Protein AF-A0A834RCA0-F1 (afdb_monomer_lite)

InterPro domains:
  IPR002893 Zinc finger, MYND-type [PF01753] (174-212)
  IPR002893 Zinc finger, MYND-type [PS01360] (174-212)
  IPR002893 Zinc finger, MYND-type [PS50865] (174-212)
  IPR007320 Programmed cell death protein 2, C-terminal [PF04194] (311-420)
  IPR019306 Transmembrane protein 231 [PF10149] (424-689)

pLDDT: mean 73.53, std 21.29, range [21.44, 96.69]

Radius of gyration: 37.13 Å; chains: 1; bounding box: 130×59×116 Å

Foldseek 3Di:
DDDDDDDDDDDDDDDDDDDDDDDDDDDDDDDDDDDDDDPDDPDDPQLKKFWFWAADPDPCCQFLLNVFWKFWDADNDPDLPPFDAQQLQAWPPPRDGFAWGTKDFQADPVDQQRRTKMKTKTAAFQDLVRQFTIWMKMFGGGCDDDFYDVDRDDPVDPPPPDRGHSVVVVFDAAPAHRTTFDDADPQQRPHTHSDPVSVVLCCPPQCCVVVRPDPDDPDPPDRRHSLVRIFDMIGIDIDGPVVVVVPPDDDDPPCPVVVVVVLVVLVVLVVVVCVVPPDPDDDDDPPPLPPDDDDDDVCVVVVVQSVVFVVLQVVLVVCVSVLGFKIFRSPQLDDPQPVVDRDNGVPPPDPCVQVVFAAFPPPRHRWTWGMKGACSSCSVTCVSPVVTSHFAHIKTWTGDSSNDHADPVGRMGITDIDGDGNDPPVPPPPPLFDFKDKDKDQKQKFFPPWKKKKWQKPDNLAIAIDTPDVVVQVVCVVSVRYFDKDKDWDFDDPPPPPGTFKIKIKIKTQAAPPPIATFKMKMKTWIWIADDDWETETAIAIEIDIDGDPTRFQEKEFEWEKAKDAQDAAATHDYHCPHVDDLCPVCPPDDHDDPVVSVSVQVPDRMHIYIDTPDMDTHHDDPDPDDPRRIRMYIYMYGRDIYMGMYTDDPVRRVVSVVVVVVVVVVVVVVVVVVVVCVCVVVVVDPDDPPPPDPPVVVVVVVVPDD

Secondary structure (DSSP, 8-state):
-------------------PPP-S--PPP-------PPPS--PPPTTEEEEEEE--SSGGGGSGGG---EESSS---S--SSPPPTTTTB-TTT-SBPEEEEEEE---TT-GGGSEEEEEEEE--SSGGGTT-EEEEEEEE-SS-SSS-SSPP-SS-TT------TTTTT-PBPTTT-SBP-EE-TTTS--EESSHHHHHHHHHTSSHHHHTT-S---S-------TTTSPPPEEEEEE-GGGGTT--SSS-TTSHHHHHHHHHHHHHHHHHHHHHHS-SS----SSSGGG-----TTSHHHHHHHHHHHHHHHHHHHHHHTT--EEEETTTTSS--TTT---S--TT--HHHHHHSPPPTTT-PPPEEEEEE-THHHHHHHTT-TT-----SEEEEEE-TT-PPPPSS--EEEEEEEEE-SS-------SSS--EEEEEE--EEEEEEEEEEEEEESSTT-EEEEESSHHHHHHHHHTT-B---EEEEEEE-SS-SSS--EEEEEEEEE--TTT--EEEEEEEEEEEEEE-SSS-EEEEEEEEEEEE-SS-EEEEEEEEEEEEEESSPEETT--B-TT-S-TTTTTTSSS---HHHHHHHHHTSSEEEEEEEEEEEEEE----TT----EEEEEEEEE---EEEEEEPPHHHHHHHHHHHHHHHHHHHHHHHHHHHHHHHHTT-S-----TT-HHHHHHHHHTT--

Organism: Sarcoptes scabiei (NCBI:txid52283)

Sequence (707 aa):
MVGLFLDDQNHHAETVSSTNPKLGIRRSNKNSVSNLLPSFWTMIDPNLDLGLVRPFAHRWQSKCKYFPSKIGGRPSFLVLNPILDLDRIKCSKCSKPMRFLLQIYAPLENLEHAFHRTVYVFGCGQSSKCSNEFKVFRCQLPQQNEFYSDRPPNYEKDLDDYDPSPIEFGRNLCSVCGIDAKSFCSKCRQSWYCCREHQLAHWKKGGHKQNCSNEKVDNLQEDNIISDIVFKELEIVIRTPDDDDETKSDDGDDDEQSNAILEESEMKKFNEYIETKKPEFQDENLDEIVKNNKHSEEDLEDDVQQQAEQECFDRFKRATRRGEILRYYSDWNLDDQRSKILWISSRPVPREIFSKVPRCPNCFSERRFEFQIIPTLLNKILHEYPMDHLDIGTLIIFSCPDSCQPTKSNKYFEEYIYNQPLFEINEVNDGFWIKENQFREQPDVNFKKQFILIIETSDPEQIFGFSTFEFINQEFRQLNSWIAINVQQLEFDNENDEKYDRLWFKLDVPFRFDRLEIIGIRLIGFFSYNLSSRIALQMESIFELNHNFNRSPRSLRIESDLEFIQNRPFQDRVPEYFYNRSMIFKATFDERFELEKFIRNYYNRHYYTRLRENFYQSDPFRKIFNDPIESFQLDLIVNYRENLYRYRTNFWYLIKWALIQYLGVFLITDLFVKWIKNFVFDEYLVASIPKLSDQQLLQSIMDKKKF

Structure (mmCIF, N/CA/C/O backbone):
data_AF-A0A834RCA0-F1
#
_entry.id   AF-A0A834RCA0-F1
#
loop_
_atom_site.group_PDB
_atom_site.id
_atom_site.type_symbol
_atom_site.label_atom_id
_atom_site.label_alt_id
_atom_site.label_comp_id
_atom_site.label_asym_id
_atom_site.label_entity_id
_atom_site.label_seq_id
_atom_site.pdbx_PDB_ins_code
_atom_site.Cartn_x
_atom_site.Cartn_y
_atom_site.Cartn_z
_atom_site.occupancy
_atom_site.B_iso_or_equiv
_atom_site.auth_seq_id
_atom_site.auth_comp_id
_atom_site.auth_asym_id
_atom_site.auth_atom_id
_atom_site.pdbx_PDB_model_num
ATOM 1 N N . MET A 1 1 ? -86.377 -10.426 -31.827 1.00 34.41 1 MET A N 1
ATOM 2 C CA . MET A 1 1 ? -85.524 -11.247 -30.940 1.00 34.41 1 MET A CA 1
ATOM 3 C C . MET A 1 1 ? -84.434 -10.330 -30.393 1.00 34.41 1 MET A C 1
ATOM 5 O O . MET A 1 1 ? -83.354 -10.288 -30.951 1.00 34.41 1 MET A O 1
ATOM 9 N N . VAL A 1 2 ? -84.869 -9.265 -29.707 1.00 25.14 2 VAL A N 1
ATOM 10 C CA . VAL A 1 2 ? -84.773 -9.027 -28.244 1.00 25.14 2 VAL A CA 1
ATOM 11 C C . VAL A 1 2 ? -83.293 -8.900 -27.858 1.00 25.14 2 VAL A C 1
ATOM 13 O O . VAL A 1 2 ? -82.657 -9.922 -27.662 1.00 25.14 2 VAL A O 1
ATOM 16 N N . GLY A 1 3 ? -82.644 -7.731 -27.859 1.00 24.00 3 GLY A N 1
ATOM 17 C CA . GLY A 1 3 ? -83.047 -6.363 -27.472 1.00 24.00 3 GLY A CA 1
ATOM 18 C C . GLY A 1 3 ? -82.015 -5.890 -26.417 1.00 24.00 3 GLY A C 1
ATOM 19 O O . GLY A 1 3 ? -81.564 -6.734 -25.659 1.00 24.00 3 GLY A O 1
ATOM 20 N N . LEU A 1 4 ? -81.529 -4.656 -26.265 1.00 24.17 4 LEU A N 1
ATOM 21 C CA . LEU A 1 4 ? -81.940 -3.303 -26.638 1.00 24.17 4 LEU A CA 1
ATOM 22 C C . LEU A 1 4 ? -80.744 -2.344 -26.326 1.00 24.17 4 LEU A C 1
ATOM 24 O O . LEU A 1 4 ? -80.097 -2.553 -25.308 1.00 24.17 4 LEU A O 1
ATOM 28 N N . PHE A 1 5 ? -80.558 -1.295 -27.153 1.00 24.30 5 PHE A N 1
ATOM 29 C CA . PHE A 1 5 ? -80.312 0.134 -26.803 1.00 24.30 5 PHE A CA 1
ATOM 30 C C . PHE A 1 5 ? -78.937 0.571 -26.216 1.00 24.30 5 PHE A C 1
ATOM 32 O O . PHE A 1 5 ? -78.439 -0.057 -25.293 1.00 24.30 5 PHE A O 1
ATOM 39 N N . LEU A 1 6 ? -78.207 1.512 -26.864 1.00 23.62 6 LEU A N 1
ATOM 40 C CA . LEU A 1 6 ? -78.276 3.008 -26.765 1.00 23.62 6 LEU A CA 1
ATOM 41 C C . LEU A 1 6 ? -77.886 3.478 -25.342 1.00 23.62 6 LEU A C 1
ATOM 43 O O . LEU A 1 6 ? -78.356 2.878 -24.386 1.00 23.62 6 LEU A O 1
ATOM 47 N N . ASP A 1 7 ? -77.033 4.459 -25.040 1.00 23.30 7 ASP A N 1
ATOM 48 C CA . ASP A 1 7 ? -76.606 5.753 -25.609 1.00 23.30 7 ASP A CA 1
ATOM 49 C C . ASP A 1 7 ? -75.348 6.179 -24.782 1.00 23.30 7 ASP A C 1
ATOM 51 O O . ASP A 1 7 ? -75.210 5.736 -23.643 1.00 23.30 7 ASP A O 1
ATOM 55 N N . ASP A 1 8 ? -74.291 6.838 -25.273 1.00 23.67 8 ASP A N 1
ATOM 56 C CA . ASP A 1 8 ? -74.138 8.201 -25.827 1.00 23.67 8 ASP A CA 1
ATOM 57 C C . ASP A 1 8 ? -73.660 9.245 -24.778 1.00 23.67 8 ASP A C 1
ATOM 59 O O . ASP A 1 8 ? -74.029 9.165 -23.607 1.00 23.67 8 ASP A O 1
ATOM 63 N N . GLN A 1 9 ? -72.887 10.247 -25.249 1.00 24.73 9 GLN A N 1
ATOM 64 C CA . GLN A 1 9 ? -72.369 11.471 -24.569 1.00 24.73 9 GLN A CA 1
ATOM 65 C C . GLN A 1 9 ? -71.057 11.297 -23.736 1.00 24.73 9 GLN A C 1
ATOM 67 O O . GLN A 1 9 ? -70.993 10.466 -22.844 1.00 24.73 9 GLN A O 1
ATOM 72 N N . ASN A 1 10 ? -69.958 12.064 -23.870 1.00 24.14 10 ASN A N 1
ATOM 73 C CA . ASN A 1 10 ? -69.722 13.368 -24.496 1.00 24.14 10 ASN A CA 1
ATOM 74 C C . ASN A 1 10 ? -68.218 13.663 -24.739 1.00 24.14 10 ASN A C 1
ATOM 76 O O . ASN A 1 10 ? -67.336 13.167 -24.039 1.00 24.14 10 ASN A O 1
ATOM 80 N N . HIS A 1 11 ? -67.980 14.540 -25.718 1.00 22.44 11 HIS A N 1
ATOM 81 C CA . HIS A 1 11 ? -66.728 15.195 -26.123 1.00 22.44 11 HIS A CA 1
ATOM 82 C C . HIS A 1 11 ? -66.062 16.067 -25.032 1.00 22.44 11 HIS A C 1
ATOM 84 O O . HIS A 1 11 ? -66.766 16.784 -24.328 1.00 22.44 11 HIS A O 1
ATOM 90 N N . HIS A 1 12 ? -64.716 16.121 -24.977 1.00 23.09 12 HIS A N 1
ATOM 91 C CA . HIS A 1 12 ? -63.889 17.252 -25.471 1.00 23.09 12 HIS A CA 1
ATOM 92 C C . HIS A 1 12 ? -62.402 17.206 -25.023 1.00 23.09 12 HIS A C 1
ATOM 94 O O . HIS A 1 12 ? -62.102 17.082 -23.844 1.00 23.09 12 HIS A O 1
ATOM 100 N N . ALA A 1 13 ? -61.527 17.407 -26.020 1.00 22.19 13 ALA A N 1
ATOM 101 C CA . ALA A 1 13 ? -60.278 18.192 -26.054 1.00 22.19 13 ALA A CA 1
ATOM 102 C C . ALA A 1 13 ? -59.074 17.880 -25.124 1.00 22.19 13 ALA A C 1
ATOM 104 O O . ALA A 1 13 ? -59.073 18.170 -23.935 1.00 22.19 13 ALA A O 1
ATOM 105 N N . GLU A 1 14 ? -58.011 17.387 -25.779 1.00 23.45 14 GLU A N 1
ATOM 106 C CA . GLU A 1 14 ? -56.593 17.805 -25.726 1.00 23.45 14 GLU A CA 1
ATOM 107 C C . GLU A 1 14 ? -55.985 18.301 -24.402 1.00 23.45 14 GLU A C 1
ATOM 109 O O . GLU A 1 14 ? -56.261 19.406 -23.956 1.00 23.45 14 GLU A O 1
ATOM 114 N N . THR A 1 15 ? -54.991 17.567 -23.883 1.00 23.22 15 THR A N 1
ATOM 115 C CA . THR A 1 15 ? -53.705 18.146 -23.439 1.00 23.22 15 THR A CA 1
ATOM 116 C C . THR A 1 15 ? -52.595 17.079 -23.398 1.00 23.22 15 THR A C 1
ATOM 118 O O . THR A 1 15 ? -52.737 16.006 -22.822 1.00 23.22 15 THR A O 1
ATOM 121 N N . VAL A 1 16 ? -51.507 17.410 -24.093 1.00 23.58 16 VAL A N 1
ATOM 122 C CA . VAL A 1 16 ? -50.134 16.875 -24.127 1.00 23.58 16 VAL A CA 1
ATOM 123 C C . VAL A 1 16 ? -49.741 15.906 -22.993 1.00 23.58 16 VAL A C 1
ATOM 125 O O . VAL A 1 16 ? -49.643 16.296 -21.834 1.00 23.58 16 VAL A O 1
ATOM 128 N N . SER A 1 17 ? -49.406 14.660 -23.347 1.00 21.44 17 SER A N 1
ATOM 129 C CA . SER A 1 17 ? -48.740 13.693 -22.464 1.00 21.44 17 SER A CA 1
ATOM 130 C C . SER A 1 17 ? -47.224 13.715 -22.690 1.00 21.44 17 SER A C 1
ATOM 132 O O . SER A 1 17 ? -46.735 13.127 -23.657 1.00 21.44 17 SER A O 1
ATOM 134 N N . SER A 1 18 ? -46.477 14.369 -21.799 1.00 24.22 18 SER A N 1
ATOM 135 C CA . SER A 1 18 ? -45.020 14.242 -21.706 1.00 24.22 18 SER A CA 1
ATOM 136 C C . SER A 1 18 ? -44.646 13.178 -20.669 1.00 24.22 18 SER A C 1
ATOM 138 O O . SER A 1 18 ? -44.961 13.271 -19.487 1.00 24.22 18 SER A O 1
ATOM 140 N N . THR A 1 19 ? -44.012 12.143 -21.198 1.00 26.00 19 THR A N 1
ATOM 141 C CA . THR A 1 19 ? -43.198 11.069 -20.617 1.00 26.00 19 THR A CA 1
ATOM 142 C C . THR A 1 19 ? -42.568 11.295 -19.229 1.00 26.00 19 THR A C 1
ATOM 144 O O . THR A 1 19 ? -41.771 12.206 -19.042 1.00 26.00 19 THR A O 1
ATOM 147 N N . ASN A 1 20 ? -42.842 10.353 -18.314 1.00 24.50 20 ASN A N 1
ATOM 148 C CA . ASN A 1 20 ? -42.098 10.076 -17.072 1.00 24.50 20 ASN A CA 1
ATOM 149 C C . ASN A 1 20 ? -40.693 9.495 -17.352 1.00 24.50 20 ASN A C 1
ATOM 151 O O . ASN A 1 20 ? -40.612 8.569 -18.168 1.00 24.50 20 ASN A O 1
ATOM 155 N N . PRO A 1 21 ? -39.645 9.832 -16.574 1.00 28.42 21 PRO A N 1
ATOM 156 C CA . PRO A 1 21 ? -38.476 8.977 -16.409 1.00 28.42 21 PRO A CA 1
ATOM 157 C C . PRO A 1 21 ? -38.600 8.110 -15.142 1.00 28.42 21 PRO A C 1
ATOM 159 O O . PRO A 1 21 ? -38.918 8.574 -14.049 1.00 28.42 21 PRO A O 1
ATOM 162 N N . LYS A 1 22 ? -38.377 6.805 -15.320 1.00 27.36 22 LYS A N 1
ATOM 163 C CA . LYS A 1 22 ? -38.353 5.761 -14.288 1.00 27.36 22 LYS A CA 1
ATOM 164 C C . LYS A 1 22 ? -36.901 5.522 -13.864 1.00 27.36 22 LYS A C 1
ATOM 166 O O . LYS A 1 22 ? -36.093 5.185 -14.718 1.00 27.36 22 LYS A O 1
ATOM 171 N N . LEU A 1 23 ? -36.602 5.593 -12.568 1.00 30.62 23 LEU A N 1
ATOM 172 C CA . LEU A 1 23 ? -35.380 5.044 -11.966 1.00 30.62 23 LEU A CA 1
ATOM 173 C C . LEU A 1 23 ? -35.799 3.969 -10.961 1.00 30.62 23 LEU A C 1
ATOM 175 O O . LEU A 1 23 ? -36.251 4.248 -9.856 1.00 30.62 23 LEU A O 1
ATOM 179 N N . GLY A 1 24 ? -35.747 2.727 -11.427 1.00 26.59 24 GLY A N 1
ATOM 180 C CA . GLY A 1 24 ? -36.109 1.517 -10.703 1.00 26.59 24 GLY A CA 1
ATOM 181 C C . GLY A 1 24 ? -35.838 0.337 -11.625 1.00 26.59 24 GLY A C 1
ATOM 182 O O . GLY A 1 24 ? -36.348 0.302 -12.748 1.00 26.59 24 GLY A O 1
ATOM 183 N N . ILE A 1 25 ? -34.970 -0.566 -11.180 1.00 32.25 25 ILE A N 1
ATOM 184 C CA . ILE A 1 25 ? -34.419 -1.676 -11.957 1.00 32.25 25 ILE A CA 1
ATOM 185 C C . ILE A 1 25 ? -35.572 -2.501 -12.553 1.00 32.25 25 ILE A C 1
ATOM 187 O O . ILE A 1 25 ? -36.393 -3.077 -11.848 1.00 32.25 25 ILE A O 1
ATOM 191 N N . ARG A 1 26 ? -35.662 -2.556 -13.887 1.00 24.30 26 ARG A N 1
ATOM 192 C CA . ARG A 1 26 ? -36.571 -3.465 -14.604 1.00 24.30 26 ARG A CA 1
ATOM 193 C C . ARG A 1 26 ? -35.838 -4.078 -15.791 1.00 24.30 26 ARG A C 1
ATOM 195 O O . ARG A 1 26 ? -35.724 -3.460 -16.844 1.00 24.30 26 ARG A O 1
ATOM 202 N N . ARG A 1 27 ? -35.369 -5.319 -15.636 1.00 25.86 27 ARG A N 1
ATOM 203 C CA . ARG A 1 27 ? -34.826 -6.121 -16.744 1.00 25.86 27 ARG A CA 1
ATOM 204 C C . ARG A 1 27 ? -35.970 -6.639 -17.624 1.00 25.86 27 ARG A C 1
ATOM 206 O O . ARG A 1 27 ? -36.888 -7.296 -17.135 1.00 25.86 27 ARG A O 1
ATOM 213 N N . SER A 1 28 ? -35.916 -6.359 -18.927 1.00 24.88 28 SER A N 1
ATOM 214 C CA . SER A 1 28 ? -36.774 -6.999 -19.930 1.00 24.88 28 SER A CA 1
ATOM 215 C C . SER A 1 28 ? -36.049 -8.206 -20.529 1.00 24.88 28 SER A C 1
ATOM 217 O O . SER A 1 28 ? -34.959 -8.056 -21.073 1.00 24.88 28 SER A O 1
ATOM 219 N N . ASN A 1 29 ? -36.648 -9.394 -20.437 1.00 27.34 29 ASN A N 1
ATOM 220 C CA . ASN A 1 29 ? -36.109 -10.622 -21.024 1.00 27.34 29 ASN A CA 1
ATOM 221 C C . ASN A 1 29 ? -36.324 -10.637 -22.544 1.00 27.34 29 ASN A C 1
ATOM 223 O O . ASN A 1 29 ? -37.467 -10.708 -23.001 1.00 27.34 29 ASN A O 1
ATOM 227 N N . LYS A 1 30 ? -35.238 -10.677 -23.322 1.00 26.56 30 LYS A N 1
ATOM 228 C CA . LYS A 1 30 ? -35.248 -11.171 -24.705 1.00 26.56 30 LYS A CA 1
ATOM 229 C C . LYS A 1 30 ? -34.033 -12.067 -24.939 1.00 26.56 30 LYS A C 1
ATOM 231 O O . LYS A 1 30 ? -32.920 -11.590 -25.106 1.00 26.56 30 LYS A O 1
ATOM 236 N N . ASN A 1 31 ? -34.282 -13.374 -24.968 1.00 27.70 31 ASN A N 1
ATOM 237 C CA . ASN A 1 31 ? -33.347 -14.359 -25.500 1.00 27.70 31 ASN A CA 1
ATOM 238 C C . ASN A 1 31 ? -33.427 -14.353 -27.031 1.00 27.70 31 ASN A C 1
ATOM 240 O O . ASN A 1 31 ? -34.492 -14.619 -27.589 1.00 27.70 31 ASN A O 1
ATOM 244 N N . SER A 1 32 ? -32.295 -14.167 -27.703 1.00 24.77 32 SER A N 1
ATOM 245 C CA . SER A 1 32 ? -32.079 -14.710 -29.045 1.00 24.77 32 SER A CA 1
ATOM 246 C C . SER A 1 32 ? -30.626 -15.143 -29.191 1.00 24.77 32 SER A C 1
ATOM 248 O O . SER A 1 32 ? -29.705 -14.350 -29.037 1.00 24.77 32 SER A O 1
ATOM 250 N N . VAL A 1 33 ? -30.461 -16.436 -29.451 1.00 34.03 33 VAL A N 1
ATOM 251 C CA . VAL A 1 33 ? -29.195 -17.142 -29.639 1.00 34.03 33 VAL A CA 1
ATOM 252 C C . VAL A 1 33 ? -28.605 -16.791 -31.004 1.00 34.03 33 VAL A C 1
ATOM 254 O O . VAL A 1 33 ? -29.266 -16.989 -32.021 1.00 34.03 33 VAL A O 1
ATOM 257 N N . SER A 1 34 ? -27.335 -16.390 -31.041 1.00 24.17 34 SER A N 1
ATOM 258 C CA . SER A 1 34 ? -26.486 -16.579 -32.221 1.00 24.17 34 SER A CA 1
ATOM 259 C C . SER A 1 34 ? -25.038 -16.818 -31.798 1.00 24.17 34 SER A C 1
ATOM 261 O O . SER A 1 34 ? -24.355 -15.918 -31.318 1.00 24.17 34 SER A O 1
ATOM 263 N N . ASN A 1 35 ? -24.600 -18.064 -31.982 1.00 33.00 35 ASN A N 1
ATOM 264 C CA . ASN A 1 35 ? -23.227 -18.527 -31.822 1.00 33.00 35 ASN A CA 1
ATOM 265 C C . ASN A 1 35 ? -22.318 -17.899 -32.883 1.00 33.00 35 ASN A C 1
ATOM 267 O O . ASN A 1 35 ? -22.384 -18.313 -34.038 1.00 33.00 35 ASN A O 1
ATOM 271 N N . LEU A 1 36 ? -21.423 -17.001 -32.477 1.00 27.55 36 LEU A N 1
ATOM 272 C CA . LEU A 1 36 ? -20.152 -16.728 -33.149 1.00 27.55 36 LEU A CA 1
ATOM 273 C C . LEU A 1 36 ? -19.110 -16.399 -32.067 1.00 27.55 36 LEU A C 1
ATOM 275 O O . LEU A 1 36 ? -19.366 -15.603 -31.169 1.00 27.55 36 LEU A O 1
ATOM 279 N N . LEU A 1 37 ? -17.965 -17.082 -32.125 1.00 34.12 37 LEU A N 1
ATOM 280 C CA . LEU A 1 37 ? -16.832 -16.950 -31.200 1.00 34.12 37 LEU A CA 1
ATOM 281 C C . LEU A 1 37 ? -16.333 -15.490 -31.144 1.00 34.12 37 LEU A C 1
ATOM 283 O O . LEU A 1 37 ? -15.984 -14.969 -32.206 1.00 34.12 37 LEU A O 1
ATOM 287 N N . PRO A 1 38 ? -16.223 -14.834 -29.969 1.00 25.88 38 PRO A N 1
ATOM 288 C CA . PRO A 1 38 ? -15.644 -13.502 -29.891 1.00 25.88 38 PRO A CA 1
ATOM 289 C C . PRO A 1 38 ? -14.144 -13.550 -29.586 1.00 25.88 38 PRO A C 1
ATOM 291 O O . PRO A 1 38 ? -13.679 -14.131 -28.606 1.00 25.88 38 PRO A O 1
ATOM 294 N N . SER A 1 39 ? -13.395 -12.870 -30.445 1.00 25.48 39 SER A N 1
ATOM 295 C CA . SER A 1 39 ? -12.048 -12.357 -30.218 1.00 25.48 39 SER A CA 1
ATOM 296 C C . SER A 1 39 ? -11.971 -11.484 -28.958 1.00 25.48 39 SER A C 1
ATOM 298 O O . SER A 1 39 ? -12.743 -10.538 -28.853 1.00 25.48 39 SER A O 1
ATOM 300 N N . PHE A 1 40 ? -11.026 -11.806 -28.065 1.00 27.44 40 PHE A N 1
ATOM 301 C CA . PHE A 1 40 ? -10.232 -11.003 -27.103 1.00 27.44 40 PHE A CA 1
ATOM 302 C C . PHE A 1 40 ? -10.580 -9.517 -26.805 1.00 27.44 40 PHE A C 1
ATOM 304 O O .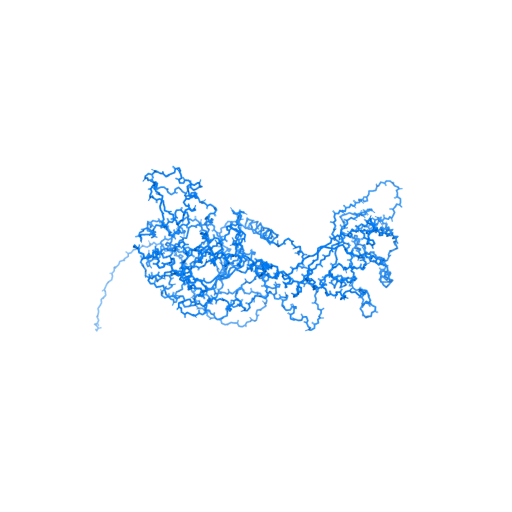 PHE A 1 40 ? -9.693 -8.702 -26.567 1.00 27.44 40 PHE A O 1
ATOM 311 N N . TRP A 1 41 ? -11.856 -9.151 -26.732 1.00 28.42 41 TRP A N 1
ATOM 312 C CA . TRP A 1 41 ? -12.332 -7.989 -25.985 1.00 28.42 41 TRP A CA 1
ATOM 313 C C . TRP A 1 41 ? -12.780 -8.502 -24.619 1.00 28.42 41 TRP A C 1
ATOM 315 O O . TRP A 1 41 ? -13.700 -9.313 -24.530 1.00 28.42 41 TRP A O 1
ATOM 325 N N . THR A 1 42 ? -12.108 -8.092 -23.542 1.00 37.91 42 THR A N 1
ATOM 326 C CA . THR A 1 42 ? -12.558 -8.374 -22.173 1.00 37.91 42 THR A CA 1
ATOM 327 C C . THR A 1 42 ? -13.894 -7.668 -21.940 1.00 37.91 42 THR A C 1
ATOM 329 O O . THR A 1 42 ? -13.901 -6.498 -21.558 1.00 37.91 42 THR A O 1
ATOM 332 N N . MET A 1 43 ? -15.004 -8.365 -22.208 1.00 43.06 43 MET A N 1
ATOM 333 C CA . MET A 1 43 ? -16.348 -7.947 -21.808 1.00 43.06 43 MET A CA 1
ATOM 334 C C . MET A 1 43 ? -16.335 -7.710 -20.299 1.00 43.06 43 MET A C 1
ATOM 336 O O . MET A 1 43 ? -15.941 -8.581 -19.520 1.00 43.06 43 MET A O 1
ATOM 340 N N . ILE A 1 44 ? -16.706 -6.501 -19.895 1.00 57.50 44 ILE A N 1
ATOM 341 C CA . ILE A 1 44 ? -16.999 -6.200 -18.499 1.00 57.50 44 ILE A CA 1
ATOM 342 C C . ILE A 1 44 ? -18.243 -7.023 -18.142 1.00 57.50 44 ILE A C 1
ATOM 344 O O . ILE A 1 44 ? -19.126 -7.187 -18.981 1.00 57.50 44 ILE A O 1
ATOM 348 N N . ASP A 1 45 ? -18.275 -7.614 -16.947 1.00 64.81 45 ASP A N 1
ATOM 349 C CA . ASP A 1 45 ? -19.400 -8.455 -16.525 1.00 64.81 45 ASP A CA 1
ATOM 350 C C . ASP A 1 45 ? -20.705 -7.633 -16.598 1.00 64.81 45 ASP A C 1
ATOM 352 O O . ASP A 1 45 ? -20.767 -6.570 -15.981 1.00 64.81 45 ASP A O 1
ATOM 356 N N . PRO A 1 46 ? -21.745 -8.084 -17.322 1.00 69.06 46 PRO A N 1
ATOM 357 C CA . PRO A 1 46 ? -23.010 -7.353 -17.450 1.00 69.06 46 PRO A CA 1
ATOM 358 C C . PRO A 1 46 ? -23.798 -7.243 -16.131 1.00 69.06 46 PRO A C 1
ATOM 360 O O . PRO A 1 46 ? -24.833 -6.580 -16.075 1.00 69.06 46 PRO A O 1
ATOM 363 N N . ASN A 1 47 ? -23.363 -7.928 -15.068 1.00 76.88 47 ASN A N 1
ATOM 364 C CA . ASN A 1 47 ? -23.909 -7.790 -13.714 1.00 76.88 47 ASN A CA 1
ATOM 365 C C . ASN A 1 47 ? -23.048 -6.896 -12.806 1.00 76.88 47 ASN A C 1
ATOM 367 O O . ASN A 1 47 ? -23.272 -6.872 -11.594 1.00 76.88 47 ASN A O 1
ATOM 371 N N . LEU A 1 48 ? -22.039 -6.218 -13.357 1.00 83.25 48 LEU A N 1
ATOM 372 C CA . LEU A 1 48 ? -21.217 -5.263 -12.629 1.00 83.25 48 LEU A CA 1
ATOM 373 C C . LEU A 1 48 ? -21.801 -3.863 -12.764 1.00 83.25 48 LEU A C 1
ATOM 375 O O . LEU A 1 48 ? -21.860 -3.320 -13.857 1.00 83.25 48 LEU A O 1
ATOM 379 N N . ASP A 1 49 ? -22.120 -3.256 -11.634 1.00 85.25 49 ASP A N 1
ATOM 380 C CA . ASP A 1 49 ? -22.482 -1.856 -11.516 1.00 85.25 49 ASP A CA 1
ATOM 381 C C . ASP A 1 49 ? -21.264 -1.051 -11.017 1.00 85.25 49 ASP A C 1
ATOM 383 O O . ASP A 1 49 ? -20.626 -1.388 -10.010 1.00 85.25 49 ASP A O 1
ATOM 387 N N . LEU A 1 50 ? -20.921 0.024 -11.723 1.00 87.12 50 LEU A N 1
ATOM 388 C CA . LEU A 1 50 ? -19.787 0.901 -11.435 1.00 87.12 50 LEU A CA 1
ATOM 389 C C . LEU A 1 50 ? -20.263 2.162 -10.716 1.00 87.12 50 LEU A C 1
ATOM 391 O O . LEU A 1 50 ? -21.151 2.864 -11.191 1.00 87.12 50 LEU A O 1
ATOM 395 N N . GLY A 1 51 ? -19.660 2.475 -9.572 1.00 86.56 51 GLY A N 1
ATOM 396 C CA . GLY A 1 51 ? -19.916 3.717 -8.851 1.00 86.56 51 GLY A CA 1
ATOM 397 C C . GLY A 1 51 ? -18.872 4.783 -9.166 1.00 86.56 51 GLY A C 1
ATOM 398 O O . GLY A 1 51 ? -17.668 4.553 -9.026 1.00 86.56 51 GLY A O 1
ATOM 399 N N . LEU A 1 52 ? -19.359 5.962 -9.539 1.00 87.25 52 LEU A N 1
ATOM 400 C CA . LEU A 1 52 ? -18.596 7.173 -9.839 1.00 87.25 52 LEU A CA 1
ATOM 401 C C . LEU A 1 52 ? -18.995 8.284 -8.864 1.00 87.25 52 LEU A C 1
ATOM 403 O O . LEU A 1 52 ? -20.125 8.319 -8.382 1.00 87.25 52 LEU A O 1
ATOM 407 N N . VAL A 1 53 ? -18.082 9.213 -8.582 1.00 86.19 53 VAL A N 1
ATOM 408 C CA . VAL A 1 53 ? -18.334 10.311 -7.633 1.00 86.19 53 VAL A CA 1
ATOM 409 C C . VAL A 1 53 ? -18.673 11.596 -8.358 1.00 86.19 53 VAL A C 1
ATOM 411 O O . VAL A 1 53 ? -17.933 12.005 -9.253 1.00 86.19 53 VAL A O 1
ATOM 414 N N . ARG A 1 54 ? -19.734 12.278 -7.920 1.00 84.50 54 ARG A N 1
ATOM 415 C CA . ARG A 1 54 ? -20.092 13.624 -8.386 1.00 84.50 54 ARG A CA 1
ATOM 416 C C . ARG A 1 54 ? -20.552 14.508 -7.221 1.00 84.50 54 ARG A C 1
ATOM 418 O O . ARG A 1 54 ? -20.990 13.994 -6.193 1.00 84.50 54 ARG A O 1
ATOM 425 N N . PRO A 1 55 ? -20.442 15.839 -7.322 1.00 85.31 55 PRO A N 1
ATOM 426 C CA . PRO A 1 55 ? -21.136 16.733 -6.402 1.00 85.31 55 PRO A CA 1
ATOM 427 C C . PRO A 1 55 ? -22.654 16.558 -6.534 1.00 85.31 55 PRO A C 1
ATOM 429 O O . PRO A 1 55 ? -23.152 16.401 -7.645 1.00 85.31 55 PRO A O 1
ATOM 432 N N . PHE A 1 56 ? -23.387 16.637 -5.421 1.00 81.31 56 PHE A N 1
ATOM 433 C CA . PHE A 1 56 ? -24.850 16.690 -5.469 1.00 81.31 56 PHE A CA 1
ATOM 434 C C . PHE A 1 56 ? -25.313 17.918 -6.262 1.00 81.31 56 PHE A C 1
ATOM 436 O O . PHE A 1 56 ? -24.884 19.036 -5.963 1.00 81.31 56 PHE A O 1
ATOM 443 N N . ALA A 1 57 ? -26.230 17.724 -7.214 1.00 80.19 57 ALA A N 1
ATOM 444 C CA . ALA A 1 57 ? -26.851 18.830 -7.944 1.00 80.19 57 ALA A CA 1
ATOM 445 C C . ALA A 1 57 ? -27.674 19.716 -6.996 1.00 80.19 57 ALA A C 1
ATOM 447 O O . ALA A 1 57 ? -27.634 20.946 -7.070 1.00 80.19 57 ALA A O 1
ATOM 448 N N . HIS A 1 58 ? -28.374 19.087 -6.046 1.00 80.31 58 HIS A N 1
ATOM 449 C CA . HIS A 1 58 ? -29.139 19.783 -5.022 1.00 80.31 58 HIS A CA 1
ATOM 450 C C . HIS A 1 58 ? -29.010 19.120 -3.647 1.00 80.31 58 HIS A C 1
ATOM 452 O O . HIS A 1 58 ? -29.100 17.904 -3.512 1.00 80.31 58 HIS A O 1
ATOM 458 N N . ARG A 1 59 ? -28.897 19.928 -2.581 1.00 76.50 59 ARG A N 1
ATOM 459 C CA . ARG A 1 59 ? -28.742 19.431 -1.196 1.00 76.50 59 ARG A CA 1
ATOM 460 C C . ARG A 1 59 ? -29.878 18.523 -0.727 1.00 76.50 59 ARG A C 1
ATOM 462 O O . ARG A 1 59 ? -29.651 17.646 0.094 1.00 76.50 59 ARG A O 1
ATOM 469 N N . TRP A 1 60 ? -31.101 18.720 -1.216 1.00 81.19 60 TRP A N 1
ATOM 470 C CA . TRP A 1 60 ? -32.234 17.890 -0.807 1.00 81.19 60 TRP A CA 1
ATOM 471 C C . TRP A 1 60 ? -32.077 16.427 -1.239 1.00 81.19 60 TRP A C 1
ATOM 473 O O . TRP A 1 60 ? -32.640 15.564 -0.576 1.00 81.19 60 TRP A O 1
ATOM 483 N N . GLN A 1 61 ? -31.273 16.129 -2.266 1.00 83.44 61 GLN A N 1
ATOM 484 C CA . GLN A 1 61 ? -31.010 14.761 -2.730 1.00 83.44 61 GLN A CA 1
ATOM 485 C C . GLN A 1 61 ? -30.269 13.919 -1.681 1.00 83.44 61 GLN A C 1
ATOM 487 O O . GLN A 1 61 ? -30.391 12.698 -1.678 1.00 83.44 61 GLN A O 1
ATOM 492 N N . SER A 1 62 ? -29.552 14.549 -0.741 1.00 85.94 62 SER A N 1
ATOM 493 C CA . SER A 1 62 ? -28.863 13.835 0.339 1.00 85.94 62 SER A CA 1
ATOM 494 C C . SER A 1 62 ? -29.765 13.500 1.539 1.00 85.94 62 SER A C 1
ATOM 496 O O . SER A 1 62 ? -29.330 12.793 2.458 1.00 85.94 62 SER A O 1
ATOM 498 N N . LYS A 1 63 ? -31.029 13.955 1.544 1.00 87.31 63 LYS A N 1
ATOM 499 C CA . LYS A 1 63 ? -32.014 13.655 2.599 1.00 87.31 63 LYS A CA 1
ATOM 500 C C . LYS A 1 63 ? -32.344 12.161 2.650 1.00 87.31 63 LYS A C 1
ATOM 502 O O . LYS A 1 63 ? -32.315 11.458 1.641 1.00 87.31 63 LYS A O 1
ATOM 507 N N . CYS A 1 64 ? -32.683 11.661 3.839 1.00 88.62 64 CYS A N 1
ATOM 508 C CA . CYS A 1 64 ? -32.848 10.222 4.063 1.00 88.62 64 CYS A CA 1
ATOM 509 C C . CYS A 1 64 ? -34.020 9.608 3.286 1.00 88.62 64 CYS A C 1
ATOM 511 O O . CYS A 1 64 ? -33.909 8.463 2.854 1.00 88.62 64 CYS A O 1
ATOM 513 N N . LYS A 1 65 ? -35.083 10.383 3.020 1.00 86.69 65 LYS A N 1
ATOM 514 C CA . LYS A 1 65 ? -36.239 9.948 2.217 1.00 86.69 65 LYS A CA 1
ATOM 515 C C . LYS A 1 65 ? -35.911 9.541 0.778 1.00 86.69 65 LYS A C 1
ATOM 517 O O . LYS A 1 65 ? -36.692 8.821 0.168 1.00 86.69 65 LYS A O 1
ATOM 522 N N . TYR A 1 66 ? -34.782 10.003 0.239 1.00 88.25 66 TYR A N 1
ATOM 523 C CA . TYR A 1 66 ? -34.338 9.676 -1.119 1.00 88.25 66 TYR A CA 1
ATOM 524 C C . TYR A 1 66 ? -33.366 8.493 -1.168 1.00 88.25 66 TYR A C 1
ATOM 526 O O . TYR A 1 66 ? -32.931 8.121 -2.252 1.00 88.25 66 TYR A O 1
ATOM 534 N N . PHE A 1 67 ? -33.030 7.903 -0.015 1.00 91.38 67 PHE A N 1
ATOM 535 C CA . PHE A 1 67 ? -32.128 6.754 0.106 1.00 91.38 67 PHE A CA 1
ATOM 536 C C . PHE A 1 67 ? -30.809 6.907 -0.686 1.00 91.38 67 PHE A C 1
ATOM 538 O O . PHE A 1 67 ? -30.486 6.063 -1.522 1.00 91.38 67 PHE A O 1
ATOM 545 N N . PRO A 1 68 ? -30.020 7.971 -0.444 1.00 91.44 68 PRO A N 1
ATOM 546 C CA . PRO A 1 68 ? -28.860 8.276 -1.272 1.00 91.44 68 PRO A CA 1
ATOM 547 C C . PRO A 1 68 ? -27.710 7.285 -1.056 1.00 91.44 68 PRO A C 1
ATOM 549 O O . PRO A 1 68 ? -27.412 6.891 0.079 1.00 91.44 68 PRO A O 1
ATOM 552 N N . SER A 1 69 ? -26.995 6.979 -2.138 1.00 94.50 69 SER A N 1
ATOM 553 C CA . SER A 1 69 ? -25.633 6.438 -2.091 1.00 94.50 69 SER A CA 1
ATOM 554 C C . SER A 1 69 ? -24.653 7.611 -2.115 1.00 94.50 69 SER A C 1
ATOM 556 O O . SER A 1 69 ? -24.687 8.432 -3.030 1.00 94.50 69 SER A O 1
ATOM 558 N N . LYS A 1 70 ? -23.818 7.752 -1.081 1.00 93.94 70 LYS A N 1
ATOM 559 C CA . LYS A 1 70 ? -22.994 8.957 -0.894 1.00 93.94 70 LYS A CA 1
ATOM 560 C C . LYS A 1 70 ? -21.719 8.710 -0.101 1.00 93.94 70 LYS A C 1
ATOM 562 O O . LYS A 1 70 ? -21.642 7.767 0.684 1.00 93.94 70 LYS A O 1
ATOM 567 N N . ILE A 1 71 ? -20.759 9.611 -0.264 1.00 92.31 71 ILE A N 1
ATOM 568 C CA . ILE A 1 71 ? -19.510 9.702 0.499 1.00 92.31 71 ILE A CA 1
ATOM 569 C C . ILE A 1 71 ? -19.622 10.868 1.470 1.00 92.31 71 ILE A C 1
ATOM 571 O O . ILE A 1 71 ? -20.143 11.920 1.106 1.00 92.31 71 ILE A O 1
ATOM 575 N N . GLY A 1 72 ? -19.092 10.689 2.677 1.00 90.06 72 GLY A N 1
ATOM 576 C CA . GLY A 1 72 ? -18.941 11.757 3.657 1.00 90.06 72 GLY A CA 1
ATOM 577 C C . GLY A 1 72 ? -20.252 12.427 4.075 1.00 90.06 72 GLY A C 1
ATOM 578 O O . GLY A 1 72 ? -21.350 11.892 3.922 1.00 90.06 72 GLY A O 1
ATOM 579 N N . GLY A 1 73 ? -20.134 13.604 4.682 1.00 90.00 73 GLY A N 1
ATOM 580 C CA . GLY A 1 73 ? -21.241 14.276 5.351 1.00 90.00 73 GLY A CA 1
ATOM 581 C C . GLY A 1 73 ? -21.704 13.536 6.610 1.00 90.00 73 GLY A C 1
ATOM 582 O O . GLY A 1 73 ? -20.977 12.741 7.212 1.00 90.00 73 GLY A O 1
ATOM 583 N N . ARG A 1 74 ? -22.936 13.814 7.042 1.00 91.50 74 ARG A N 1
ATOM 584 C CA . ARG A 1 74 ? -23.597 13.044 8.109 1.00 91.50 74 ARG A CA 1
ATOM 585 C C . ARG A 1 74 ? -24.325 11.844 7.489 1.00 91.50 74 ARG A C 1
ATOM 587 O O . ARG A 1 74 ? -24.896 12.015 6.412 1.00 91.50 74 ARG A O 1
ATOM 594 N N . PRO A 1 75 ? -24.365 10.666 8.137 1.00 93.44 75 PRO A N 1
ATOM 595 C CA . PRO A 1 75 ? -25.100 9.522 7.604 1.00 93.44 75 PRO A CA 1
ATOM 596 C C . PRO A 1 75 ? -26.583 9.854 7.411 1.00 93.44 75 PRO A C 1
ATOM 598 O O . PRO A 1 75 ? -27.231 10.368 8.326 1.00 93.44 75 PRO A O 1
ATOM 601 N N . SER A 1 76 ? -27.133 9.511 6.249 1.00 93.19 76 SER A N 1
ATOM 602 C CA . SER A 1 76 ? -28.578 9.516 6.024 1.00 93.19 76 SER A CA 1
ATOM 603 C C . SER A 1 76 ? -29.104 8.152 6.468 1.00 93.19 76 SER A C 1
ATOM 605 O O . SER A 1 76 ? -29.030 7.164 5.731 1.00 93.19 76 SER A O 1
ATOM 607 N N . PHE A 1 77 ? -29.525 8.070 7.732 1.00 93.62 77 PHE A N 1
ATOM 608 C CA . PHE A 1 77 ? -29.956 6.817 8.350 1.00 93.62 77 PHE A CA 1
ATOM 609 C C . PHE A 1 77 ? -31.242 6.292 7.728 1.00 93.62 77 PHE A C 1
ATOM 611 O O . PHE A 1 77 ? -32.198 7.043 7.608 1.00 93.62 77 PHE A O 1
ATOM 618 N N . LEU A 1 78 ? -31.257 4.997 7.404 1.00 93.44 78 LEU A N 1
ATOM 619 C CA . LEU A 1 78 ? -32.450 4.267 6.989 1.00 93.44 78 LEU A CA 1
ATOM 620 C C . LEU A 1 78 ? -33.308 3.886 8.206 1.00 93.44 78 LEU A C 1
ATOM 622 O O . LEU A 1 78 ? -34.520 3.982 8.178 1.00 93.44 78 LEU A O 1
ATOM 626 N N . VAL A 1 79 ? -32.709 3.447 9.312 1.00 92.38 79 VAL A N 1
ATOM 627 C CA . VAL A 1 79 ? -33.471 3.155 10.538 1.00 92.38 79 VAL A CA 1
ATOM 628 C C . VAL A 1 79 ? -33.342 4.340 11.481 1.00 92.38 79 VAL A C 1
ATOM 630 O O . VAL A 1 79 ? -32.241 4.597 11.971 1.00 92.38 79 VAL A O 1
ATOM 633 N N . LEU A 1 80 ? -34.454 5.029 11.754 1.00 92.06 80 LEU A N 1
ATOM 634 C CA . LEU A 1 80 ? -34.459 6.261 12.555 1.00 92.06 80 LEU A CA 1
ATOM 635 C C . LEU A 1 80 ? -34.566 6.004 14.069 1.00 92.06 80 LEU A C 1
ATOM 637 O O . LEU A 1 80 ? -34.270 6.888 14.873 1.00 92.06 80 LEU A O 1
ATOM 641 N N . ASN A 1 81 ? -34.933 4.783 14.479 1.00 89.69 81 ASN A N 1
ATOM 642 C CA . ASN A 1 81 ? -34.877 4.336 15.871 1.00 89.69 81 ASN A CA 1
ATOM 643 C C . ASN A 1 81 ? -34.695 2.804 15.975 1.00 89.69 81 ASN A C 1
ATOM 645 O O . ASN A 1 81 ? -35.515 2.054 15.445 1.00 89.69 81 ASN A O 1
ATOM 649 N N . PRO A 1 82 ? -33.667 2.306 16.690 1.00 90.38 82 PRO A N 1
ATOM 650 C CA . PRO A 1 82 ? -32.539 3.053 17.253 1.00 90.38 82 PRO A CA 1
ATOM 651 C C . PRO A 1 82 ? -31.610 3.585 16.154 1.00 90.38 82 PRO A C 1
ATOM 653 O O . PRO A 1 82 ? -31.571 3.021 15.069 1.00 90.38 82 PRO A O 1
ATOM 656 N N . ILE A 1 83 ? -30.844 4.635 16.450 1.00 91.06 83 ILE A N 1
ATOM 657 C CA . ILE A 1 83 ? -29.706 5.082 15.628 1.00 91.06 83 ILE A CA 1
ATOM 658 C C . ILE A 1 83 ? -28.456 4.296 16.050 1.00 91.06 83 ILE A C 1
ATOM 660 O O . ILE A 1 83 ? -28.389 3.804 17.179 1.00 91.06 83 ILE A O 1
ATOM 664 N N . LEU A 1 84 ? -27.471 4.155 15.155 1.00 90.31 84 LEU A N 1
ATOM 665 C CA . LEU A 1 84 ? -26.175 3.577 15.516 1.00 90.31 84 LEU A CA 1
ATOM 666 C C . LEU A 1 84 ? -25.545 4.349 16.682 1.00 90.31 84 LEU A C 1
ATOM 668 O O . LEU A 1 84 ? -25.448 5.576 16.656 1.00 90.31 84 LEU A O 1
ATOM 672 N N . ASP A 1 85 ? -25.087 3.619 17.690 1.00 88.44 85 ASP A N 1
ATOM 673 C CA . ASP A 1 85 ? -24.472 4.174 18.883 1.00 88.44 85 ASP A CA 1
ATOM 674 C C . ASP A 1 85 ? -22.950 4.282 18.746 1.00 88.44 85 ASP A C 1
ATOM 676 O O . ASP A 1 85 ? -22.286 3.546 18.010 1.00 88.44 85 ASP A O 1
ATOM 680 N N . LEU A 1 86 ? -22.370 5.203 19.514 1.00 90.44 86 LEU A N 1
ATOM 681 C CA . LEU A 1 86 ? -20.937 5.458 19.458 1.00 90.44 86 LEU A CA 1
ATOM 682 C C . LEU A 1 86 ? -20.086 4.252 19.883 1.00 90.44 86 LEU A C 1
ATOM 684 O O . LEU A 1 86 ? -18.971 4.105 19.389 1.00 90.44 86 LEU A O 1
ATOM 688 N N . ASP A 1 87 ? -20.565 3.401 20.795 1.00 90.38 87 ASP A N 1
ATOM 689 C CA . ASP A 1 87 ? -19.741 2.309 21.324 1.00 90.38 87 ASP A CA 1
ATOM 690 C C . ASP A 1 87 ? -19.436 1.264 20.245 1.00 90.38 87 ASP A C 1
ATOM 692 O O . ASP A 1 87 ? -18.327 0.728 20.204 1.00 90.38 87 ASP A O 1
ATOM 696 N N . ARG A 1 88 ? -20.354 1.075 19.291 1.00 91.06 88 ARG A N 1
ATOM 697 C CA . ARG A 1 88 ? -20.145 0.225 18.112 1.00 91.06 88 ARG A CA 1
ATOM 698 C C . ARG A 1 88 ? -19.188 0.831 17.086 1.00 91.06 88 ARG A C 1
ATOM 700 O O . ARG A 1 88 ? -18.479 0.084 16.414 1.00 91.06 88 ARG A O 1
ATOM 707 N N . ILE A 1 89 ? -19.092 2.160 17.005 1.00 91.25 89 ILE A N 1
ATOM 708 C CA . ILE A 1 89 ? -18.288 2.893 16.003 1.00 91.25 89 ILE A CA 1
ATOM 709 C C . ILE A 1 89 ? -16.912 3.329 16.561 1.00 91.25 89 ILE A C 1
ATOM 711 O O . ILE A 1 89 ? -16.199 4.133 15.968 1.00 91.25 89 ILE A O 1
ATOM 715 N N . LYS A 1 90 ? -16.477 2.808 17.714 1.00 93.19 90 LYS A N 1
ATOM 716 C CA . LYS A 1 90 ? -15.117 3.066 18.221 1.00 93.19 90 LYS A CA 1
ATOM 717 C C . LYS A 1 90 ? -14.068 2.254 17.469 1.00 93.19 90 LYS A C 1
ATOM 719 O O . LYS A 1 90 ? -14.262 1.062 17.218 1.00 93.19 90 LYS A O 1
ATOM 724 N N . CYS A 1 91 ? -12.938 2.891 17.177 1.00 91.75 91 CYS A N 1
ATOM 725 C CA . CYS A 1 91 ? -11.759 2.222 16.636 1.00 91.75 91 CYS A CA 1
ATOM 726 C C . CYS A 1 91 ? -11.166 1.258 17.674 1.00 91.75 91 CYS A C 1
ATOM 728 O O . CYS A 1 91 ? -10.977 1.632 18.832 1.00 91.75 91 CYS A O 1
ATOM 730 N N . SER A 1 92 ? -10.831 0.041 17.247 1.00 89.25 92 SER A N 1
ATOM 731 C CA . SER A 1 92 ? -10.238 -1.011 18.086 1.00 89.25 92 SER A CA 1
ATOM 732 C C . SER A 1 92 ? -8.880 -0.594 18.683 1.00 89.25 92 SER A C 1
ATOM 734 O O . SER A 1 92 ? -8.570 -0.931 19.822 1.00 89.25 92 SER A O 1
ATOM 736 N N . LYS A 1 93 ? -8.093 0.192 17.934 1.00 89.00 93 LYS A N 1
ATOM 737 C CA . LYS A 1 93 ? -6.724 0.588 18.294 1.00 89.00 93 LYS A CA 1
ATOM 738 C C . LYS A 1 93 ? -6.650 1.872 19.113 1.00 89.00 93 LYS A C 1
ATOM 740 O O . LYS A 1 93 ? -5.945 1.923 20.114 1.00 89.00 93 LYS A O 1
ATOM 745 N N . CYS A 1 94 ? -7.343 2.931 18.689 1.00 88.12 94 CYS A N 1
ATOM 746 C CA . CYS A 1 94 ? -7.252 4.244 19.342 1.00 88.12 94 CYS A CA 1
ATOM 747 C C . CYS A 1 94 ? -8.461 4.588 20.224 1.00 88.12 94 CYS A C 1
ATOM 749 O O . CYS A 1 94 ? -8.437 5.617 20.894 1.00 88.12 94 CYS A O 1
ATOM 751 N N . SER A 1 95 ? -9.515 3.758 20.234 1.00 89.69 95 SER A N 1
ATOM 752 C CA . SER A 1 95 ? -10.759 3.961 21.003 1.00 89.69 95 SER A CA 1
ATOM 753 C C . SER A 1 95 ? -11.529 5.260 20.708 1.00 89.69 95 SER A C 1
ATOM 755 O O . SER A 1 95 ? -12.508 5.569 21.393 1.00 89.69 95 SER A O 1
ATOM 757 N N . LYS A 1 96 ? -11.126 6.014 19.681 1.00 88.75 96 LYS A N 1
ATOM 758 C CA . LYS A 1 96 ? -11.803 7.231 19.215 1.00 88.75 96 LYS A CA 1
ATOM 759 C C . LYS A 1 96 ? -12.975 6.907 18.279 1.00 88.75 96 LYS A C 1
ATOM 761 O O . LYS A 1 96 ? -12.986 5.817 17.693 1.00 88.75 96 LYS A O 1
ATOM 766 N N . PRO A 1 97 ? -13.954 7.824 18.134 1.00 90.25 97 PRO A N 1
ATOM 767 C CA . PRO A 1 97 ? -15.010 7.705 17.127 1.00 90.25 97 PRO A CA 1
ATOM 768 C C . PRO A 1 97 ? -14.414 7.543 15.724 1.00 90.25 97 PRO A C 1
ATOM 770 O O . PRO A 1 97 ? -13.591 8.354 15.304 1.00 90.25 97 PRO A O 1
ATOM 773 N N . MET A 1 98 ? -14.833 6.509 14.995 1.00 92.50 98 MET A N 1
ATOM 774 C CA . MET A 1 98 ? -14.529 6.387 13.568 1.00 92.50 98 MET A CA 1
ATOM 775 C C . MET A 1 98 ? -15.386 7.367 12.766 1.00 92.50 98 MET A C 1
ATOM 777 O O . MET A 1 98 ? -16.484 7.742 13.187 1.00 92.50 98 MET A O 1
ATOM 781 N N . ARG A 1 99 ? -14.877 7.794 11.609 1.00 91.88 99 ARG A N 1
ATOM 782 C CA . ARG A 1 99 ? -15.558 8.762 10.746 1.00 91.88 99 ARG A CA 1
ATOM 783 C C . ARG A 1 99 ? -16.391 8.036 9.707 1.00 91.88 99 ARG A C 1
ATOM 785 O O . ARG A 1 99 ? -16.009 6.963 9.239 1.00 91.88 99 ARG A O 1
ATOM 792 N N . PHE A 1 100 ? -17.538 8.617 9.380 1.00 94.38 100 PHE A N 1
ATOM 793 C CA . PHE A 1 100 ? -18.417 8.103 8.341 1.00 94.38 100 PHE A CA 1
ATOM 794 C C . PHE A 1 100 ? -17.748 8.276 6.979 1.00 94.38 100 PHE A C 1
ATOM 796 O O . PHE A 1 100 ? -17.470 9.406 6.591 1.00 94.38 100 PHE A O 1
ATOM 803 N N . LEU A 1 101 ? -17.456 7.166 6.298 1.00 93.25 101 LEU A N 1
ATOM 804 C CA . LEU A 1 101 ? -16.776 7.171 5.007 1.00 93.25 101 LEU A CA 1
ATOM 805 C C . LEU A 1 101 ? -17.791 7.261 3.870 1.00 93.25 101 LEU A C 1
ATOM 807 O O . LEU A 1 101 ? -17.736 8.197 3.080 1.00 93.25 101 LEU A O 1
ATOM 811 N N . LEU A 1 102 ? -18.717 6.303 3.800 1.00 95.12 102 LEU A N 1
ATOM 812 C CA . LEU A 1 102 ? -19.752 6.261 2.771 1.00 95.12 102 LEU A CA 1
ATOM 813 C C . LEU A 1 102 ? -20.954 5.412 3.187 1.00 95.12 102 LEU A C 1
ATOM 815 O O . LEU A 1 102 ? -20.876 4.608 4.120 1.00 95.12 102 LEU A O 1
ATOM 819 N N . GLN A 1 103 ? -22.053 5.570 2.457 1.00 95.31 103 GLN A N 1
ATOM 820 C CA . GLN A 1 103 ? -23.210 4.683 2.497 1.00 95.31 103 GLN A CA 1
ATOM 821 C C . GLN A 1 103 ? -23.639 4.289 1.087 1.00 95.31 103 GLN A C 1
ATOM 823 O O . GLN A 1 103 ? -23.543 5.092 0.160 1.00 95.31 103 GLN A O 1
ATOM 828 N N . ILE A 1 104 ? -24.152 3.070 0.950 1.00 95.06 104 ILE A N 1
ATOM 829 C CA . ILE A 1 104 ? -24.675 2.540 -0.310 1.00 95.06 104 ILE A CA 1
ATOM 830 C C . ILE A 1 104 ? -26.084 2.026 -0.061 1.00 95.06 104 ILE A C 1
ATOM 832 O O . ILE A 1 104 ? -26.297 1.207 0.839 1.00 95.06 104 ILE A O 1
ATOM 836 N N . TYR A 1 105 ? -27.032 2.510 -0.857 1.00 94.38 105 TYR A N 1
ATOM 837 C CA . TYR A 1 105 ? -28.370 1.947 -0.932 1.00 94.38 105 TYR A CA 1
ATOM 838 C C . TYR A 1 105 ? -28.360 0.748 -1.887 1.00 94.38 105 TYR A C 1
ATOM 840 O O . TYR A 1 105 ? -28.060 0.883 -3.069 1.00 94.38 105 TYR A O 1
ATOM 848 N N . ALA A 1 106 ? -28.639 -0.431 -1.340 1.00 91.12 106 ALA A N 1
ATOM 849 C CA . ALA A 1 106 ? -28.479 -1.733 -1.981 1.00 91.12 106 ALA A CA 1
ATOM 850 C C . ALA A 1 106 ? -29.719 -2.613 -1.713 1.00 91.12 106 ALA A C 1
ATOM 852 O O . ALA A 1 106 ? -29.622 -3.580 -0.942 1.00 91.12 106 ALA A O 1
ATOM 853 N N . PRO A 1 107 ? -30.893 -2.239 -2.265 1.00 89.56 107 PRO A N 1
ATOM 854 C CA . PRO A 1 107 ? -32.163 -2.925 -2.036 1.00 89.56 107 PRO A CA 1
ATOM 855 C C . PRO A 1 107 ? -32.154 -4.353 -2.596 1.00 89.56 107 PRO A C 1
ATOM 857 O O . PRO A 1 107 ? -31.507 -4.635 -3.602 1.00 89.56 107 PRO A O 1
ATOM 860 N N . LEU A 1 108 ? -32.903 -5.258 -1.961 1.00 86.12 108 LEU A N 1
ATOM 861 C CA . LEU A 1 108 ? -33.080 -6.635 -2.432 1.00 86.12 108 LEU A CA 1
ATOM 862 C C . LEU A 1 108 ? -34.562 -6.905 -2.687 1.00 86.12 108 LEU A C 1
ATOM 864 O O . LEU A 1 108 ? -35.289 -7.315 -1.786 1.00 86.12 108 LEU A O 1
ATOM 868 N N . GLU A 1 109 ? -35.002 -6.717 -3.932 1.00 78.56 109 GLU A N 1
ATOM 869 C CA . GLU A 1 109 ? -36.417 -6.839 -4.328 1.00 78.56 109 GLU A CA 1
ATOM 870 C C . GLU A 1 109 ? -37.019 -8.221 -4.025 1.00 78.56 109 GLU A C 1
ATOM 872 O O . GLU A 1 109 ? -38.205 -8.342 -3.730 1.00 78.56 109 GLU A O 1
ATOM 877 N N . ASN A 1 110 ? -36.188 -9.267 -4.041 1.00 82.69 110 ASN A N 1
ATOM 878 C CA . ASN A 1 110 ? -36.610 -10.645 -3.782 1.00 82.69 110 ASN A CA 1
ATOM 879 C C . ASN A 1 110 ? -36.866 -10.944 -2.293 1.00 82.69 110 ASN A C 1
ATOM 881 O O . ASN A 1 110 ? -37.365 -12.020 -1.966 1.00 82.69 110 ASN A O 1
ATOM 885 N N . LEU A 1 111 ? -36.494 -10.038 -1.383 1.00 85.75 111 LEU A N 1
ATOM 886 C CA . LEU A 1 111 ? -36.614 -10.220 0.061 1.00 85.75 111 LEU A CA 1
ATOM 887 C C . LEU A 1 111 ? -37.463 -9.101 0.660 1.00 85.75 111 LEU A C 1
ATOM 889 O O . LEU A 1 111 ? -37.007 -7.973 0.818 1.00 85.75 111 LEU A O 1
ATOM 893 N N . GLU A 1 112 ? -38.679 -9.439 1.087 1.00 87.81 112 GLU A N 1
ATOM 894 C CA . GLU A 1 112 ? -39.638 -8.477 1.648 1.00 87.81 112 GLU A CA 1
ATOM 895 C C . GLU A 1 112 ? -39.051 -7.669 2.814 1.00 87.81 112 GLU A C 1
ATOM 897 O O . GLU A 1 112 ? -39.230 -6.459 2.896 1.00 87.81 112 GLU A O 1
ATOM 902 N N . HIS A 1 113 ? -38.283 -8.312 3.696 1.00 87.62 113 HIS A N 1
ATOM 903 C CA . HIS A 1 113 ? -37.660 -7.666 4.855 1.00 87.62 113 HIS A CA 1
ATOM 904 C C . HIS A 1 113 ? -36.411 -6.833 4.534 1.00 87.62 113 HIS A C 1
ATOM 906 O O . HIS A 1 113 ? -35.840 -6.230 5.446 1.00 87.62 113 HIS A O 1
ATOM 912 N N . ALA A 1 114 ? -35.950 -6.852 3.284 1.00 89.44 114 ALA A N 1
ATOM 913 C CA . ALA A 1 114 ? -34.774 -6.135 2.800 1.00 89.44 114 ALA A CA 1
ATOM 914 C C . ALA A 1 114 ? -35.084 -5.270 1.566 1.00 89.44 114 ALA A C 1
ATOM 916 O O . ALA A 1 114 ? -34.179 -4.954 0.790 1.00 89.44 114 ALA A O 1
ATOM 917 N N . PHE A 1 115 ? -36.352 -4.869 1.416 1.00 90.62 115 PHE A N 1
ATOM 918 C CA . PHE A 1 115 ? -36.810 -3.994 0.340 1.00 90.62 115 PHE A CA 1
ATOM 919 C C . PHE A 1 115 ? -36.025 -2.679 0.312 1.00 90.62 115 PHE A C 1
ATOM 921 O O . PHE A 1 115 ? -35.479 -2.309 -0.719 1.00 90.62 115 PHE A O 1
ATOM 928 N N . HIS A 1 116 ? -35.893 -2.020 1.465 1.00 91.75 116 HIS A N 1
ATOM 929 C CA . HIS A 1 116 ? -34.897 -0.977 1.670 1.00 91.75 116 HIS A CA 1
ATOM 930 C C . HIS A 1 116 ? -33.718 -1.582 2.412 1.00 91.75 116 HIS A C 1
ATOM 932 O O . HIS A 1 116 ? -33.889 -2.152 3.489 1.00 91.75 116 HIS A O 1
ATOM 938 N N . ARG A 1 117 ? -32.510 -1.442 1.879 1.00 93.19 117 ARG A N 1
ATOM 939 C CA . ARG A 1 117 ? -31.305 -1.965 2.518 1.00 93.19 117 ARG A CA 1
ATOM 940 C C . ARG A 1 117 ? -30.157 -1.006 2.270 1.00 93.19 117 ARG A C 1
ATOM 942 O O . ARG A 1 117 ? -29.912 -0.614 1.136 1.00 93.19 117 ARG A O 1
ATOM 949 N N . THR A 1 118 ? -29.465 -0.638 3.341 1.00 95.12 118 THR A N 1
ATOM 950 C CA . THR A 1 118 ? -28.361 0.322 3.295 1.00 95.12 118 THR A CA 1
ATOM 951 C C . THR A 1 118 ? -27.165 -0.232 4.050 1.00 95.12 118 THR A C 1
ATOM 953 O O . THR A 1 118 ? -27.302 -0.791 5.143 1.00 95.12 118 THR A O 1
ATOM 956 N N . VAL A 1 119 ? -25.983 -0.062 3.465 1.00 95.75 119 VAL A N 1
ATOM 957 C CA . VAL A 1 119 ? -24.701 -0.437 4.063 1.00 95.75 119 VAL A CA 1
ATOM 958 C C . VAL A 1 119 ? -23.904 0.830 4.355 1.00 95.75 119 VAL A C 1
ATOM 960 O O . VAL A 1 119 ? -23.688 1.644 3.464 1.00 95.75 119 VAL A O 1
ATOM 963 N N . TYR A 1 120 ? -23.473 0.999 5.603 1.00 96.69 120 TYR A N 1
ATOM 964 C CA . TYR A 1 120 ? -22.669 2.121 6.086 1.00 96.69 120 TYR A CA 1
ATOM 965 C C . TYR A 1 120 ? -21.238 1.665 6.331 1.00 96.69 120 TYR A C 1
ATOM 967 O O . TYR A 1 120 ? -21.024 0.663 7.014 1.00 96.69 120 TYR A O 1
ATOM 975 N N . VAL A 1 121 ? -20.263 2.427 5.847 1.00 96.19 121 VAL A N 1
ATOM 976 C CA . VAL A 1 121 ? -18.836 2.162 6.042 1.00 96.19 121 VAL A CA 1
ATOM 977 C C . VAL A 1 121 ? -18.216 3.292 6.858 1.00 96.19 121 VAL A C 1
ATOM 979 O O . VAL A 1 121 ? -18.420 4.474 6.580 1.00 96.19 121 VAL A O 1
ATOM 982 N N . PHE A 1 122 ? -17.441 2.922 7.873 1.00 95.31 122 PHE A N 1
ATOM 983 C CA . PHE A 1 122 ? -16.719 3.826 8.761 1.00 95.31 122 PHE A CA 1
ATOM 984 C C . PHE A 1 122 ? -15.226 3.501 8.733 1.00 95.31 122 PHE A C 1
ATOM 986 O O . PHE A 1 122 ? -14.851 2.329 8.721 1.00 95.31 122 PHE A O 1
ATOM 993 N N . GLY A 1 123 ? -14.378 4.528 8.772 1.00 92.50 123 GLY A N 1
ATOM 994 C CA . GLY A 1 123 ? -12.919 4.391 8.740 1.00 92.50 123 GLY A CA 1
ATOM 995 C C . GLY A 1 123 ? -12.222 5.185 9.843 1.00 92.50 123 GLY A C 1
ATOM 996 O O . GLY A 1 123 ? -12.696 6.247 10.269 1.00 92.50 123 GLY A O 1
ATOM 997 N N . CYS A 1 124 ? -11.085 4.677 10.319 1.00 89.12 124 CYS A N 1
ATOM 998 C CA . CYS A 1 124 ? -10.180 5.404 11.204 1.00 89.12 124 CYS A CA 1
ATOM 999 C C . CYS A 1 124 ? -8.933 5.861 10.438 1.00 89.12 124 CYS A C 1
ATOM 1001 O O . CYS A 1 124 ? -8.346 5.095 9.692 1.00 89.12 124 CYS A O 1
ATOM 1003 N N . GLY A 1 125 ? -8.515 7.108 10.648 1.00 79.69 125 GLY A N 1
ATOM 1004 C CA . GLY A 1 125 ? -7.298 7.670 10.043 1.00 79.69 125 GLY A CA 1
ATOM 1005 C C . GLY A 1 125 ? -6.587 8.655 10.971 1.00 79.69 125 GLY A C 1
ATOM 1006 O O . GLY A 1 125 ? -5.792 9.484 10.551 1.00 79.69 125 GLY A O 1
ATOM 1007 N N . GLN A 1 126 ? -6.879 8.582 12.273 1.00 80.94 126 GLN A N 1
ATOM 1008 C CA . GLN A 1 126 ? -6.419 9.576 13.244 1.00 80.94 126 GLN A CA 1
ATOM 1009 C C . GLN A 1 126 ? -4.921 9.452 13.579 1.00 80.94 126 GLN A C 1
ATOM 1011 O O . GLN A 1 126 ? -4.338 10.370 14.152 1.00 80.94 126 GLN A O 1
ATOM 1016 N N . SER A 1 127 ? -4.317 8.298 13.296 1.00 81.50 127 SER A N 1
ATOM 1017 C CA . SER A 1 127 ? -2.890 8.019 13.466 1.00 81.50 127 SER A CA 1
ATOM 1018 C C . SER A 1 127 ? -2.446 6.926 12.498 1.00 81.50 127 SER A C 1
ATOM 1020 O O . SER A 1 127 ? -3.253 6.080 12.110 1.00 81.50 127 SER A O 1
ATOM 1022 N N . SER A 1 128 ? -1.151 6.877 12.183 1.00 77.94 128 SER A N 1
ATOM 1023 C CA . SER A 1 128 ? -0.562 5.843 11.318 1.00 77.94 128 SER A CA 1
ATOM 1024 C C . SER A 1 128 ? -0.850 4.409 11.779 1.00 77.94 128 SER A C 1
ATOM 1026 O O . SER A 1 128 ? -1.015 3.518 10.960 1.00 77.94 128 SER A O 1
ATOM 1028 N N . LYS A 1 129 ? -0.992 4.171 13.090 1.00 79.94 129 LYS A N 1
ATOM 1029 C CA . LYS A 1 129 ? -1.293 2.833 13.636 1.00 79.94 129 LYS A CA 1
ATOM 1030 C C . LYS A 1 129 ? -2.708 2.346 13.311 1.00 79.94 129 LYS A C 1
ATOM 1032 O O . LYS A 1 129 ? -2.961 1.142 13.349 1.00 79.94 129 LYS A O 1
ATOM 1037 N N . CYS A 1 130 ? -3.638 3.263 13.047 1.00 84.25 130 CYS A N 1
ATOM 1038 C CA . CYS A 1 130 ? -5.045 2.957 12.786 1.00 84.25 130 CYS A CA 1
ATOM 1039 C C . CYS A 1 130 ? -5.469 3.186 11.331 1.00 84.25 130 CYS A C 1
ATOM 1041 O O . CYS A 1 130 ? -6.665 3.162 11.070 1.00 84.25 130 CYS A O 1
ATOM 1043 N N . SER A 1 131 ? -4.509 3.343 10.412 1.00 81.50 131 SER A N 1
ATOM 1044 C CA . SER A 1 131 ? -4.734 3.606 8.983 1.00 81.50 131 SER A CA 1
ATOM 1045 C C . SER A 1 131 ? -5.656 2.594 8.293 1.00 81.50 131 SER A C 1
ATOM 1047 O O . SER A 1 131 ? -6.436 2.969 7.424 1.00 81.50 131 SER A O 1
ATOM 1049 N N . ASN A 1 132 ? -5.590 1.331 8.730 1.00 83.12 132 ASN A N 1
ATOM 1050 C CA . ASN A 1 132 ? -6.280 0.189 8.123 1.00 83.12 132 ASN A CA 1
ATOM 1051 C C . ASN A 1 132 ? -7.523 -0.267 8.912 1.00 83.12 132 ASN A C 1
ATOM 1053 O O . ASN A 1 132 ? -8.007 -1.376 8.700 1.00 83.12 132 ASN A O 1
ATOM 1057 N N . GLU A 1 133 ? -8.020 0.534 9.859 1.00 89.94 133 GLU A N 1
ATOM 1058 C CA . GLU A 1 133 ? -9.169 0.153 10.689 1.00 89.94 133 GLU A CA 1
ATOM 1059 C C . GLU A 1 133 ? -10.486 0.628 10.067 1.00 89.94 133 GLU A C 1
ATOM 1061 O O . GLU A 1 133 ? -10.753 1.832 9.999 1.00 89.94 133 GLU A O 1
ATOM 1066 N N . PHE A 1 134 ? -11.346 -0.324 9.694 1.00 93.25 134 PHE A N 1
ATOM 1067 C CA . PHE A 1 134 ? -12.662 -0.069 9.104 1.00 93.25 134 PHE A CA 1
ATOM 1068 C C . PHE A 1 134 ? -13.761 -0.881 9.790 1.00 93.25 134 PHE A C 1
ATOM 1070 O O . PHE A 1 134 ? -13.517 -1.957 10.332 1.00 93.25 134 PHE A O 1
ATOM 1077 N N . LYS A 1 135 ? -14.989 -0.360 9.755 1.00 95.44 135 LYS A N 1
ATOM 1078 C CA . LYS A 1 135 ? -16.200 -1.045 10.220 1.00 95.44 135 LYS A CA 1
ATOM 1079 C C . LYS A 1 135 ? -17.326 -0.858 9.223 1.00 95.44 135 LYS A C 1
ATOM 1081 O O . LYS A 1 135 ? -17.475 0.223 8.658 1.00 95.44 135 LYS A O 1
ATOM 1086 N N . VAL A 1 136 ? -18.139 -1.893 9.049 1.00 96.19 136 VAL A N 1
ATOM 1087 C CA . VAL A 1 136 ? -19.270 -1.880 8.123 1.00 96.19 136 VAL A CA 1
ATOM 1088 C C . VAL A 1 136 ? -20.542 -2.345 8.825 1.00 96.19 136 VAL A C 1
ATOM 1090 O O . VAL A 1 136 ? -20.547 -3.343 9.547 1.00 96.19 136 VAL A O 1
ATOM 1093 N N . PHE A 1 137 ? -21.630 -1.605 8.628 1.00 95.44 137 PHE A N 1
ATOM 1094 C CA . PHE A 1 137 ? -22.928 -1.900 9.221 1.00 95.44 137 PHE A CA 1
ATOM 1095 C C . PHE A 1 137 ? -24.015 -1.935 8.156 1.00 95.44 137 PHE A C 1
ATOM 1097 O O . PHE A 1 137 ? -24.202 -0.968 7.427 1.00 95.44 137 PHE A O 1
ATOM 1104 N N . ARG A 1 138 ? -24.784 -3.019 8.114 1.00 94.31 138 ARG A N 1
ATOM 1105 C CA . ARG A 1 138 ? -25.988 -3.155 7.294 1.00 94.31 138 ARG A CA 1
ATOM 1106 C C . ARG A 1 138 ? -27.226 -2.875 8.134 1.00 94.31 138 ARG A C 1
ATOM 1108 O O . ARG A 1 138 ? -27.359 -3.412 9.233 1.00 94.31 138 ARG A O 1
ATOM 1115 N N . CYS A 1 139 ? -28.180 -2.128 7.599 1.00 93.56 139 CYS A N 1
ATOM 1116 C CA . CYS A 1 139 ? -29.551 -2.124 8.099 1.00 93.56 139 CYS A CA 1
ATOM 1117 C C . CYS A 1 139 ? -30.541 -2.244 6.944 1.00 93.56 139 CYS A C 1
ATOM 1119 O O . CYS A 1 139 ? -30.187 -2.078 5.776 1.00 93.56 139 CYS A O 1
ATOM 1121 N N . GLN A 1 140 ? -31.773 -2.609 7.278 1.00 93.38 140 GLN A N 1
ATOM 1122 C CA . GLN A 1 140 ? -32.796 -2.864 6.280 1.00 93.38 140 GLN A CA 1
ATOM 1123 C C . GLN A 1 140 ? -34.202 -2.734 6.853 1.00 93.38 140 GLN A C 1
ATOM 1125 O O . GLN A 1 140 ? -34.413 -2.924 8.056 1.00 93.38 140 GLN A O 1
ATOM 1130 N N . LEU A 1 141 ? -35.146 -2.433 5.971 1.00 92.69 141 LEU A N 1
ATOM 1131 C CA . LEU A 1 141 ? -36.557 -2.261 6.260 1.00 92.69 141 LEU A CA 1
ATOM 1132 C C . LEU A 1 141 ? -37.410 -2.897 5.154 1.00 92.69 141 LEU A C 1
ATOM 1134 O O . LEU A 1 141 ? -37.014 -2.888 3.987 1.00 92.69 141 LEU A O 1
ATOM 1138 N N . PRO A 1 142 ? -38.598 -3.411 5.503 1.00 92.12 142 PRO A N 1
ATOM 1139 C CA . PRO A 1 142 ? -39.619 -3.718 4.514 1.00 92.12 142 PRO A CA 1
ATOM 1140 C C . PRO A 1 142 ? -40.173 -2.453 3.850 1.00 92.12 142 PRO A C 1
ATOM 1142 O O . PRO A 1 142 ? -40.028 -1.347 4.377 1.00 92.12 142 PRO A O 1
ATOM 1145 N N . GLN A 1 143 ? -40.841 -2.628 2.705 1.00 90.19 143 GLN A N 1
ATOM 1146 C CA . GLN A 1 143 ? -41.478 -1.529 1.970 1.00 90.19 143 GLN A CA 1
ATOM 1147 C C . GLN A 1 143 ? -42.458 -0.757 2.862 1.00 90.19 143 GLN A C 1
ATOM 1149 O O . GLN A 1 143 ? -42.391 0.463 2.957 1.00 90.19 143 GLN A O 1
ATOM 1154 N N . GLN A 1 144 ? -43.336 -1.475 3.567 1.00 90.75 144 GLN A N 1
ATOM 1155 C CA . GLN A 1 144 ? -44.200 -0.890 4.588 1.00 90.75 144 GLN A CA 1
ATOM 1156 C C . GLN A 1 144 ? -43.458 -0.857 5.919 1.00 90.75 144 GLN A C 1
ATOM 1158 O O . GLN A 1 144 ? -43.227 -1.895 6.538 1.00 90.75 144 GLN A O 1
ATOM 1163 N N . ASN A 1 145 ? -43.079 0.334 6.365 1.00 90.38 145 ASN A N 1
ATOM 1164 C CA . ASN A 1 145 ? -42.344 0.528 7.607 1.00 90.38 145 ASN A CA 1
ATOM 1165 C C . ASN A 1 145 ? -42.846 1.769 8.360 1.00 90.38 145 ASN A C 1
ATOM 1167 O O . ASN A 1 145 ? -43.721 2.488 7.894 1.00 90.38 145 ASN A O 1
ATOM 1171 N N . GLU A 1 146 ? -42.318 1.981 9.563 1.00 89.56 146 GLU A N 1
ATOM 1172 C CA . GLU A 1 146 ? -42.748 3.056 10.468 1.00 89.56 146 GLU A CA 1
ATOM 1173 C C . GLU A 1 146 ? -42.089 4.418 10.184 1.00 89.56 146 GLU A C 1
ATOM 1175 O O . GLU A 1 146 ? -42.464 5.407 10.809 1.00 89.56 146 GLU A O 1
ATOM 1180 N N . PHE A 1 147 ? -41.108 4.474 9.276 1.00 90.38 147 PHE A N 1
ATOM 1181 C CA . PHE A 1 147 ? -40.255 5.648 9.063 1.00 90.38 147 PHE A CA 1
ATOM 1182 C C . PHE A 1 147 ? -40.535 6.372 7.745 1.00 90.38 147 PHE A C 1
ATOM 1184 O O . PHE A 1 147 ? -40.492 7.597 7.711 1.00 90.38 147 PHE A O 1
ATOM 1191 N N . TYR A 1 148 ? -40.808 5.632 6.670 1.00 90.06 148 TYR A N 1
ATOM 1192 C CA . TYR A 1 148 ? -40.986 6.175 5.324 1.00 90.06 148 TYR A CA 1
ATOM 1193 C C . TYR A 1 148 ? -42.355 5.830 4.758 1.00 90.06 148 TYR A C 1
ATOM 1195 O O . TYR A 1 148 ? -42.953 4.808 5.097 1.00 90.06 148 TYR A O 1
ATOM 1203 N N . SER A 1 149 ? -42.824 6.676 3.841 1.00 86.50 149 SER A N 1
ATOM 1204 C CA . SER A 1 149 ? -44.000 6.365 3.036 1.00 86.50 149 SER A CA 1
ATOM 1205 C C . SER A 1 149 ? -43.727 5.173 2.117 1.00 86.50 149 SER A C 1
ATOM 1207 O O . SER A 1 149 ? -42.624 4.983 1.613 1.00 86.50 149 SER A O 1
ATOM 1209 N N . ASP A 1 150 ? -44.780 4.401 1.867 1.00 82.62 150 ASP A N 1
ATOM 1210 C CA . ASP A 1 150 ? -44.852 3.353 0.852 1.00 82.62 150 ASP A CA 1
ATOM 1211 C C . ASP A 1 150 ? -44.804 3.896 -0.589 1.00 82.62 150 ASP A C 1
ATOM 1213 O O . ASP A 1 150 ? -44.569 3.136 -1.533 1.00 82.62 150 ASP A O 1
ATOM 1217 N N . ARG A 1 151 ? -45.036 5.203 -0.772 1.00 82.31 151 ARG A N 1
ATOM 1218 C CA . ARG A 1 151 ? -45.000 5.887 -2.066 1.00 82.31 151 ARG A CA 1
ATOM 1219 C C . ARG A 1 151 ? -43.634 6.535 -2.306 1.00 82.31 151 ARG A C 1
ATOM 1221 O O . ARG A 1 151 ? -43.052 7.082 -1.370 1.00 82.31 151 ARG A O 1
ATOM 1228 N N . PRO A 1 152 ? -43.135 6.524 -3.556 1.00 79.38 152 PRO A N 1
ATOM 1229 C CA . PRO A 1 152 ? -41.878 7.178 -3.886 1.00 79.38 152 PRO A CA 1
ATOM 1230 C C . PRO A 1 152 ? -41.977 8.699 -3.680 1.00 79.38 152 PRO A C 1
ATOM 1232 O O . PRO A 1 152 ? -43.039 9.276 -3.939 1.00 79.38 152 PRO A O 1
ATOM 1235 N N . PRO A 1 153 ? -40.888 9.355 -3.245 1.00 79.06 153 PRO A N 1
ATOM 1236 C CA . PRO A 1 153 ? -40.858 10.803 -3.086 1.00 79.06 153 PRO A CA 1
ATOM 1237 C C . PRO A 1 153 ? -40.951 11.514 -4.446 1.00 79.06 153 PRO A C 1
ATOM 1239 O O . PRO A 1 153 ? -40.554 10.970 -5.478 1.00 79.06 153 PRO A O 1
ATOM 1242 N N . ASN A 1 154 ? -41.474 12.742 -4.457 1.00 75.31 154 ASN A N 1
ATOM 1243 C CA . ASN A 1 154 ? -41.547 13.549 -5.671 1.00 75.31 154 ASN A CA 1
ATOM 1244 C C . ASN A 1 154 ? -40.208 14.256 -5.942 1.00 75.31 154 ASN A C 1
ATOM 1246 O O . ASN A 1 154 ? -39.800 15.128 -5.181 1.00 75.31 154 ASN A O 1
ATOM 1250 N N . TYR A 1 155 ? -39.541 13.901 -7.042 1.00 72.38 155 TYR A N 1
ATOM 1251 C CA . TYR A 1 155 ? -38.224 14.439 -7.408 1.00 72.38 155 TYR A CA 1
ATOM 1252 C C . TYR A 1 155 ? -38.278 15.792 -8.143 1.00 72.38 155 TYR A C 1
ATOM 1254 O O . TYR A 1 155 ? -37.256 16.461 -8.248 1.00 72.38 155 TYR A O 1
ATOM 1262 N N . GLU A 1 156 ? -39.446 16.213 -8.643 1.00 67.94 156 GLU A N 1
ATOM 1263 C CA . GLU A 1 156 ? -39.600 17.460 -9.419 1.00 67.94 156 GLU A CA 1
ATOM 1264 C C . GLU A 1 156 ? -40.001 18.663 -8.557 1.00 67.94 156 GLU A C 1
ATOM 1266 O O . GLU A 1 156 ? -39.897 19.816 -8.977 1.00 67.94 156 GLU A O 1
ATOM 1271 N N . LYS A 1 157 ? -40.508 18.409 -7.350 1.00 59.78 157 LYS A N 1
ATOM 1272 C CA . LYS A 1 157 ? -41.042 19.431 -6.452 1.00 59.78 157 LYS A CA 1
ATOM 1273 C C . LYS A 1 157 ? -40.512 19.162 -5.049 1.00 59.78 157 LYS A C 1
ATOM 1275 O O . LYS A 1 157 ? -41.032 18.291 -4.365 1.00 59.78 157 LYS A O 1
ATOM 1280 N N . ASP A 1 158 ? -39.574 19.982 -4.572 1.00 56.66 158 ASP A N 1
ATOM 1281 C CA . ASP A 1 158 ? -39.157 20.041 -3.151 1.00 56.66 158 ASP A CA 1
ATOM 1282 C C . ASP A 1 158 ? -40.285 20.590 -2.237 1.00 56.66 158 ASP A C 1
ATOM 1284 O O . ASP A 1 158 ? -40.030 21.158 -1.185 1.00 56.66 158 ASP A O 1
ATOM 1288 N N . LEU A 1 159 ? -41.554 20.472 -2.658 1.00 53.69 159 LEU A N 1
ATOM 1289 C CA . LEU A 1 159 ? -42.739 20.956 -1.942 1.00 53.69 159 LEU A CA 1
ATOM 1290 C C . LEU A 1 159 ? -43.164 20.018 -0.806 1.00 53.69 159 LEU A C 1
ATOM 1292 O O . LEU A 1 159 ? -44.014 20.391 -0.001 1.00 53.69 159 LEU A O 1
ATOM 1296 N N . ASP A 1 160 ? -42.608 18.808 -0.745 1.00 54.25 160 ASP A N 1
ATOM 1297 C CA . ASP A 1 160 ? -42.880 17.891 0.354 1.00 54.25 160 ASP A CA 1
ATOM 1298 C C . ASP A 1 160 ? -41.996 18.264 1.557 1.00 54.25 160 ASP A C 1
ATOM 1300 O O . ASP A 1 160 ? -40.856 17.800 1.672 1.00 54.25 160 ASP A O 1
ATOM 1304 N N . ASP A 1 161 ? -42.564 19.046 2.486 1.00 57.00 161 ASP A N 1
ATOM 1305 C CA . ASP A 1 161 ? -42.016 19.366 3.825 1.00 57.00 161 ASP A CA 1
ATOM 1306 C C . ASP A 1 161 ? -41.734 18.115 4.687 1.00 57.00 161 ASP A C 1
ATOM 1308 O O . ASP A 1 161 ? -41.169 18.200 5.777 1.00 57.00 161 ASP A O 1
ATOM 1312 N N . TYR A 1 162 ? -42.125 16.931 4.216 1.00 68.50 162 TYR A N 1
ATOM 1313 C CA . TYR A 1 162 ? -41.900 15.668 4.898 1.00 68.50 162 TYR A CA 1
ATOM 1314 C C . TYR A 1 162 ? -40.503 15.115 4.574 1.00 68.50 162 TYR A C 1
ATOM 1316 O O . TYR A 1 162 ? -40.258 14.619 3.471 1.00 68.50 162 TYR A O 1
ATOM 1324 N N . ASP A 1 163 ? -39.578 15.210 5.530 1.00 74.75 163 ASP A N 1
ATOM 1325 C CA . ASP A 1 163 ? -38.334 14.432 5.602 1.00 74.75 163 ASP A CA 1
ATOM 1326 C C . ASP A 1 163 ? -38.262 13.813 7.003 1.00 74.75 163 ASP A C 1
ATOM 1328 O O . ASP A 1 163 ? -38.081 14.554 7.971 1.00 74.75 163 ASP A O 1
ATOM 1332 N N . PRO A 1 164 ? -38.476 12.491 7.140 1.00 83.38 164 PRO A N 1
ATOM 1333 C CA . PRO A 1 164 ? -38.607 11.871 8.446 1.00 83.38 164 PRO A CA 1
ATOM 1334 C C . PRO A 1 164 ? -37.287 11.994 9.206 1.00 83.38 164 PRO A C 1
ATOM 1336 O O . PRO A 1 164 ? -36.232 11.545 8.757 1.00 83.38 164 PRO A O 1
ATOM 1339 N N . SER A 1 165 ? -37.339 12.622 10.376 1.00 83.69 165 SER A N 1
ATOM 1340 C CA . SER A 1 165 ? -36.146 12.905 11.169 1.00 83.69 165 SER A CA 1
ATOM 1341 C C . SER A 1 165 ? -36.060 11.998 12.401 1.00 83.69 165 SER A C 1
ATOM 1343 O O . SER A 1 165 ? -37.073 11.717 13.039 1.00 83.69 165 SER A O 1
ATOM 1345 N N . PRO A 1 166 ? -34.859 11.575 12.845 1.00 86.69 166 PRO A N 1
ATOM 1346 C CA . PRO A 1 166 ? -34.715 10.809 14.090 1.00 86.69 166 PRO A CA 1
ATOM 1347 C C . PRO A 1 166 ? -35.295 11.501 15.333 1.00 86.69 166 PRO A C 1
ATOM 1349 O O . PRO A 1 166 ? -35.681 10.831 16.292 1.00 86.69 166 PRO A O 1
ATOM 1352 N N . ILE A 1 167 ? -35.408 12.832 15.302 1.00 85.75 167 ILE A N 1
ATOM 1353 C CA . ILE A 1 167 ? -35.965 13.641 16.390 1.00 85.75 167 ILE A CA 1
ATOM 1354 C C . ILE A 1 167 ? -37.447 13.307 16.609 1.00 85.75 167 ILE A C 1
ATOM 1356 O O . ILE A 1 167 ? -37.868 13.175 17.759 1.00 85.75 167 ILE A O 1
ATOM 1360 N N . GLU A 1 168 ? -38.212 13.076 15.537 1.00 86.56 168 GLU A N 1
ATOM 1361 C CA . GLU A 1 168 ? -39.621 12.647 15.605 1.00 86.56 168 GLU A CA 1
ATOM 1362 C C . GLU A 1 168 ? -39.783 11.299 16.320 1.00 86.56 168 GLU A C 1
ATOM 1364 O O . GLU A 1 168 ? -40.790 11.054 16.983 1.00 86.56 168 GLU A O 1
ATOM 1369 N N . PHE A 1 169 ? -38.751 10.454 16.267 1.00 87.56 169 PHE A N 1
ATOM 1370 C CA . PHE A 1 169 ? -38.704 9.150 16.929 1.00 87.56 169 PHE A CA 1
ATOM 1371 C C . PHE A 1 169 ? -37.979 9.187 18.287 1.00 87.56 169 PHE A C 1
ATOM 1373 O O . PHE A 1 169 ? -37.602 8.144 18.829 1.00 87.56 169 PHE A O 1
ATOM 1380 N N . GLY A 1 170 ? -37.778 10.383 18.855 1.00 86.69 170 GLY A N 1
ATOM 1381 C CA . GLY A 1 170 ? -37.178 10.582 20.176 1.00 86.69 170 GLY A CA 1
ATOM 1382 C C . GLY A 1 170 ? -35.660 10.385 20.219 1.00 86.69 170 GLY A C 1
ATOM 1383 O O . GLY A 1 170 ? -35.109 10.112 21.289 1.00 86.69 170 GLY A O 1
ATOM 1384 N N . ARG A 1 171 ? -34.971 10.497 19.077 1.00 89.38 171 ARG A N 1
ATOM 1385 C CA . ARG A 1 171 ? -33.514 10.358 18.969 1.00 89.38 171 ARG A CA 1
ATOM 1386 C C . ARG A 1 171 ? -32.861 11.679 18.594 1.00 89.38 171 ARG A C 1
ATOM 1388 O O . ARG A 1 171 ? -33.161 12.273 17.566 1.00 89.38 171 ARG A O 1
ATOM 1395 N N . ASN A 1 172 ? -31.913 12.115 19.419 1.00 91.44 172 ASN A N 1
ATOM 1396 C CA . ASN A 1 172 ? -31.110 13.299 19.137 1.00 91.44 172 ASN A CA 1
ATOM 1397 C C . ASN A 1 172 ? -29.783 12.887 18.505 1.00 91.44 172 ASN A C 1
ATOM 1399 O O . ASN A 1 172 ? -29.091 12.002 19.008 1.00 91.44 172 ASN A O 1
ATOM 1403 N N . LEU A 1 173 ? -29.412 13.560 17.422 1.00 92.12 173 LEU A N 1
ATOM 1404 C CA . LEU A 1 173 ? -28.172 13.289 16.704 1.00 92.12 173 LEU A CA 1
ATOM 1405 C C . LEU A 1 173 ? -27.056 14.226 17.155 1.00 92.12 173 LEU A C 1
ATOM 1407 O O . LEU A 1 173 ? -27.284 15.364 17.570 1.00 92.12 173 LEU A O 1
ATOM 1411 N N . CYS A 1 174 ? -25.816 13.765 17.034 1.00 92.19 174 CYS A N 1
ATOM 1412 C CA . CYS A 1 174 ? -24.655 14.603 17.264 1.00 92.19 174 CYS A CA 1
ATOM 1413 C C . CYS A 1 174 ? -24.577 15.714 16.207 1.00 92.19 174 CYS A C 1
ATOM 1415 O O . CYS A 1 174 ? -24.444 15.425 15.020 1.00 92.19 174 CYS A O 1
ATOM 1417 N N . SER A 1 175 ? -24.512 16.975 16.644 1.00 89.88 175 SER A N 1
ATOM 1418 C CA . SER A 1 175 ? -24.353 18.161 15.782 1.00 89.88 175 SER A CA 1
ATOM 1419 C C . SER A 1 175 ? -23.025 18.217 15.011 1.00 89.88 175 SER A C 1
ATOM 1421 O O . SER A 1 175 ? -22.745 19.194 14.334 1.00 89.88 175 SER A O 1
ATOM 1423 N N . VAL A 1 176 ? -22.166 17.203 15.111 1.00 90.06 176 VAL A N 1
ATOM 1424 C CA . VAL A 1 176 ? -20.941 17.100 14.307 1.00 90.06 176 VAL A CA 1
ATOM 1425 C C . VAL A 1 176 ? -21.081 15.931 13.341 1.00 90.06 176 VAL A C 1
ATOM 1427 O O . VAL A 1 176 ? -21.297 16.149 12.156 1.00 90.06 176 VAL A O 1
ATOM 1430 N N . CYS A 1 177 ? -21.044 14.698 13.851 1.00 90.12 177 CYS A N 1
ATOM 1431 C CA . CYS A 1 177 ? -20.980 13.489 13.027 1.00 90.12 177 CYS A CA 1
ATOM 1432 C C . CYS A 1 177 ? -22.336 12.849 12.685 1.00 90.12 177 CYS A C 1
ATOM 1434 O O . CYS A 1 177 ? -22.366 11.887 11.927 1.00 90.12 177 CYS A O 1
ATOM 1436 N N . GLY A 1 178 ? -23.447 13.306 13.269 1.00 90.06 178 GLY A N 1
ATOM 1437 C CA . GLY A 1 178 ? -24.776 12.733 13.036 1.00 90.06 178 GLY A CA 1
ATOM 1438 C C . GLY A 1 178 ? -25.095 11.425 13.774 1.00 90.06 178 GLY A C 1
ATOM 1439 O O . GLY A 1 178 ? -26.229 10.990 13.703 1.00 90.06 178 GLY A O 1
ATOM 1440 N N . ILE A 1 179 ? -24.165 10.810 14.513 1.00 92.44 179 ILE A N 1
ATOM 1441 C CA . ILE A 1 179 ? -24.399 9.576 15.309 1.00 92.44 179 ILE A CA 1
ATOM 1442 C C . ILE A 1 179 ? -25.280 9.852 16.548 1.00 92.44 179 ILE A C 1
ATOM 1444 O O . ILE A 1 179 ? -25.362 11.002 16.984 1.00 92.44 179 ILE A O 1
ATOM 1448 N N . ASP A 1 180 ? -25.895 8.817 17.143 1.00 92.38 180 ASP A N 1
ATOM 1449 C CA . ASP A 1 180 ? -26.711 8.916 18.369 1.00 92.38 180 ASP A CA 1
ATOM 1450 C C . ASP A 1 180 ? -25.988 9.697 19.484 1.00 92.38 180 ASP A C 1
ATOM 1452 O O . ASP A 1 180 ? -24.838 9.409 19.852 1.00 92.38 180 ASP A O 1
ATOM 1456 N N . ALA A 1 181 ? -26.649 10.732 20.004 1.00 92.38 181 ALA A N 1
ATOM 1457 C CA . ALA A 1 181 ? -26.083 11.615 21.010 1.00 92.38 181 ALA A CA 1
ATOM 1458 C C . ALA A 1 181 ? -26.421 11.162 22.434 1.00 92.38 181 ALA A C 1
ATOM 1460 O O . ALA A 1 181 ? -27.566 10.864 22.761 1.00 92.38 181 ALA A O 1
ATOM 1461 N N . LYS A 1 182 ? -25.419 11.200 23.320 1.00 89.25 182 LYS A N 1
ATOM 1462 C CA . LYS A 1 182 ? -25.568 10.841 24.742 1.00 89.25 182 LYS A CA 1
ATOM 1463 C C . LYS A 1 182 ? -25.567 12.053 25.669 1.00 89.25 182 LYS A C 1
ATOM 1465 O O . LYS A 1 182 ? -26.043 11.967 26.797 1.00 89.25 182 LYS A O 1
ATOM 1470 N N . SER A 1 183 ? -25.001 13.173 25.226 1.00 91.62 183 SER A N 1
ATOM 1471 C CA . SER A 1 183 ? -24.892 14.399 26.013 1.00 91.62 183 SER A CA 1
ATOM 1472 C C . SER A 1 183 ? -25.347 15.617 25.215 1.00 91.62 183 SER A C 1
ATOM 1474 O O . SER A 1 183 ? -25.409 15.597 23.990 1.00 91.62 183 SER A O 1
ATOM 1476 N N . PHE A 1 184 ? -25.657 16.699 25.921 1.00 92.19 184 PHE A N 1
ATOM 1477 C CA . PHE A 1 184 ? -26.044 17.982 25.342 1.00 92.19 184 PHE A CA 1
ATOM 1478 C C . PHE A 1 184 ? -25.188 19.111 25.919 1.00 92.19 184 PHE A C 1
ATOM 1480 O O . PHE A 1 184 ? -24.544 18.969 26.963 1.00 92.19 184 PHE A O 1
ATOM 1487 N N . CYS A 1 185 ? -25.166 20.255 25.238 1.00 91.19 185 CYS A N 1
ATOM 1488 C CA . CYS A 1 185 ? -24.510 21.452 25.752 1.00 91.19 185 CYS A CA 1
ATOM 1489 C C . CYS A 1 185 ? -25.211 21.923 27.032 1.00 91.19 185 CYS A C 1
ATOM 1491 O O . CYS A 1 185 ? -26.376 22.308 26.992 1.00 91.19 185 CYS A O 1
ATOM 1493 N N . SER A 1 186 ? -24.506 21.962 28.162 1.00 87.19 186 SER A N 1
ATOM 1494 C CA . SER A 1 186 ? -25.090 22.386 29.442 1.00 87.19 186 SER A CA 1
ATOM 1495 C C . SER A 1 186 ? -25.602 23.832 29.437 1.00 87.19 186 SER A C 1
ATOM 1497 O O . SER A 1 186 ? -26.501 24.146 30.215 1.00 87.19 186 SER A O 1
ATOM 1499 N N . LYS A 1 187 ? -25.060 24.690 28.555 1.00 86.81 187 LYS A N 1
ATOM 1500 C CA . LYS A 1 187 ? -25.430 26.107 28.430 1.00 86.81 187 LYS A CA 1
ATOM 1501 C C . LYS A 1 187 ? -26.724 26.314 27.633 1.00 86.81 187 LYS A C 1
ATOM 1503 O O . LYS A 1 187 ? -27.650 26.903 28.171 1.00 86.81 187 LYS A O 1
ATOM 1508 N N . CYS A 1 188 ? -26.807 25.840 26.384 1.00 85.19 188 CYS A N 1
ATOM 1509 C CA . CYS A 1 188 ? -27.998 26.054 25.543 1.00 85.19 188 CYS A CA 1
ATOM 1510 C C . CYS A 1 188 ? -29.012 24.902 25.573 1.00 85.19 188 CYS A C 1
ATOM 1512 O O . CYS A 1 188 ? -30.167 25.114 25.236 1.00 85.19 188 CYS A O 1
ATOM 1514 N N . ARG A 1 189 ? -28.590 23.679 25.924 1.00 86.25 189 ARG A N 1
ATOM 1515 C CA . ARG A 1 189 ? -29.387 22.433 25.875 1.00 86.25 189 ARG A CA 1
ATOM 1516 C C . ARG A 1 189 ? -30.021 22.093 24.515 1.00 86.25 189 ARG A C 1
ATOM 1518 O O . ARG A 1 189 ? -30.815 21.166 24.440 1.00 86.25 189 ARG A O 1
ATOM 1525 N N . GLN A 1 190 ? -29.638 22.802 23.454 1.00 83.44 190 GLN A N 1
ATOM 1526 C CA . GLN A 1 190 ? -30.145 22.610 22.091 1.00 83.44 190 GLN A CA 1
ATOM 1527 C C . GLN A 1 190 ? -29.203 21.761 21.228 1.00 83.44 190 GLN A C 1
ATOM 1529 O O . GLN A 1 190 ? -29.662 20.952 20.432 1.00 83.44 190 GLN A O 1
ATOM 1534 N N . SER A 1 191 ? -27.882 21.904 21.389 1.00 88.19 191 SER A N 1
ATOM 1535 C CA . SER A 1 191 ? -26.903 21.110 20.633 1.00 88.19 191 SER A CA 1
ATOM 1536 C C . SER A 1 191 ? -26.536 19.826 21.373 1.00 88.19 191 SER A C 1
ATOM 1538 O O . SER A 1 191 ? -26.172 19.867 22.556 1.00 88.19 191 SER A O 1
ATOM 1540 N N . TRP A 1 192 ? -26.577 18.710 20.650 1.00 92.19 192 TRP A N 1
ATOM 1541 C CA . TRP A 1 192 ? -26.365 17.358 21.161 1.00 92.19 192 TRP A CA 1
ATOM 1542 C C . TRP A 1 192 ? -25.064 16.750 20.623 1.00 92.19 192 TRP A C 1
ATOM 1544 O O . TRP A 1 192 ? -24.607 17.068 19.524 1.00 92.19 192 TRP A O 1
ATOM 1554 N N . TYR A 1 193 ? -24.434 15.878 21.411 1.00 93.88 193 TYR A N 1
ATOM 1555 C CA . TYR A 1 193 ? -23.119 15.307 21.130 1.00 93.88 193 TYR A CA 1
ATOM 1556 C C . TYR A 1 193 ? -23.038 13.827 21.511 1.00 93.88 193 TYR A C 1
ATOM 1558 O O . TYR A 1 193 ? -23.528 13.396 22.557 1.00 93.88 193 TYR A O 1
ATOM 1566 N N . CYS A 1 194 ? -22.357 13.035 20.681 1.00 92.50 194 CYS A N 1
ATOM 1567 C CA . CYS A 1 194 ? -22.068 11.633 20.988 1.00 92.50 194 CYS A CA 1
ATOM 1568 C C . CYS A 1 194 ? -20.890 11.484 21.969 1.00 92.50 194 CYS A C 1
ATOM 1570 O O . CYS A 1 194 ? -20.842 10.528 22.740 1.00 92.50 194 CYS A O 1
ATOM 1572 N N . CYS A 1 195 ? -19.936 12.424 21.963 1.00 91.25 195 CYS A N 1
ATOM 1573 C CA . CYS A 1 195 ? -18.756 12.405 22.827 1.00 91.25 195 CYS A CA 1
ATOM 1574 C C . CYS A 1 195 ? -18.233 13.812 23.159 1.00 91.25 195 CYS A C 1
ATOM 1576 O O . CYS A 1 195 ? -18.557 14.806 22.503 1.00 91.25 195 CYS A O 1
ATOM 1578 N N . ARG A 1 196 ? -17.354 13.880 24.170 1.00 91.00 196 ARG A N 1
ATOM 1579 C CA . ARG A 1 196 ? -16.685 15.119 24.598 1.00 91.00 196 ARG A CA 1
ATOM 1580 C C . ARG A 1 196 ? -15.792 15.716 23.505 1.00 91.00 196 ARG A C 1
ATOM 1582 O O . ARG A 1 196 ? -15.693 16.936 23.415 1.00 91.00 196 ARG A O 1
ATOM 1589 N N . GLU A 1 197 ? -15.151 14.888 22.682 1.00 90.12 197 GLU A N 1
ATOM 1590 C CA . GLU A 1 197 ? -14.281 15.361 21.595 1.00 90.12 197 GLU A CA 1
ATOM 1591 C C . GLU A 1 197 ? -15.073 16.178 20.566 1.00 90.12 197 GLU A C 1
ATOM 1593 O O . GLU A 1 197 ? -14.690 17.307 20.262 1.00 90.12 197 GLU A O 1
ATOM 1598 N N . HIS A 1 198 ? -16.229 15.676 20.118 1.00 90.88 198 HIS A N 1
ATOM 1599 C CA . HIS A 1 198 ? -17.102 16.395 19.184 1.00 90.88 198 HIS A CA 1
ATOM 1600 C C . HIS A 1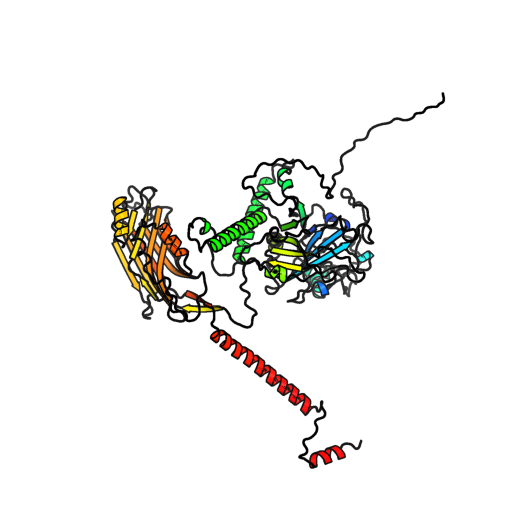 198 ? -17.688 17.667 19.799 1.00 90.88 198 HIS A C 1
ATOM 1602 O O . HIS A 1 198 ? -17.756 18.693 19.127 1.00 90.88 198 HIS A O 1
ATOM 1608 N N . GLN A 1 199 ? -18.038 17.646 21.089 1.00 90.94 199 GLN A N 1
ATOM 1609 C CA . GLN A 1 199 ? -18.469 18.854 21.795 1.00 90.94 199 GLN A CA 1
ATOM 1610 C C . GLN A 1 199 ? -17.380 19.938 21.787 1.00 90.94 199 GLN A C 1
ATOM 1612 O O . GLN A 1 199 ? -17.661 21.102 21.505 1.00 90.94 199 GLN A O 1
ATOM 1617 N N . LEU A 1 200 ? -16.128 19.569 22.075 1.00 90.00 200 LEU A N 1
ATOM 1618 C CA . LEU A 1 200 ? -15.000 20.503 22.064 1.00 90.00 200 LEU A CA 1
ATOM 1619 C C . LEU A 1 200 ? -14.674 20.997 20.652 1.00 90.00 200 LEU A C 1
ATOM 1621 O O . LEU A 1 200 ? -14.354 22.175 20.487 1.00 90.00 200 LEU A O 1
ATOM 1625 N N . ALA A 1 201 ? -14.759 20.125 19.648 1.00 88.44 201 ALA A N 1
ATOM 1626 C CA . ALA A 1 201 ? -14.535 20.486 18.254 1.00 88.44 201 ALA A CA 1
ATOM 1627 C C . ALA A 1 201 ? -15.601 21.472 17.758 1.00 88.44 201 ALA A C 1
ATOM 1629 O O . ALA A 1 201 ? -15.253 22.514 17.208 1.00 88.44 201 ALA A O 1
ATOM 1630 N N . HIS A 1 202 ? -16.880 21.216 18.041 1.00 89.12 202 HIS A N 1
ATOM 1631 C CA . HIS A 1 202 ? -17.970 22.136 17.709 1.00 89.12 202 HIS A CA 1
ATOM 1632 C C . HIS A 1 202 ? -17.830 23.477 18.438 1.00 89.12 202 HIS A C 1
ATOM 1634 O O . HIS A 1 202 ? -18.002 24.534 17.836 1.00 89.12 202 HIS A O 1
ATOM 1640 N N . TRP A 1 203 ? -17.425 23.452 19.714 1.00 87.62 203 TRP A N 1
ATOM 1641 C CA . TRP A 1 203 ? -17.178 24.665 20.496 1.00 87.62 203 TRP A CA 1
ATOM 1642 C C . TRP A 1 203 ? -16.027 25.513 19.940 1.00 87.62 203 TRP A C 1
ATOM 1644 O O . TRP A 1 203 ? -16.143 26.734 19.875 1.00 87.62 203 TRP A O 1
ATOM 1654 N N . LYS A 1 204 ? -14.900 24.889 19.572 1.00 87.56 204 LYS A N 1
ATOM 1655 C CA . LYS A 1 204 ? -13.682 25.599 19.146 1.00 87.56 204 LYS A CA 1
ATOM 1656 C C . LYS A 1 204 ? -13.662 25.948 17.657 1.00 87.56 204 LYS A C 1
ATOM 1658 O O . LYS A 1 204 ? -13.204 27.032 17.322 1.00 87.56 204 LYS A O 1
ATOM 1663 N N . LYS A 1 205 ? -14.090 25.020 16.797 1.00 84.31 205 LYS A N 1
ATOM 1664 C CA . LYS A 1 205 ? -13.953 25.093 15.333 1.00 84.31 205 LYS A CA 1
ATOM 1665 C C . LYS A 1 205 ? -15.293 25.311 14.633 1.00 84.31 205 LYS A C 1
ATOM 1667 O O . LYS A 1 205 ? -15.378 26.132 13.736 1.00 84.31 205 LYS A O 1
ATOM 1672 N N . GLY A 1 206 ? -16.349 24.638 15.086 1.00 79.19 206 GLY A N 1
ATOM 1673 C CA . GLY A 1 206 ? -17.669 24.679 14.443 1.00 79.19 206 GLY A CA 1
ATOM 1674 C C . GLY A 1 206 ? -18.553 25.878 14.815 1.00 79.19 206 GLY A C 1
ATOM 1675 O O . GLY A 1 206 ? -19.765 25.788 14.709 1.00 79.19 206 GLY A O 1
ATOM 1676 N N . GLY A 1 207 ? -17.992 26.986 15.314 1.00 81.31 207 GLY A N 1
ATOM 1677 C CA . GLY A 1 207 ? -18.745 28.227 15.572 1.00 81.31 207 GLY A CA 1
ATOM 1678 C C . GLY A 1 207 ? -19.703 28.217 16.775 1.00 81.31 207 GLY A C 1
ATOM 1679 O O . GLY A 1 207 ? -20.211 29.272 17.158 1.00 81.31 207 GLY A O 1
ATOM 1680 N N . HIS A 1 208 ? -19.902 27.081 17.458 1.00 85.00 208 HIS A N 1
ATOM 1681 C CA . HIS A 1 208 ? -20.888 26.990 18.541 1.00 85.00 208 HIS A CA 1
ATOM 1682 C C . HIS A 1 208 ? -20.613 27.965 19.692 1.00 85.00 208 HIS A C 1
ATOM 1684 O O . HIS A 1 208 ? -21.553 28.509 20.255 1.00 85.00 208 HIS A O 1
ATOM 1690 N N . LYS A 1 209 ? -19.350 28.269 20.024 1.00 84.44 209 LYS A N 1
ATOM 1691 C CA . LYS A 1 209 ? -19.016 29.243 21.083 1.00 84.44 209 LYS A CA 1
ATOM 1692 C C . LYS A 1 209 ? -19.655 30.624 20.859 1.00 84.44 209 LYS A C 1
ATOM 1694 O O . LYS A 1 209 ? -19.977 31.287 21.842 1.00 84.44 209 LYS A O 1
ATOM 1699 N N . GLN A 1 210 ? -19.818 31.042 19.603 1.00 81.88 210 GLN A N 1
ATOM 1700 C CA . GLN A 1 210 ? -20.399 32.337 19.231 1.00 81.88 210 GLN A CA 1
ATOM 1701 C C . GLN A 1 210 ? -21.934 32.281 19.218 1.00 81.88 210 GLN A C 1
ATOM 1703 O O . GLN A 1 210 ? -22.581 33.211 19.687 1.00 81.88 210 GLN A O 1
ATOM 1708 N N . ASN A 1 211 ? -22.505 31.153 18.780 1.00 80.75 211 ASN A N 1
ATOM 1709 C CA . ASN A 1 211 ? -23.953 30.987 18.591 1.00 80.75 211 ASN A CA 1
ATOM 1710 C C . ASN A 1 211 ? -24.671 30.355 19.800 1.00 80.75 211 ASN A C 1
ATOM 1712 O O . ASN A 1 211 ? -25.899 30.275 19.834 1.00 80.75 211 ASN A O 1
ATOM 1716 N N . CYS A 1 212 ? -23.924 29.902 20.813 1.00 78.94 212 CYS A N 1
ATOM 1717 C CA . CYS A 1 212 ? -24.443 29.267 22.025 1.00 78.94 212 CYS A CA 1
ATOM 1718 C C . CYS A 1 212 ? -25.100 30.306 22.947 1.00 78.94 212 CYS A C 1
ATOM 1720 O O . CYS A 1 212 ? -24.481 30.721 23.931 1.00 78.94 212 CYS A O 1
ATOM 1722 N N . SER A 1 213 ? -26.312 30.742 22.573 1.00 69.19 213 SER A N 1
ATOM 1723 C CA . SER A 1 213 ? -27.315 31.490 23.357 1.00 69.19 213 SER A CA 1
ATOM 1724 C C . SER A 1 213 ? -28.451 32.085 22.492 1.00 69.19 213 SER A C 1
ATOM 1726 O O . SER A 1 213 ? -29.364 32.669 23.065 1.00 69.19 213 SER A O 1
ATOM 1728 N N . ASN A 1 214 ? -28.427 31.966 21.155 1.00 60.69 214 ASN A N 1
ATOM 1729 C CA . ASN A 1 214 ? -29.496 32.511 20.306 1.00 60.69 214 ASN A CA 1
ATOM 1730 C C . ASN A 1 214 ? -30.720 31.584 20.320 1.00 60.69 214 ASN A C 1
ATOM 1732 O O . ASN A 1 214 ? -30.639 30.442 19.879 1.00 60.69 214 ASN A O 1
ATOM 1736 N N . GLU A 1 215 ? -31.853 32.069 20.835 1.00 51.00 215 GLU A N 1
ATOM 1737 C CA . GLU A 1 215 ? -33.052 31.250 21.077 1.00 51.00 215 GLU A CA 1
ATOM 1738 C C . GLU A 1 215 ? -33.808 30.801 19.818 1.00 51.00 215 GLU A C 1
ATOM 1740 O O . GLU A 1 215 ? -34.687 29.953 19.935 1.00 51.00 215 GLU A O 1
ATOM 1745 N N . LYS A 1 216 ? -33.458 31.273 18.619 1.00 47.53 216 LYS A N 1
ATOM 1746 C CA . LYS A 1 216 ? -33.961 30.724 17.352 1.00 47.53 216 LYS A CA 1
ATOM 1747 C C . LYS A 1 216 ? -32.922 30.908 16.255 1.00 47.53 216 LYS A C 1
ATOM 1749 O O . LYS A 1 216 ? -32.565 32.040 15.936 1.00 47.53 216 LYS A O 1
ATOM 1754 N N . VAL A 1 217 ? -32.477 29.811 15.655 1.00 44.94 217 VAL A N 1
ATOM 1755 C CA . VAL A 1 217 ? -31.844 29.833 14.334 1.00 44.94 217 VAL A CA 1
ATOM 1756 C C . VAL A 1 217 ? -32.638 28.871 13.454 1.00 44.94 217 VAL A C 1
ATOM 1758 O O . VAL A 1 217 ? -32.275 27.713 13.312 1.00 44.94 217 VAL A O 1
ATOM 1761 N N . ASP A 1 218 ? -33.739 29.371 12.888 1.00 35.28 218 ASP A N 1
ATOM 1762 C CA . ASP A 1 218 ? -34.487 28.743 11.781 1.00 35.28 218 ASP A CA 1
ATOM 1763 C C . ASP A 1 218 ? -33.857 29.075 10.414 1.00 35.28 218 ASP A C 1
ATOM 1765 O O . ASP A 1 218 ? -34.526 29.099 9.388 1.00 35.28 218 ASP A O 1
ATOM 1769 N N . ASN A 1 219 ? -32.552 29.341 10.367 1.00 31.89 219 ASN A N 1
ATOM 1770 C CA . ASN A 1 219 ? -31.844 29.537 9.109 1.00 31.89 219 ASN A CA 1
ATOM 1771 C C . ASN A 1 219 ? -30.766 28.469 8.979 1.00 31.89 219 ASN A C 1
ATOM 1773 O O . ASN A 1 219 ? -29.831 28.426 9.775 1.00 31.89 219 ASN A O 1
ATOM 1777 N N . LEU A 1 220 ? -30.903 27.649 7.936 1.00 39.25 220 LEU A N 1
ATOM 1778 C CA . LEU A 1 220 ? -29.925 26.716 7.370 1.00 39.25 220 LEU A CA 1
ATOM 1779 C C . LEU A 1 220 ? -28.655 27.450 6.878 1.00 39.25 220 LEU A C 1
ATOM 1781 O O . LEU A 1 220 ? -28.225 27.287 5.739 1.00 39.25 220 LEU A O 1
ATOM 1785 N N . GLN A 1 221 ? -28.056 28.302 7.711 1.00 37.31 221 GLN A N 1
ATOM 1786 C CA . GLN A 1 221 ? -26.714 28.819 7.494 1.00 37.31 221 GLN A CA 1
ATOM 1787 C C . GLN A 1 221 ? -25.739 27.763 7.992 1.00 37.31 221 GLN A C 1
ATOM 1789 O O . GLN A 1 221 ? -25.461 27.677 9.183 1.00 37.31 221 GLN A O 1
ATOM 1794 N N . GLU A 1 222 ? -25.331 26.932 7.034 1.00 45.44 222 GLU A N 1
ATOM 1795 C CA . GLU A 1 222 ? -24.114 26.122 6.992 1.00 45.44 222 GLU A CA 1
ATOM 1796 C C . GLU A 1 222 ? -23.429 25.960 8.351 1.00 45.44 222 GLU A C 1
ATOM 1798 O O . GLU A 1 222 ? -22.594 26.774 8.752 1.00 45.44 222 GLU A O 1
ATOM 1803 N N . ASP A 1 223 ? -23.771 24.873 9.054 1.00 50.59 223 ASP A N 1
ATOM 1804 C CA . ASP A 1 223 ? -22.913 24.350 10.113 1.00 50.59 223 ASP A CA 1
ATOM 1805 C C . ASP A 1 223 ? -21.502 24.271 9.521 1.00 50.59 223 ASP A C 1
ATOM 1807 O O . ASP A 1 223 ? -21.280 23.509 8.579 1.00 50.59 223 ASP A O 1
ATOM 1811 N N . ASN A 1 224 ? -20.565 25.074 10.035 1.00 62.12 224 ASN A N 1
ATOM 1812 C CA . ASN A 1 224 ? -19.167 25.019 9.623 1.00 62.12 224 ASN A CA 1
ATOM 1813 C C . ASN A 1 224 ? -18.695 23.564 9.736 1.00 62.12 224 ASN A C 1
ATOM 1815 O O . ASN A 1 224 ? -18.478 23.062 10.846 1.00 62.12 224 ASN A O 1
ATOM 1819 N N . ILE A 1 225 ? -18.589 22.882 8.591 1.00 68.94 225 ILE A N 1
ATOM 1820 C CA . ILE A 1 225 ? -18.238 21.468 8.535 1.00 68.94 225 ILE A CA 1
ATOM 1821 C C . ILE A 1 225 ? -16.847 21.346 9.137 1.00 68.94 225 ILE A C 1
ATOM 1823 O O . ILE A 1 225 ? -15.884 21.956 8.672 1.00 68.94 225 ILE A O 1
ATOM 1827 N N . ILE A 1 226 ? -16.748 20.575 10.218 1.00 81.56 226 ILE A N 1
ATOM 1828 C CA . ILE A 1 226 ? -15.470 20.330 10.873 1.00 81.56 226 ILE A CA 1
ATOM 1829 C C . ILE A 1 226 ? -14.748 19.288 10.033 1.00 81.56 226 ILE A C 1
ATOM 1831 O O . ILE A 1 226 ? -14.903 18.088 10.261 1.00 81.56 226 ILE A O 1
ATOM 1835 N N . SER A 1 227 ? -13.983 19.789 9.068 1.00 74.19 227 SER A N 1
ATOM 1836 C CA . SER A 1 227 ? -13.199 19.035 8.094 1.00 74.19 227 SER A CA 1
ATOM 1837 C C . SER A 1 227 ? -12.451 17.852 8.738 1.00 74.19 227 SER A C 1
ATOM 1839 O O . SER A 1 227 ? -12.553 16.726 8.271 1.00 74.19 227 SER A O 1
ATOM 1841 N N . ASP A 1 228 ? -11.815 18.044 9.893 1.00 77.19 228 ASP A N 1
ATOM 1842 C CA . ASP A 1 228 ? -11.082 16.968 10.583 1.00 77.19 228 ASP A CA 1
ATOM 1843 C C . ASP A 1 228 ? -11.936 15.739 10.975 1.00 77.19 228 ASP A C 1
ATOM 1845 O O . ASP A 1 228 ? -11.403 14.646 11.171 1.00 77.19 228 ASP A O 1
ATOM 1849 N N . ILE A 1 229 ? -13.250 15.910 11.157 1.00 83.69 229 ILE A N 1
ATOM 1850 C CA . ILE A 1 229 ? -14.162 14.892 11.710 1.00 83.69 229 ILE A CA 1
ATOM 1851 C C . ILE A 1 229 ? -15.152 14.386 10.655 1.00 83.69 229 ILE A C 1
ATOM 1853 O O . ILE A 1 229 ? -15.571 13.231 10.715 1.00 83.69 229 ILE A O 1
ATOM 1857 N N . VAL A 1 230 ? -15.545 15.234 9.708 1.00 88.19 230 VAL A N 1
ATOM 1858 C CA . VAL A 1 230 ? -16.565 14.927 8.704 1.00 88.19 230 VAL A CA 1
ATOM 1859 C C . VAL A 1 230 ? -15.969 15.152 7.321 1.00 88.19 230 VAL A C 1
ATOM 1861 O O . VAL A 1 230 ? -15.562 16.268 6.998 1.00 88.19 230 VAL A O 1
ATOM 1864 N N . PHE A 1 231 ? -15.934 14.088 6.514 1.00 89.06 231 PHE A N 1
ATOM 1865 C CA . PHE A 1 231 ? -15.531 14.182 5.113 1.00 89.06 231 PHE A CA 1
ATOM 1866 C C . PHE A 1 231 ? -16.550 14.990 4.312 1.00 89.06 231 PHE A C 1
ATOM 1868 O O . PHE A 1 231 ? -17.732 15.030 4.660 1.00 89.06 231 PHE A O 1
ATOM 1875 N N . LYS A 1 232 ? -16.105 15.604 3.220 1.00 87.38 232 LYS A N 1
ATOM 1876 C CA . LYS A 1 232 ? -16.979 16.298 2.279 1.00 87.38 232 LYS A CA 1
ATOM 1877 C C . LYS A 1 232 ? -18.060 15.371 1.732 1.00 87.38 232 LYS A C 1
ATOM 1879 O O . LYS A 1 232 ? -17.810 14.203 1.447 1.00 87.38 232 LYS A O 1
ATOM 1884 N N . GLU A 1 233 ? -19.262 15.919 1.609 1.00 89.94 233 GLU A N 1
ATOM 1885 C CA . GLU A 1 233 ? -20.427 15.198 1.110 1.00 89.94 233 GLU A CA 1
ATOM 1886 C C . GLU A 1 233 ? -20.438 15.176 -0.425 1.00 89.94 233 GLU A C 1
ATOM 1888 O O . GLU A 1 233 ? -20.423 16.233 -1.060 1.00 89.94 233 GLU A O 1
ATOM 1893 N N . LEU A 1 234 ? -20.450 13.977 -1.013 1.00 90.44 234 LEU A N 1
ATOM 1894 C CA . LEU A 1 234 ? -20.468 13.740 -2.463 1.00 90.44 234 LEU A CA 1
ATOM 1895 C C . LEU A 1 234 ? -21.428 12.593 -2.808 1.00 90.44 234 LEU A C 1
ATOM 1897 O O . LEU A 1 234 ? -21.582 11.658 -2.024 1.00 90.44 234 LEU A O 1
ATOM 1901 N N . GLU A 1 235 ? -22.052 12.641 -3.980 1.00 91.44 235 GLU A N 1
ATOM 1902 C CA . GLU A 1 235 ? -22.967 11.613 -4.481 1.00 91.44 235 GLU A CA 1
ATOM 1903 C C . GLU A 1 235 ? -22.197 10.469 -5.155 1.00 91.44 235 GLU A C 1
ATOM 1905 O O . GLU A 1 235 ? -21.230 10.704 -5.885 1.00 91.44 235 GLU A O 1
ATOM 1910 N N . ILE A 1 236 ? -22.638 9.229 -4.920 1.00 91.06 236 ILE A N 1
ATOM 1911 C CA . ILE A 1 236 ? -22.181 8.049 -5.659 1.00 91.06 236 ILE A CA 1
ATOM 1912 C C . ILE A 1 236 ? -23.239 7.721 -6.712 1.00 91.06 236 ILE A C 1
ATOM 1914 O O . ILE A 1 236 ? -24.321 7.235 -6.383 1.00 91.06 236 ILE A O 1
ATOM 1918 N N . VAL A 1 237 ? -22.900 7.946 -7.977 1.00 88.38 237 VAL A N 1
ATOM 1919 C CA . VAL A 1 237 ? -23.737 7.598 -9.126 1.00 88.38 237 VAL A CA 1
ATOM 1920 C C . VAL A 1 237 ? -23.351 6.203 -9.596 1.00 88.38 237 VAL A C 1
ATOM 1922 O O . VAL A 1 237 ? -22.202 5.974 -9.966 1.00 88.38 237 VAL A O 1
ATOM 1925 N N . ILE A 1 238 ? -24.308 5.280 -9.568 1.00 84.12 238 ILE A N 1
ATOM 1926 C CA . ILE A 1 238 ? -24.128 3.894 -10.006 1.00 84.12 238 ILE A CA 1
ATOM 1927 C C . ILE A 1 238 ? -24.575 3.782 -11.470 1.00 84.12 238 ILE A C 1
ATOM 1929 O O . ILE A 1 238 ? -25.671 4.232 -11.804 1.00 84.12 238 ILE A O 1
ATOM 1933 N N . ARG A 1 239 ? -23.727 3.221 -12.336 1.00 81.56 239 ARG A N 1
ATOM 1934 C CA . ARG A 1 239 ? -23.961 3.046 -13.780 1.00 81.56 239 ARG A CA 1
ATOM 1935 C C . ARG A 1 239 ? -23.576 1.642 -14.228 1.00 81.56 239 ARG A C 1
ATOM 1937 O O . ARG A 1 239 ? -22.697 1.033 -13.619 1.00 81.56 239 ARG A O 1
ATOM 1944 N N . THR A 1 240 ? -24.187 1.154 -15.301 1.00 71.88 240 THR A N 1
ATOM 1945 C CA . THR A 1 240 ? -23.752 -0.086 -15.948 1.00 71.88 240 THR A CA 1
ATOM 1946 C C . THR A 1 240 ? -22.665 0.207 -16.994 1.00 71.88 240 THR A C 1
ATOM 1948 O O . THR A 1 240 ? -22.644 1.295 -17.566 1.00 71.88 240 THR A O 1
ATOM 1951 N N . PRO A 1 241 ? -21.742 -0.732 -17.260 1.00 59.94 241 PRO A N 1
ATOM 1952 C CA . PRO A 1 241 ? -20.662 -0.563 -18.232 1.00 59.94 241 PRO A CA 1
ATOM 1953 C C . PRO A 1 241 ? -21.127 -0.277 -19.665 1.00 59.94 241 PRO A C 1
ATOM 1955 O O . PRO A 1 241 ? -20.374 0.310 -20.434 1.00 59.94 241 PRO A O 1
ATOM 1958 N N . ASP A 1 242 ? -22.345 -0.697 -20.017 1.00 55.12 242 ASP A N 1
ATOM 1959 C CA . ASP A 1 242 ? -22.932 -0.490 -21.345 1.00 55.12 242 ASP A CA 1
ATOM 1960 C C . ASP A 1 242 ? -23.521 0.933 -21.506 1.00 55.12 242 ASP A C 1
ATOM 1962 O O . ASP A 1 242 ? -23.748 1.382 -22.628 1.00 55.12 242 ASP A O 1
ATOM 1966 N N . ASP A 1 243 ? -23.710 1.682 -20.407 1.00 52.66 243 ASP A N 1
ATOM 1967 C CA . ASP A 1 243 ? -24.218 3.068 -20.430 1.00 52.66 243 ASP A CA 1
ATOM 1968 C C . ASP A 1 243 ? -23.178 4.084 -20.966 1.00 52.66 243 ASP A C 1
ATOM 1970 O O . ASP A 1 243 ? -23.515 5.240 -21.257 1.00 52.66 243 ASP A O 1
ATOM 1974 N N . ASP A 1 244 ? -21.912 3.666 -21.103 1.00 46.81 244 ASP A N 1
ATOM 1975 C CA . ASP A 1 244 ? -20.812 4.485 -21.631 1.00 46.81 244 ASP A CA 1
ATOM 1976 C C . ASP A 1 244 ? -20.902 4.682 -23.162 1.00 46.81 244 ASP A C 1
ATOM 1978 O O . ASP A 1 244 ? -20.360 5.659 -23.681 1.00 46.81 244 ASP A O 1
ATOM 1982 N N . ASP A 1 245 ? -21.632 3.820 -23.886 1.00 39.62 245 ASP A N 1
ATOM 1983 C CA . ASP A 1 245 ? -21.816 3.946 -25.342 1.00 39.62 245 ASP A CA 1
ATOM 1984 C C . ASP A 1 245 ? -23.027 4.821 -25.737 1.00 39.62 245 ASP A C 1
ATOM 1986 O O . ASP A 1 245 ? -23.084 5.315 -26.866 1.00 39.62 245 ASP A O 1
ATOM 1990 N N . GLU A 1 246 ? -23.971 5.088 -24.822 1.00 35.25 246 GLU A N 1
ATOM 1991 C CA . GLU A 1 246 ? -25.205 5.842 -25.126 1.00 35.25 246 GLU A CA 1
ATOM 1992 C C . GLU A 1 246 ? -25.244 7.284 -24.583 1.00 35.25 246 GLU A C 1
ATOM 1994 O O . GLU A 1 246 ? -26.144 8.037 -24.944 1.00 35.25 246 GLU A O 1
ATOM 1999 N N . THR A 1 247 ? -24.257 7.742 -23.799 1.00 34.09 247 THR A N 1
ATOM 2000 C CA . THR A 1 247 ? -24.215 9.142 -23.307 1.00 34.09 247 THR A CA 1
ATOM 2001 C C . THR A 1 247 ? -23.423 10.124 -24.181 1.00 34.09 247 THR A C 1
ATOM 2003 O O . THR A 1 247 ? -23.146 11.246 -23.759 1.00 34.09 247 THR A O 1
ATOM 2006 N N . LYS A 1 248 ? -23.170 9.788 -25.454 1.00 35.94 248 LYS A N 1
ATOM 2007 C CA . LYS A 1 248 ? -22.905 10.797 -26.499 1.00 35.94 248 LYS A CA 1
ATOM 2008 C C . LYS A 1 248 ? -24.218 11.361 -27.036 1.00 35.94 248 LYS A C 1
ATOM 2010 O O . LYS A 1 248 ? -24.547 11.195 -28.209 1.00 35.94 248 LYS A O 1
ATOM 2015 N N . SER A 1 249 ? -24.983 12.020 -26.175 1.00 36.75 249 SER A N 1
ATOM 2016 C CA . SER A 1 249 ? -26.114 12.826 -26.621 1.00 36.75 249 SER A CA 1
ATOM 2017 C C . SER A 1 249 ? -26.304 14.057 -25.737 1.00 36.75 249 SER A C 1
ATOM 2019 O O . SER A 1 249 ? -26.832 13.963 -24.632 1.00 36.75 249 SER A O 1
ATOM 2021 N N . ASP A 1 250 ? -25.911 15.187 -26.328 1.00 35.66 250 ASP A N 1
ATOM 2022 C CA . ASP A 1 250 ? -26.654 16.453 -26.367 1.00 35.66 250 ASP A CA 1
ATOM 2023 C C . ASP A 1 250 ? -26.563 17.445 -25.195 1.00 35.66 250 ASP A C 1
ATOM 2025 O O . ASP A 1 250 ? -27.543 18.115 -24.899 1.00 35.66 250 ASP A O 1
ATOM 2029 N N . ASP A 1 251 ? -25.375 17.646 -24.614 1.00 32.38 251 ASP A N 1
ATOM 2030 C CA . ASP A 1 251 ? -25.064 18.891 -23.891 1.00 32.38 251 ASP A CA 1
ATOM 2031 C C . ASP A 1 251 ? -23.614 19.354 -24.166 1.00 32.38 251 ASP A C 1
ATOM 2033 O O . ASP A 1 251 ? -22.663 18.755 -23.680 1.00 32.38 251 ASP A O 1
ATOM 2037 N N . GLY A 1 252 ? -23.479 20.422 -24.969 1.00 33.50 252 GLY A N 1
ATOM 2038 C CA . GLY A 1 252 ? -22.368 21.397 -25.012 1.00 33.50 252 GLY A CA 1
ATOM 2039 C C . GLY A 1 252 ? -20.917 20.912 -25.199 1.00 33.50 252 GLY A C 1
ATOM 2040 O O . GLY A 1 252 ? -20.285 20.438 -24.264 1.00 33.50 252 GLY A O 1
ATOM 2041 N N . ASP A 1 253 ? -20.333 21.214 -26.366 1.00 33.44 253 ASP A N 1
ATOM 2042 C CA . ASP A 1 253 ? -18.947 20.930 -26.812 1.00 33.44 253 ASP A CA 1
ATOM 2043 C C . ASP A 1 253 ? -17.779 21.511 -25.957 1.00 33.44 253 ASP A C 1
ATOM 2045 O O . ASP A 1 253 ? -16.630 21.493 -26.401 1.00 33.44 253 ASP A O 1
ATOM 2049 N N . ASP A 1 254 ? -18.007 22.001 -24.733 1.00 37.59 254 ASP A N 1
ATOM 2050 C CA . ASP A 1 254 ? -16.967 22.636 -23.898 1.00 37.59 254 ASP A CA 1
ATOM 2051 C C . ASP A 1 254 ? -16.397 21.725 -22.775 1.00 37.59 254 ASP A C 1
ATOM 2053 O O . ASP A 1 254 ? -15.371 22.058 -22.173 1.00 37.59 254 ASP A O 1
ATOM 2057 N N . ASP A 1 255 ? -16.991 20.549 -22.509 1.00 43.62 255 ASP A N 1
ATOM 2058 C CA . ASP A 1 255 ? -16.677 19.721 -21.321 1.00 43.62 255 ASP A CA 1
ATOM 2059 C C . ASP A 1 255 ? -15.806 18.464 -21.568 1.00 43.62 255 ASP A C 1
ATOM 2061 O O . ASP A 1 255 ? -15.340 17.823 -20.620 1.00 43.62 255 ASP A O 1
ATOM 2065 N N . GLU A 1 256 ? -15.511 18.093 -22.818 1.00 40.28 256 GLU A N 1
ATOM 2066 C CA . GLU A 1 256 ? -14.642 16.931 -23.111 1.00 40.28 256 GLU A CA 1
ATOM 2067 C C . GLU A 1 256 ? -13.168 17.210 -22.761 1.00 40.28 256 GLU A C 1
ATOM 2069 O O . GLU A 1 256 ? -12.433 16.333 -22.299 1.00 40.28 256 GLU A O 1
ATOM 2074 N N . GLN A 1 257 ? -12.730 18.462 -22.918 1.00 36.81 257 GLN A N 1
ATOM 2075 C CA . GLN A 1 257 ? -11.342 18.856 -22.684 1.00 36.81 257 GLN A CA 1
ATOM 2076 C C . GLN A 1 257 ? -11.041 19.072 -21.192 1.00 36.81 257 GLN A C 1
ATOM 2078 O O . GLN A 1 257 ? -9.921 18.826 -20.747 1.00 36.81 257 GLN A O 1
ATOM 2083 N N . SER A 1 258 ? -12.039 19.475 -20.398 1.00 41.19 258 SER A N 1
ATOM 2084 C CA . SER A 1 258 ? -11.913 19.665 -18.948 1.00 41.19 258 SER A CA 1
ATOM 2085 C C . SER A 1 258 ? -11.851 18.331 -18.191 1.00 41.19 258 SER A C 1
ATOM 2087 O O . SER A 1 258 ? -11.037 18.192 -17.273 1.00 41.19 258 SER A O 1
ATOM 2089 N N . ASN A 1 259 ? -12.621 17.324 -18.620 1.00 39.66 259 ASN A N 1
ATOM 2090 C CA . ASN A 1 259 ? -12.606 15.980 -18.034 1.00 39.66 259 ASN A CA 1
ATOM 2091 C C . ASN A 1 259 ? -11.288 15.236 -18.302 1.00 39.66 259 ASN A C 1
ATOM 2093 O O . ASN A 1 259 ? -10.708 14.694 -17.365 1.00 39.66 259 ASN A O 1
ATOM 2097 N N . ALA A 1 260 ? -10.733 15.308 -19.517 1.00 39.00 260 ALA A N 1
ATOM 2098 C CA . ALA A 1 260 ? -9.434 14.697 -19.827 1.00 39.00 260 ALA A CA 1
ATOM 2099 C C . ALA A 1 260 ? -8.268 15.317 -19.021 1.00 39.00 260 ALA A C 1
ATOM 2101 O O . ALA A 1 260 ? -7.365 14.613 -18.566 1.00 39.00 260 ALA A O 1
ATOM 2102 N N . ILE A 1 261 ? -8.300 16.637 -18.788 1.00 46.62 261 ILE A N 1
ATOM 2103 C CA . ILE A 1 261 ? -7.309 17.341 -17.952 1.00 46.62 261 ILE A CA 1
ATOM 2104 C C . ILE A 1 261 ? -7.465 16.955 -16.471 1.00 46.62 261 ILE A C 1
ATOM 2106 O O . ILE A 1 261 ? -6.464 16.770 -15.770 1.00 46.62 261 ILE A O 1
ATOM 2110 N N . LEU A 1 262 ? -8.704 16.809 -15.984 1.00 44.72 262 LEU A N 1
ATOM 2111 C CA . LEU A 1 262 ? -8.991 16.316 -14.634 1.00 44.72 262 LEU A CA 1
ATOM 2112 C C . LEU A 1 262 ? -8.490 14.876 -14.455 1.00 44.72 262 LEU A C 1
ATOM 2114 O O . LEU A 1 262 ? -7.782 14.618 -13.483 1.00 44.72 262 LEU A O 1
ATOM 2118 N N . GLU A 1 263 ? -8.749 13.982 -15.409 1.00 47.03 263 GLU A N 1
ATOM 2119 C CA . GLU A 1 263 ? -8.289 12.586 -15.416 1.00 47.03 263 GLU A CA 1
ATOM 2120 C C . GLU A 1 263 ? -6.758 12.466 -15.425 1.00 47.03 263 GLU A C 1
ATOM 2122 O O . GLU A 1 263 ? -6.186 11.714 -14.631 1.00 47.03 263 GLU A O 1
ATOM 2127 N N . GLU A 1 264 ? -6.061 13.252 -16.254 1.00 47.69 264 GLU A N 1
ATOM 2128 C CA . GLU A 1 264 ? -4.594 13.262 -16.283 1.00 47.69 264 GLU A CA 1
ATOM 2129 C C . GLU A 1 264 ? -4.005 13.813 -14.969 1.00 47.69 264 GLU A C 1
ATOM 2131 O O . GLU A 1 264 ? -2.988 13.318 -14.470 1.00 47.69 264 GLU A O 1
ATOM 2136 N N . SER A 1 265 ? -4.667 14.804 -14.357 1.00 46.84 265 SER A N 1
ATOM 2137 C CA . SER A 1 265 ? -4.291 15.322 -13.037 1.00 46.84 265 SER A CA 1
ATOM 2138 C C . SER A 1 265 ? -4.530 14.301 -11.917 1.00 46.84 265 SER A C 1
ATOM 2140 O O . SER A 1 265 ? -3.730 14.208 -10.988 1.00 46.84 265 SER A O 1
ATOM 2142 N N . GLU A 1 266 ? -5.601 13.510 -12.004 1.00 48.81 266 GLU A N 1
ATOM 2143 C CA . GLU A 1 266 ? -5.947 12.466 -11.038 1.00 48.81 266 GLU A CA 1
ATOM 2144 C C . GLU A 1 266 ? -5.015 11.259 -11.149 1.00 48.81 266 GLU A C 1
ATOM 2146 O O . GLU A 1 266 ? -4.631 10.700 -10.121 1.00 48.81 266 GLU A O 1
ATOM 2151 N N . MET A 1 267 ? -4.555 10.926 -12.360 1.00 51.31 267 MET A N 1
ATOM 2152 C CA . MET A 1 267 ? -3.497 9.937 -12.572 1.00 51.31 267 MET A CA 1
ATOM 2153 C C . MET A 1 267 ? -2.155 10.384 -11.990 1.00 51.31 267 MET A C 1
ATOM 2155 O O . MET A 1 267 ? -1.501 9.590 -11.317 1.00 51.31 267 MET A O 1
ATOM 2159 N N . LYS A 1 268 ? -1.752 11.647 -12.190 1.00 53.84 268 LYS A N 1
ATOM 2160 C CA . LYS A 1 268 ? -0.523 12.186 -11.577 1.00 53.84 268 LYS A CA 1
ATOM 2161 C C . LYS A 1 268 ? -0.595 12.119 -10.050 1.00 53.84 268 LYS A C 1
ATOM 2163 O O . LYS A 1 268 ? 0.352 11.658 -9.428 1.00 53.84 268 LYS A O 1
ATOM 2168 N N . LYS A 1 269 ? -1.747 12.461 -9.465 1.00 56.25 269 LYS A N 1
ATOM 2169 C CA . LYS A 1 269 ? -1.987 12.393 -8.012 1.00 56.25 269 LYS A CA 1
ATOM 2170 C C . LYS A 1 269 ? -2.016 10.967 -7.470 1.00 56.25 269 LYS A C 1
ATOM 2172 O O . LYS A 1 269 ? -1.529 10.728 -6.373 1.00 56.25 269 LYS A O 1
ATOM 2177 N N . PHE A 1 270 ? -2.587 10.015 -8.208 1.00 48.31 270 PHE A N 1
ATOM 2178 C CA . PHE A 1 270 ? -2.571 8.610 -7.802 1.00 48.31 270 PHE A CA 1
ATOM 2179 C C . PHE A 1 270 ? -1.161 8.021 -7.865 1.00 48.31 270 PHE A C 1
ATOM 2181 O O . PHE A 1 270 ? -0.754 7.321 -6.943 1.00 48.31 270 PHE A O 1
ATOM 2188 N N . ASN A 1 271 ? -0.405 8.337 -8.919 1.00 51.12 271 ASN A N 1
ATOM 2189 C CA . ASN A 1 271 ? 0.992 7.932 -9.036 1.00 51.12 271 ASN A CA 1
ATOM 2190 C C . ASN A 1 271 ? 1.834 8.552 -7.913 1.00 51.12 271 ASN A C 1
ATOM 2192 O O . ASN A 1 271 ? 2.587 7.834 -7.267 1.00 51.12 271 ASN A O 1
ATOM 2196 N N . GLU A 1 272 ? 1.615 9.828 -7.588 1.00 51.88 272 GLU A N 1
ATOM 2197 C CA . GLU A 1 272 ? 2.240 10.509 -6.448 1.00 51.88 272 GLU A CA 1
ATOM 2198 C C . GLU A 1 272 ? 1.820 9.890 -5.098 1.00 51.88 272 GLU A C 1
ATOM 2200 O O . GLU A 1 272 ? 2.648 9.719 -4.207 1.00 51.88 272 GLU A O 1
ATOM 2205 N N . TYR A 1 273 ? 0.557 9.478 -4.926 1.00 50.44 273 TYR A N 1
ATOM 2206 C CA . TYR A 1 273 ? 0.089 8.757 -3.732 1.00 50.44 273 TYR A CA 1
ATOM 2207 C C . TYR A 1 273 ? 0.755 7.379 -3.588 1.00 50.44 273 TYR A C 1
ATOM 2209 O O . TYR A 1 273 ? 1.172 6.993 -2.496 1.00 50.44 273 TYR A O 1
ATOM 2217 N N . ILE A 1 274 ? 0.900 6.647 -4.697 1.00 50.00 274 ILE A N 1
ATOM 2218 C CA . ILE A 1 274 ? 1.655 5.392 -4.745 1.00 50.00 274 ILE A CA 1
ATOM 2219 C C . ILE A 1 274 ? 3.128 5.649 -4.411 1.00 50.00 274 ILE A C 1
ATOM 2221 O O . ILE A 1 274 ? 3.683 4.923 -3.598 1.00 50.00 274 ILE A O 1
ATOM 2225 N N . GLU A 1 275 ? 3.758 6.680 -4.974 1.00 47.12 275 GLU A N 1
ATOM 2226 C CA . GLU A 1 275 ? 5.166 7.030 -4.736 1.00 47.12 275 GLU A CA 1
ATOM 2227 C C . GLU A 1 275 ? 5.443 7.507 -3.305 1.00 47.12 275 GLU A C 1
ATOM 2229 O O . GLU A 1 275 ? 6.456 7.133 -2.723 1.00 47.12 275 GLU A O 1
ATOM 2234 N N . THR A 1 276 ? 4.534 8.277 -2.707 1.00 44.03 276 THR A N 1
ATOM 2235 C CA . THR A 1 276 ? 4.656 8.779 -1.325 1.00 44.03 276 THR A CA 1
ATOM 2236 C C . THR A 1 276 ? 4.411 7.703 -0.269 1.00 44.03 276 THR A C 1
ATOM 2238 O O . THR A 1 276 ? 4.934 7.811 0.841 1.00 44.03 276 THR A O 1
ATOM 2241 N N . LYS A 1 277 ? 3.616 6.672 -0.588 1.00 41.47 277 LYS A N 1
ATOM 2242 C CA . LYS A 1 277 ? 3.357 5.518 0.290 1.00 41.47 277 LYS A CA 1
ATOM 2243 C C . LYS A 1 277 ? 4.148 4.262 -0.066 1.00 41.47 277 LYS A C 1
ATOM 2245 O O . LYS A 1 277 ? 4.070 3.290 0.692 1.00 41.47 277 LYS A O 1
ATOM 2250 N N . LYS A 1 278 ? 4.931 4.267 -1.153 1.00 35.94 278 LYS A N 1
ATOM 2251 C CA . LYS A 1 278 ? 6.008 3.290 -1.334 1.00 35.94 278 LYS A CA 1
ATOM 2252 C C . LYS A 1 278 ? 6.863 3.351 -0.059 1.00 35.94 278 LYS A C 1
ATOM 2254 O O . LYS A 1 278 ? 7.198 4.452 0.385 1.00 35.94 278 LYS A O 1
ATOM 2259 N N . PRO A 1 279 ? 7.207 2.217 0.578 1.00 28.42 279 PRO A N 1
ATOM 2260 C CA . PRO A 1 279 ? 8.297 2.240 1.548 1.00 28.42 279 PRO A CA 1
ATOM 2261 C C . PRO A 1 279 ? 9.500 2.930 0.885 1.00 28.42 279 PRO A C 1
ATOM 2263 O O . PRO A 1 279 ? 9.670 2.785 -0.323 1.00 28.42 279 PRO A O 1
ATOM 2266 N N . GLU A 1 280 ? 10.310 3.690 1.631 1.00 26.28 280 GLU A N 1
ATOM 2267 C CA . GLU A 1 280 ? 11.578 4.258 1.136 1.00 26.28 280 GLU A CA 1
ATOM 2268 C C . GLU A 1 280 ? 12.559 3.122 0.786 1.00 26.28 280 GLU A C 1
ATOM 2270 O O . GLU A 1 280 ? 13.535 2.876 1.482 1.00 26.28 280 GLU A O 1
ATOM 2275 N N . PHE A 1 281 ? 12.260 2.374 -0.267 1.00 26.88 281 PHE A N 1
ATOM 2276 C CA . PHE A 1 281 ? 13.082 1.378 -0.917 1.00 26.88 281 PHE A CA 1
ATOM 2277 C C . PHE A 1 281 ? 12.663 1.369 -2.384 1.00 26.88 281 PHE A C 1
ATOM 2279 O O . PHE A 1 281 ? 11.511 1.130 -2.739 1.00 26.88 281 PHE A O 1
ATOM 2286 N N . GLN A 1 282 ? 13.632 1.752 -3.206 1.00 33.03 282 GLN A N 1
ATOM 2287 C CA . GLN A 1 282 ? 13.523 1.949 -4.638 1.00 33.03 282 GLN A CA 1
ATOM 2288 C C . GLN A 1 282 ? 13.173 0.631 -5.325 1.00 33.03 282 GLN A C 1
ATOM 2290 O O . GLN A 1 282 ? 13.978 -0.288 -5.288 1.00 33.03 282 GLN A O 1
ATOM 2295 N N . ASP A 1 283 ? 12.029 0.597 -5.999 1.00 33.62 283 ASP A N 1
ATOM 2296 C CA . ASP A 1 283 ? 11.794 -0.284 -7.139 1.00 33.62 283 ASP A CA 1
ATOM 2297 C C . ASP A 1 283 ? 11.142 0.573 -8.236 1.00 33.62 283 ASP A C 1
ATOM 2299 O O . ASP A 1 283 ? 9.936 0.859 -8.239 1.00 33.62 283 ASP A O 1
ATOM 2303 N N . GLU A 1 284 ? 11.992 1.064 -9.134 1.00 35.81 284 GLU A N 1
ATOM 2304 C CA . GLU A 1 284 ? 11.619 1.545 -10.459 1.00 35.81 284 GLU A CA 1
ATOM 2305 C C . GLU A 1 284 ? 12.063 0.478 -11.460 1.00 35.81 284 GLU A C 1
ATOM 2307 O O . GLU A 1 284 ? 13.255 0.197 -11.562 1.00 35.81 284 GLU A O 1
ATOM 2312 N N . ASN A 1 285 ? 11.070 -0.108 -12.142 1.00 39.53 285 ASN A N 1
ATOM 2313 C CA . ASN A 1 285 ? 11.109 -0.867 -13.407 1.00 39.53 285 ASN A CA 1
ATOM 2314 C C . ASN A 1 285 ? 10.402 -2.226 -13.354 1.00 39.53 285 ASN A C 1
ATOM 2316 O O . ASN A 1 285 ? 10.976 -3.273 -13.634 1.00 39.53 285 ASN A O 1
ATOM 2320 N N . LEU A 1 286 ? 9.092 -2.183 -13.091 1.00 36.28 286 LEU A N 1
ATOM 2321 C CA . LEU A 1 286 ? 8.171 -3.279 -13.418 1.00 36.28 286 LEU A CA 1
ATOM 2322 C C . LEU A 1 286 ? 7.763 -3.289 -14.906 1.00 36.28 286 LEU A C 1
ATOM 2324 O O . LEU A 1 286 ? 7.327 -4.320 -15.406 1.00 36.28 286 LEU A O 1
ATOM 2328 N N . ASP A 1 287 ? 7.953 -2.186 -15.640 1.00 39.09 287 ASP A N 1
ATOM 2329 C CA . ASP A 1 287 ? 7.454 -2.056 -17.017 1.00 39.09 287 ASP A CA 1
ATOM 2330 C C . ASP A 1 287 ? 8.411 -2.632 -18.097 1.00 39.09 287 ASP A C 1
ATOM 2332 O O . ASP A 1 287 ? 7.980 -2.876 -19.227 1.00 39.09 287 ASP A O 1
ATOM 2336 N N . GLU A 1 288 ? 9.683 -2.927 -17.780 1.00 39.66 288 GLU A N 1
ATOM 2337 C CA . GLU A 1 288 ? 10.665 -3.458 -18.757 1.00 39.66 288 GLU A CA 1
ATOM 2338 C C . GLU A 1 288 ? 10.896 -4.980 -18.696 1.00 39.66 288 GLU A C 1
ATOM 2340 O O . GLU A 1 288 ? 11.368 -5.573 -19.671 1.00 39.66 288 GLU A O 1
ATOM 2345 N N . ILE A 1 289 ? 10.495 -5.648 -17.609 1.00 39.00 289 ILE A N 1
ATOM 2346 C CA . ILE A 1 289 ? 10.694 -7.100 -17.420 1.00 39.00 289 ILE A CA 1
ATOM 2347 C C . ILE A 1 289 ? 9.761 -7.923 -18.340 1.00 39.00 289 ILE A C 1
ATOM 2349 O O . ILE A 1 289 ? 10.094 -9.032 -18.754 1.00 39.00 289 ILE A O 1
ATOM 2353 N N . VAL A 1 290 ? 8.628 -7.352 -18.765 1.00 38.19 290 VAL A N 1
ATOM 2354 C CA . VAL A 1 290 ? 7.531 -8.071 -19.448 1.00 38.19 290 VAL A CA 1
ATOM 2355 C C . VAL A 1 290 ? 7.815 -8.415 -20.919 1.00 38.19 290 VAL A C 1
ATOM 2357 O O . VAL A 1 290 ? 7.152 -9.274 -21.497 1.00 38.19 290 VAL A O 1
ATOM 2360 N N . LYS A 1 291 ? 8.808 -7.802 -21.575 1.00 35.94 291 LYS A N 1
ATOM 2361 C CA . LYS A 1 291 ? 8.990 -8.012 -23.028 1.00 35.94 291 LYS A CA 1
ATOM 2362 C C . LYS A 1 291 ? 9.773 -9.259 -23.413 1.00 35.94 291 LYS A C 1
ATOM 2364 O O . LYS A 1 291 ? 9.847 -9.573 -24.597 1.00 35.94 291 LYS A O 1
ATOM 2369 N N . ASN A 1 292 ? 10.387 -9.956 -22.466 1.00 36.28 292 ASN A N 1
ATOM 2370 C CA . ASN A 1 292 ? 11.503 -10.806 -22.824 1.00 36.28 292 ASN A CA 1
ATOM 2371 C C . ASN A 1 292 ? 11.672 -12.022 -21.912 1.00 36.28 292 ASN A C 1
ATOM 2373 O O . ASN A 1 292 ? 12.585 -12.002 -21.100 1.00 36.28 292 ASN A O 1
ATOM 2377 N N . ASN A 1 293 ? 10.890 -13.092 -22.100 1.00 35.38 293 ASN A N 1
ATOM 2378 C CA . ASN A 1 293 ? 11.354 -14.455 -21.804 1.00 35.38 293 ASN A CA 1
ATOM 2379 C C . ASN A 1 293 ? 10.546 -15.547 -22.550 1.00 35.38 293 ASN A C 1
ATOM 2381 O O . ASN A 1 293 ? 9.321 -15.583 -22.534 1.00 35.38 293 ASN A O 1
ATOM 2385 N N . LYS A 1 294 ? 11.294 -16.426 -23.229 1.00 34.53 294 LYS A N 1
ATOM 2386 C CA . LYS A 1 294 ? 11.031 -17.834 -23.608 1.00 34.53 294 LYS A CA 1
ATOM 2387 C C . LYS A 1 294 ? 12.344 -18.549 -23.234 1.00 34.53 294 LYS A C 1
ATOM 2389 O O . LYS A 1 294 ? 13.387 -17.970 -23.526 1.00 34.53 294 LYS A O 1
ATOM 2394 N N . HIS A 1 295 ? 12.479 -19.741 -22.657 1.00 33.62 295 HIS A N 1
ATOM 2395 C CA . HIS A 1 295 ? 11.642 -20.888 -22.290 1.00 33.62 295 HIS A CA 1
ATOM 2396 C C . HIS A 1 295 ? 12.452 -21.699 -21.247 1.00 33.62 295 HIS A C 1
ATOM 2398 O O . HIS A 1 295 ? 13.644 -21.894 -21.496 1.00 33.62 295 HIS A O 1
ATOM 2404 N N . SER A 1 296 ? 11.827 -22.289 -20.218 1.00 31.02 296 SER A N 1
ATOM 2405 C CA . SER A 1 296 ? 12.095 -23.669 -19.754 1.00 31.02 296 SER A CA 1
ATOM 2406 C C . SER A 1 296 ? 10.938 -24.187 -18.870 1.00 31.02 296 SER A C 1
ATOM 2408 O O . SER A 1 296 ? 10.158 -23.402 -18.348 1.00 31.02 296 SER A O 1
ATOM 2410 N N . GLU A 1 297 ? 10.737 -25.506 -18.785 1.00 37.31 297 GLU A N 1
ATOM 2411 C CA . GLU A 1 297 ? 9.482 -26.128 -18.306 1.00 37.31 297 GLU A CA 1
ATOM 2412 C C . GLU A 1 297 ? 9.243 -26.080 -16.778 1.00 37.31 297 GLU A C 1
ATOM 2414 O O . GLU A 1 297 ? 8.126 -26.351 -16.344 1.00 37.31 297 GLU A O 1
ATOM 2419 N N . GLU A 1 298 ? 10.228 -25.685 -15.963 1.00 37.31 298 GLU A N 1
ATOM 2420 C CA . GLU A 1 298 ? 10.023 -25.387 -14.528 1.00 37.31 298 GLU A CA 1
ATOM 2421 C C . GLU A 1 298 ? 9.610 -23.918 -14.286 1.00 37.31 298 GLU A C 1
ATOM 2423 O O . GLU A 1 298 ? 9.054 -23.609 -13.235 1.00 37.31 298 GLU A O 1
ATOM 2428 N N . ASP A 1 299 ? 9.775 -23.038 -15.285 1.00 39.41 299 ASP A N 1
ATOM 2429 C CA . ASP A 1 299 ? 9.407 -21.613 -15.236 1.00 39.41 299 ASP A CA 1
ATOM 2430 C C . ASP A 1 299 ? 7.918 -21.365 -15.560 1.00 39.41 299 ASP A C 1
ATOM 2432 O O . ASP A 1 299 ? 7.424 -20.254 -15.418 1.00 39.41 299 ASP A O 1
ATOM 2436 N N . LEU A 1 300 ? 7.166 -22.388 -15.986 1.00 39.09 300 LEU A N 1
ATOM 2437 C CA . LEU A 1 300 ? 5.775 -22.239 -16.439 1.00 39.09 300 LEU A CA 1
ATOM 2438 C C . LEU A 1 300 ? 4.812 -21.809 -15.322 1.00 39.09 300 LEU A C 1
ATOM 2440 O O . LEU A 1 300 ? 3.871 -21.071 -15.595 1.00 39.09 300 LEU A O 1
ATOM 2444 N N . GLU A 1 301 ? 5.013 -22.252 -14.078 1.00 39.22 301 GLU A N 1
ATOM 2445 C CA . GLU A 1 301 ? 4.154 -21.842 -12.954 1.00 39.22 301 GLU A CA 1
ATOM 2446 C C . GLU A 1 301 ? 4.435 -20.393 -12.525 1.00 39.22 301 GLU A C 1
ATOM 2448 O O . GLU A 1 301 ? 3.492 -19.642 -12.266 1.00 39.22 301 GLU A O 1
ATOM 2453 N N . ASP A 1 302 ? 5.704 -19.975 -12.533 1.00 40.62 302 ASP A N 1
ATOM 2454 C CA . ASP A 1 302 ? 6.115 -18.607 -12.201 1.00 40.62 302 ASP A CA 1
ATOM 2455 C C . ASP A 1 302 ? 5.797 -17.619 -13.338 1.00 40.62 302 ASP A C 1
ATOM 2457 O O . ASP A 1 302 ? 5.336 -16.510 -13.064 1.00 40.62 302 ASP A O 1
ATOM 2461 N N . ASP A 1 303 ? 5.936 -18.022 -14.605 1.00 41.00 303 ASP A N 1
ATOM 2462 C CA . ASP A 1 303 ? 5.540 -17.232 -15.779 1.00 41.00 303 ASP A CA 1
ATOM 2463 C C . ASP A 1 303 ? 4.014 -17.057 -15.847 1.00 41.00 303 ASP A C 1
ATOM 2465 O O . ASP A 1 303 ? 3.532 -15.957 -16.123 1.00 41.00 303 ASP A O 1
ATOM 2469 N N . VAL A 1 304 ? 3.228 -18.102 -15.546 1.00 49.81 304 VAL A N 1
ATOM 2470 C CA . VAL A 1 304 ? 1.757 -18.007 -15.449 1.00 49.81 304 VAL A CA 1
ATOM 2471 C C . VAL A 1 304 ? 1.349 -17.095 -14.293 1.00 49.81 304 VAL A C 1
ATOM 2473 O O . VAL A 1 304 ? 0.433 -16.285 -14.444 1.00 49.81 304 VAL A O 1
ATOM 2476 N N . GLN A 1 305 ? 2.032 -17.180 -13.151 1.00 49.75 305 GLN A N 1
ATOM 2477 C CA . GLN A 1 305 ? 1.752 -16.335 -11.992 1.00 49.75 305 GLN A CA 1
ATOM 2478 C C . GLN A 1 305 ? 2.106 -14.861 -12.258 1.00 49.75 305 GLN A C 1
ATOM 2480 O O . GLN A 1 305 ? 1.336 -13.975 -11.878 1.00 49.75 305 GLN A O 1
ATOM 2485 N N . GLN A 1 306 ? 3.221 -14.592 -12.946 1.00 50.69 306 GLN A N 1
ATOM 2486 C CA . GLN A 1 306 ? 3.636 -13.246 -13.360 1.00 50.69 306 GLN A CA 1
ATOM 2487 C C . GLN A 1 306 ? 2.717 -12.664 -14.441 1.00 50.69 306 GLN A C 1
ATOM 2489 O O . GLN A 1 306 ? 2.322 -11.503 -14.340 1.00 50.69 306 GLN A O 1
ATOM 2494 N N . GLN A 1 307 ? 2.301 -13.460 -15.432 1.00 52.50 307 GLN A N 1
ATOM 2495 C CA . GLN A 1 307 ? 1.298 -13.047 -16.423 1.00 52.50 307 GLN A CA 1
ATOM 2496 C C . GLN A 1 307 ? -0.045 -12.732 -15.756 1.00 52.50 307 GLN A C 1
ATOM 2498 O O . GLN A 1 307 ? -0.630 -11.685 -16.023 1.00 52.50 307 GLN A O 1
ATOM 2503 N N . ALA A 1 308 ? -0.499 -13.573 -14.822 1.00 53.31 308 ALA A N 1
ATOM 2504 C CA . ALA A 1 308 ? -1.711 -13.321 -14.049 1.00 53.31 308 ALA A CA 1
ATOM 2505 C C . ALA A 1 308 ? -1.592 -12.071 -13.159 1.00 53.31 308 ALA A C 1
ATOM 2507 O O . ALA A 1 308 ? -2.582 -11.370 -12.954 1.00 53.31 308 ALA A O 1
ATOM 2508 N N . GLU A 1 309 ? -0.401 -11.766 -12.630 1.00 58.19 309 GLU A N 1
ATOM 2509 C CA . GLU A 1 309 ? -0.134 -10.531 -11.880 1.00 58.19 309 GLU A CA 1
ATOM 2510 C C . GLU A 1 309 ? -0.236 -9.295 -12.762 1.00 58.19 309 GLU A C 1
ATOM 2512 O O . GLU A 1 309 ? -0.936 -8.346 -12.407 1.00 58.19 309 GLU A O 1
ATOM 2517 N N . GLN A 1 310 ? 0.391 -9.343 -13.935 1.00 56.19 310 GLN A N 1
ATOM 2518 C CA . GLN A 1 310 ? 0.345 -8.266 -14.910 1.00 56.19 310 GLN A CA 1
ATOM 2519 C C . GLN A 1 310 ? -1.084 -8.032 -15.411 1.00 56.19 310 GLN A C 1
ATOM 2521 O O . GLN A 1 310 ? -1.554 -6.898 -15.421 1.00 56.19 310 GLN A O 1
ATOM 2526 N N . GLU A 1 311 ? -1.822 -9.093 -15.745 1.00 61.28 311 GLU A N 1
ATOM 2527 C CA . GLU A 1 311 ? -3.228 -8.994 -16.143 1.00 61.28 311 GLU A CA 1
ATOM 2528 C C . GLU A 1 311 ? -4.113 -8.451 -15.013 1.00 61.28 311 GLU A C 1
ATOM 2530 O O . GLU A 1 311 ? -5.005 -7.633 -15.258 1.00 61.28 311 GLU A O 1
ATOM 2535 N N . CYS A 1 312 ? -3.875 -8.875 -13.768 1.00 62.09 312 CYS A N 1
ATOM 2536 C CA . CYS A 1 312 ? -4.588 -8.375 -12.594 1.00 62.09 312 CYS A CA 1
ATOM 2537 C C . CYS A 1 312 ? -4.339 -6.876 -12.395 1.00 62.09 312 CYS A C 1
ATOM 2539 O O . CYS A 1 312 ? -5.284 -6.098 -12.235 1.00 62.09 312 CYS A O 1
ATOM 2541 N N . PHE A 1 313 ? -3.076 -6.462 -12.477 1.00 64.88 313 PHE A N 1
ATOM 2542 C CA . PHE A 1 313 ? -2.670 -5.074 -12.328 1.00 64.88 313 PHE A CA 1
ATOM 2543 C C . PHE A 1 313 ? -3.152 -4.197 -13.491 1.00 64.88 313 PHE A C 1
ATOM 2545 O O . PHE A 1 313 ? -3.596 -3.072 -13.271 1.00 64.88 313 PHE A O 1
ATOM 2552 N N . ASP A 1 314 ? -3.168 -4.712 -14.720 1.00 62.03 314 ASP A N 1
ATOM 2553 C CA . ASP A 1 314 ? -3.704 -4.007 -15.885 1.00 62.03 314 ASP A CA 1
ATOM 2554 C C . ASP A 1 314 ? -5.223 -3.828 -15.792 1.00 62.03 314 ASP A C 1
ATOM 2556 O O . ASP A 1 314 ? -5.744 -2.754 -16.106 1.00 62.03 314 ASP A O 1
ATOM 2560 N N . ARG A 1 315 ? -5.953 -4.845 -15.311 1.00 65.88 315 ARG A N 1
ATOM 2561 C CA . ARG A 1 315 ? -7.389 -4.720 -15.004 1.00 65.88 315 ARG A CA 1
ATOM 2562 C C . ARG A 1 315 ? -7.622 -3.658 -13.930 1.00 65.88 315 ARG A C 1
ATOM 2564 O O . ARG A 1 315 ? -8.545 -2.858 -14.072 1.00 65.88 315 ARG A O 1
ATOM 2571 N N . PHE A 1 316 ? -6.771 -3.613 -12.906 1.00 68.38 316 PHE A N 1
ATOM 2572 C CA . PHE A 1 316 ? -6.837 -2.605 -11.851 1.00 68.38 316 PHE A CA 1
ATOM 2573 C C . PHE A 1 316 ? -6.544 -1.191 -12.384 1.00 68.38 316 PHE A C 1
ATOM 2575 O O . PHE A 1 316 ? -7.335 -0.276 -12.164 1.00 68.38 316 PHE A O 1
ATOM 2582 N N . LYS A 1 317 ? -5.485 -1.016 -13.186 1.00 66.88 317 LYS A N 1
ATOM 2583 C CA . LYS A 1 317 ? -5.153 0.252 -13.863 1.00 66.88 317 LYS A CA 1
ATOM 2584 C C . LYS A 1 317 ? -6.307 0.764 -14.728 1.00 66.88 317 LYS A C 1
ATOM 2586 O O . LYS A 1 317 ? -6.569 1.965 -14.732 1.00 66.88 317 LYS A O 1
ATOM 2591 N N . ARG A 1 318 ? -7.007 -0.114 -15.457 1.00 68.56 318 ARG A N 1
ATOM 2592 C CA . ARG A 1 318 ? -8.178 0.274 -16.270 1.00 68.56 318 ARG A CA 1
ATOM 2593 C C . ARG A 1 318 ? -9.327 0.809 -15.414 1.00 68.56 318 ARG A C 1
ATOM 2595 O O . ARG A 1 318 ? -9.900 1.827 -15.786 1.00 68.56 318 ARG A O 1
ATOM 2602 N N . ALA A 1 319 ? -9.620 0.173 -14.278 1.00 68.50 319 ALA A N 1
ATOM 2603 C CA . ALA A 1 319 ? -10.646 0.647 -13.346 1.00 68.50 319 ALA A CA 1
ATOM 2604 C C . ALA A 1 319 ? -10.297 2.034 -12.776 1.00 68.50 319 ALA A C 1
ATOM 2606 O O . ALA A 1 319 ? -11.127 2.941 -12.773 1.00 68.50 319 ALA A O 1
ATOM 2607 N N . THR A 1 320 ? -9.034 2.234 -12.387 1.00 68.12 320 THR A N 1
ATOM 2608 C CA . THR A 1 320 ? -8.537 3.530 -11.902 1.00 68.12 320 THR A CA 1
ATOM 2609 C C . THR A 1 320 ? -8.635 4.624 -12.967 1.00 68.12 320 THR A C 1
ATOM 2611 O O . THR A 1 320 ? -9.056 5.734 -12.654 1.00 68.12 320 THR A O 1
ATOM 2614 N N . ARG A 1 321 ? -8.300 4.320 -14.232 1.00 64.75 321 ARG A N 1
ATOM 2615 C CA . ARG A 1 321 ? -8.400 5.275 -15.356 1.00 64.75 321 ARG A CA 1
ATOM 2616 C C . ARG A 1 321 ? -9.824 5.764 -15.606 1.00 64.75 321 ARG A C 1
ATOM 2618 O O . ARG A 1 321 ? -9.997 6.897 -16.017 1.00 64.75 321 ARG A O 1
ATOM 2625 N N . ARG A 1 322 ? -10.826 4.928 -15.340 1.00 68.69 322 ARG A N 1
ATOM 2626 C CA . ARG A 1 322 ? -12.246 5.277 -15.484 1.00 68.69 322 ARG A CA 1
ATOM 2627 C C . ARG A 1 322 ? -12.813 6.045 -14.289 1.00 68.69 322 ARG A C 1
ATOM 2629 O O . ARG A 1 322 ? -14.001 6.339 -14.265 1.00 68.69 322 ARG A O 1
ATOM 2636 N N . GLY A 1 323 ? -12.001 6.322 -13.265 1.00 70.50 323 GLY A N 1
ATOM 2637 C CA . GLY A 1 323 ? -12.460 6.979 -12.042 1.00 70.50 323 GLY A CA 1
ATOM 2638 C C . GLY A 1 323 ? -13.412 6.124 -11.195 1.00 70.50 323 GLY A C 1
ATOM 2639 O O . GLY A 1 323 ? -14.118 6.670 -10.346 1.00 70.50 323 GLY A O 1
ATOM 2640 N N . GLU A 1 324 ? -13.441 4.800 -11.404 1.00 83.06 324 GLU A N 1
ATOM 2641 C CA . GLU A 1 324 ? -14.280 3.867 -10.642 1.00 83.06 324 GLU A CA 1
ATOM 2642 C C . GLU A 1 324 ? -13.892 3.922 -9.160 1.00 83.06 324 GLU A C 1
ATOM 2644 O O . GLU A 1 324 ? -12.734 3.677 -8.822 1.00 83.06 324 GLU A O 1
ATOM 2649 N N . ILE A 1 325 ? -14.841 4.200 -8.263 1.00 87.50 325 ILE A N 1
ATOM 2650 C CA . ILE A 1 325 ? -14.609 4.168 -6.804 1.00 87.50 325 ILE A CA 1
ATOM 2651 C C . ILE A 1 325 ? -15.261 2.973 -6.111 1.00 87.50 325 ILE A C 1
ATOM 2653 O O . ILE A 1 325 ? -14.834 2.568 -5.030 1.00 87.50 325 ILE A O 1
ATOM 2657 N N . LEU A 1 326 ? -16.304 2.422 -6.724 1.00 90.50 326 LEU A N 1
ATOM 2658 C CA . LEU A 1 326 ? -17.140 1.359 -6.191 1.00 90.50 326 LEU A CA 1
ATOM 2659 C C . LEU A 1 326 ? -17.435 0.383 -7.324 1.00 90.50 326 LEU A C 1
ATOM 2661 O O . LEU A 1 326 ? -17.722 0.789 -8.446 1.00 90.50 326 LEU A O 1
ATOM 2665 N N . ARG A 1 327 ? -17.398 -0.903 -7.006 1.00 89.56 327 ARG A N 1
ATOM 2666 C CA . ARG A 1 327 ? -17.842 -1.980 -7.888 1.00 89.56 327 ARG A CA 1
ATOM 2667 C C . ARG A 1 327 ? -18.838 -2.834 -7.135 1.00 89.56 327 ARG A C 1
ATOM 2669 O O . ARG A 1 327 ? -18.468 -3.466 -6.142 1.00 89.56 327 ARG A O 1
ATOM 2676 N N . TYR A 1 328 ? -20.080 -2.812 -7.587 1.00 88.81 328 TYR A N 1
ATOM 2677 C CA . TYR A 1 328 ? -21.197 -3.516 -6.980 1.00 88.81 328 TYR A CA 1
ATOM 2678 C C . TYR A 1 328 ? -21.670 -4.612 -7.933 1.00 88.81 328 TYR A C 1
ATOM 2680 O O . TYR A 1 328 ? -21.886 -4.344 -9.105 1.00 88.81 328 TYR A O 1
ATOM 2688 N N . TYR A 1 329 ? -21.805 -5.849 -7.461 1.00 83.44 329 TYR A N 1
ATOM 2689 C CA . TYR A 1 329 ? -22.258 -6.952 -8.311 1.00 83.44 329 TYR A CA 1
ATOM 2690 C C . TYR A 1 329 ? -23.724 -7.249 -8.018 1.00 83.44 329 TYR A C 1
ATOM 2692 O O . TYR A 1 329 ? -24.059 -7.671 -6.912 1.00 83.44 329 TYR A O 1
ATOM 2700 N N . SER A 1 330 ? -24.618 -7.068 -8.991 1.00 76.75 330 SER A N 1
ATOM 2701 C CA . SER A 1 330 ? -26.058 -7.254 -8.758 1.00 76.75 330 SER A CA 1
ATOM 2702 C C . SER A 1 330 ? -26.420 -8.722 -8.454 1.00 76.75 330 SER A C 1
ATOM 2704 O O . SER A 1 330 ? -27.448 -9.004 -7.840 1.00 76.75 330 SER A O 1
ATOM 2706 N N . ASP A 1 331 ? -25.561 -9.672 -8.835 1.00 74.62 331 ASP A N 1
ATOM 2707 C CA . ASP A 1 331 ? -25.694 -11.116 -8.611 1.00 74.62 331 ASP A CA 1
ATOM 2708 C C . ASP A 1 331 ? -24.753 -11.652 -7.508 1.00 74.62 331 ASP A C 1
ATOM 2710 O O . ASP A 1 331 ? -24.395 -12.835 -7.476 1.00 74.62 331 ASP A O 1
ATOM 2714 N N . TRP A 1 332 ? -24.359 -10.789 -6.569 1.00 77.81 332 TRP A N 1
ATOM 2715 C CA . TRP A 1 332 ? -23.431 -11.107 -5.477 1.00 77.81 332 TRP A CA 1
ATOM 2716 C C . TRP A 1 332 ? -23.833 -12.313 -4.604 1.00 77.81 332 TRP A C 1
ATOM 2718 O O . TRP A 1 332 ? -23.005 -12.889 -3.901 1.00 77.81 332 TRP A O 1
ATOM 2728 N N . ASN A 1 333 ? -25.095 -12.747 -4.654 1.00 73.62 333 ASN A N 1
ATOM 2729 C CA . ASN A 1 333 ? -25.569 -13.922 -3.926 1.00 73.62 333 ASN A CA 1
ATOM 2730 C C . ASN A 1 333 ? -25.355 -15.260 -4.673 1.00 73.62 333 ASN A C 1
ATOM 2732 O O . ASN A 1 333 ? -25.918 -16.270 -4.266 1.00 73.62 333 ASN A O 1
ATOM 2736 N N . LEU A 1 334 ? -24.565 -15.316 -5.753 1.00 74.06 334 LEU A N 1
ATOM 2737 C CA . LEU A 1 334 ? -24.224 -16.563 -6.469 1.00 74.06 334 LEU A CA 1
ATOM 2738 C C . LEU A 1 334 ? -22.911 -17.203 -5.969 1.00 74.06 334 LEU A C 1
ATOM 2740 O O . LEU A 1 334 ? -22.194 -16.606 -5.173 1.00 74.06 334 LEU A O 1
ATOM 2744 N N . ASP A 1 335 ? -22.591 -18.432 -6.386 1.00 59.09 335 ASP A N 1
ATOM 2745 C CA . ASP A 1 335 ? -21.489 -19.210 -5.784 1.00 59.09 335 ASP A CA 1
ATOM 2746 C C . ASP A 1 335 ? -20.076 -18.877 -6.325 1.00 59.09 335 ASP A C 1
ATOM 2748 O O . ASP A 1 335 ? -19.094 -19.093 -5.613 1.00 59.09 335 ASP A O 1
ATOM 2752 N N . ASP A 1 336 ? -19.930 -18.296 -7.526 1.00 64.75 336 ASP A N 1
ATOM 2753 C CA . ASP A 1 336 ? -18.610 -17.931 -8.084 1.00 64.75 336 ASP A CA 1
ATOM 2754 C C . ASP A 1 336 ? -18.211 -16.479 -7.763 1.00 64.75 336 ASP A C 1
ATOM 2756 O O . ASP A 1 336 ? -18.366 -15.562 -8.567 1.00 64.75 336 ASP A O 1
ATOM 2760 N N . GLN A 1 337 ? -17.733 -16.264 -6.535 1.00 63.97 337 GLN A N 1
ATOM 2761 C CA . GLN A 1 337 ? -17.408 -14.929 -6.005 1.00 63.97 337 GLN A CA 1
ATOM 2762 C C . GLN A 1 337 ? -15.925 -14.549 -6.123 1.00 63.97 337 GLN A C 1
ATOM 2764 O O . GLN A 1 337 ? -15.567 -13.379 -6.003 1.00 63.97 337 GLN A O 1
ATOM 2769 N N . ARG A 1 338 ? -15.030 -15.524 -6.333 1.00 66.06 338 ARG A N 1
ATOM 2770 C CA . ARG A 1 338 ? -13.572 -15.290 -6.295 1.00 66.06 338 ARG A CA 1
ATOM 2771 C C . ARG A 1 338 ? -13.050 -14.622 -7.561 1.00 66.06 338 ARG A C 1
ATOM 2773 O O . ARG A 1 338 ? -12.149 -13.795 -7.476 1.00 66.06 338 ARG A O 1
ATOM 2780 N N . SER A 1 339 ? -13.618 -14.985 -8.706 1.00 66.00 339 SER A N 1
ATOM 2781 C CA . SER A 1 339 ? -13.271 -14.463 -10.032 1.00 66.00 339 SER A CA 1
ATOM 2782 C C . SER A 1 339 ? -13.715 -13.005 -10.238 1.00 66.00 339 SER A C 1
ATOM 2784 O O . SER A 1 339 ? -13.168 -12.310 -11.097 1.00 66.00 339 SER A O 1
ATOM 2786 N N . LYS A 1 340 ? -14.675 -12.537 -9.426 1.00 74.44 340 LYS A N 1
ATOM 2787 C CA . LYS A 1 340 ? -15.296 -11.207 -9.512 1.00 74.44 340 LYS A CA 1
ATOM 2788 C C . LYS A 1 340 ? -14.531 -10.110 -8.773 1.00 74.44 340 LYS A C 1
ATOM 2790 O O . LYS A 1 340 ? -14.622 -8.943 -9.147 1.00 74.44 340 LYS A O 1
ATOM 2795 N N . ILE A 1 341 ? -13.769 -10.442 -7.734 1.00 83.00 341 ILE A N 1
ATOM 2796 C CA . ILE A 1 341 ? -13.014 -9.429 -6.989 1.00 83.00 341 ILE A CA 1
ATOM 2797 C C . ILE A 1 341 ? -11.862 -8.919 -7.860 1.00 83.00 341 ILE A C 1
ATOM 2799 O O . ILE A 1 341 ? -11.066 -9.698 -8.386 1.00 83.00 341 ILE A O 1
ATOM 2803 N N . LEU A 1 342 ? -11.771 -7.600 -8.002 1.00 81.75 342 LEU A N 1
ATOM 2804 C CA . LEU A 1 342 ? -10.651 -6.938 -8.653 1.00 81.75 342 LEU A CA 1
ATOM 2805 C C . LEU A 1 342 ? -9.567 -6.667 -7.607 1.00 81.75 342 LEU A C 1
ATOM 2807 O O . LEU A 1 342 ? -9.716 -5.777 -6.769 1.00 81.75 342 LEU A O 1
ATOM 2811 N N . TRP A 1 343 ? -8.496 -7.453 -7.680 1.00 76.75 343 TRP A N 1
ATOM 2812 C CA . TRP A 1 343 ? -7.342 -7.384 -6.786 1.00 76.75 343 TRP A CA 1
ATOM 2813 C C . TRP A 1 343 ? -6.268 -6.427 -7.315 1.00 76.75 343 TRP A C 1
ATOM 2815 O O . TRP A 1 343 ? -6.131 -6.240 -8.523 1.00 76.75 343 TRP A O 1
ATOM 2825 N N . ILE A 1 344 ? -5.479 -5.850 -6.404 1.00 70.50 344 ILE A N 1
ATOM 2826 C CA . ILE A 1 344 ? -4.341 -4.977 -6.754 1.00 70.50 344 ILE A CA 1
ATOM 2827 C C . ILE A 1 344 ? -3.116 -5.797 -7.203 1.00 70.50 344 ILE A C 1
ATOM 2829 O O . ILE A 1 344 ? -2.408 -5.390 -8.117 1.00 70.50 344 ILE A O 1
ATOM 2833 N N . SER A 1 345 ? -2.889 -6.969 -6.600 1.00 65.19 345 SER A N 1
ATOM 2834 C CA . SER A 1 345 ? -1.844 -7.939 -6.972 1.00 65.19 345 SER A CA 1
ATOM 2835 C C . SER A 1 345 ? -2.393 -9.367 -6.876 1.00 65.19 345 SER A C 1
ATOM 2837 O O . SER A 1 345 ? -3.290 -9.640 -6.070 1.00 65.19 345 SER A O 1
ATOM 2839 N N . SER A 1 346 ? -1.860 -10.267 -7.711 1.00 52.41 346 SER A N 1
ATOM 2840 C CA . SER A 1 346 ? -2.194 -11.698 -7.741 1.00 52.41 346 SER A CA 1
ATOM 2841 C C . SER A 1 346 ? -1.335 -12.552 -6.788 1.00 52.41 346 SER A C 1
ATOM 2843 O O . SER A 1 346 ? -1.653 -13.726 -6.571 1.00 52.41 346 SER A O 1
ATOM 2845 N N . ARG A 1 347 ? -0.265 -11.995 -6.191 1.00 54.94 347 ARG A N 1
ATOM 2846 C CA . ARG A 1 347 ? 0.598 -12.686 -5.213 1.00 54.94 347 ARG A CA 1
ATOM 2847 C C . ARG A 1 347 ? -0.104 -12.859 -3.874 1.00 54.94 347 ARG A C 1
ATOM 2849 O O . ARG A 1 347 ? -0.859 -11.989 -3.449 1.00 54.94 347 ARG A O 1
ATOM 2856 N N . PRO A 1 348 ? 0.106 -14.025 -3.243 1.00 46.78 348 PRO A N 1
ATOM 2857 C CA . PRO A 1 348 ? -0.992 -14.923 -2.943 1.00 46.78 348 PRO A CA 1
ATOM 2858 C C . PRO A 1 348 ? -2.066 -14.179 -2.157 1.00 46.78 348 PRO A C 1
ATOM 2860 O O . PRO A 1 348 ? -1.965 -14.035 -0.941 1.00 46.78 348 PRO A O 1
ATOM 2863 N N . VAL A 1 349 ? -3.124 -13.755 -2.851 1.00 50.47 349 VAL A N 1
ATOM 2864 C CA . VAL A 1 349 ? -4.397 -13.460 -2.200 1.00 50.47 349 VAL A CA 1
ATOM 2865 C C . VAL A 1 349 ? -4.736 -14.727 -1.416 1.00 50.47 349 VAL A C 1
ATOM 2867 O O . VAL A 1 349 ? -4.971 -15.778 -2.026 1.00 50.47 349 VAL A O 1
ATOM 2870 N N . PRO A 1 350 ? -4.673 -14.705 -0.076 1.00 52.19 350 PRO A N 1
ATOM 2871 C CA . PRO A 1 350 ? -4.682 -15.930 0.684 1.00 52.19 350 PRO A CA 1
ATOM 2872 C C . PRO A 1 350 ? -6.010 -16.633 0.433 1.00 52.19 350 PRO A C 1
ATOM 2874 O O . PRO A 1 350 ? -7.075 -16.110 0.767 1.00 52.19 350 PRO A O 1
ATOM 2877 N N . ARG A 1 351 ? -5.962 -17.881 -0.044 1.00 52.12 351 ARG A N 1
ATOM 2878 C CA . ARG A 1 351 ? -7.071 -18.833 0.158 1.00 52.12 351 ARG A CA 1
ATOM 2879 C C . ARG A 1 351 ? -7.524 -18.826 1.632 1.00 52.12 351 ARG A C 1
ATOM 2881 O O . ARG A 1 351 ? -8.681 -19.107 1.928 1.00 52.12 351 ARG A O 1
ATOM 2888 N N . GLU A 1 352 ? -6.634 -18.411 2.536 1.00 57.34 352 GLU A N 1
ATOM 2889 C CA . GLU A 1 352 ? -6.905 -18.144 3.942 1.00 57.34 352 GLU A CA 1
ATOM 2890 C C . GLU A 1 352 ? -7.848 -16.962 4.238 1.00 57.34 352 GLU A C 1
ATOM 2892 O O . GLU A 1 352 ? -8.520 -17.029 5.262 1.00 57.34 352 GLU A O 1
ATOM 2897 N N . ILE A 1 353 ? -7.949 -15.894 3.424 1.00 69.69 353 ILE A N 1
ATOM 2898 C CA . ILE A 1 353 ? -8.851 -14.756 3.729 1.00 69.69 353 ILE A CA 1
ATOM 2899 C C . ILE A 1 353 ? -10.276 -15.272 3.824 1.00 69.69 353 ILE A C 1
ATOM 2901 O O . ILE A 1 353 ? -10.926 -15.078 4.843 1.00 69.69 353 ILE A O 1
ATOM 2905 N N . PHE A 1 354 ? -10.734 -15.990 2.796 1.00 72.56 354 PHE A N 1
ATOM 2906 C CA . PHE A 1 354 ? -12.082 -16.552 2.769 1.00 72.56 354 PHE A CA 1
ATOM 2907 C C . PHE A 1 354 ? -12.321 -17.529 3.927 1.00 72.56 354 PHE A C 1
ATOM 2909 O O . PHE A 1 354 ? -13.439 -17.615 4.418 1.00 72.56 354 PHE A O 1
ATOM 2916 N N . SER A 1 355 ? -11.275 -18.209 4.417 1.00 72.00 355 SER A N 1
ATOM 2917 C CA . SER A 1 355 ? -11.371 -19.040 5.627 1.00 72.00 355 SER A CA 1
ATOM 2918 C C . SER A 1 355 ? -11.391 -18.237 6.937 1.00 72.00 355 SER A C 1
ATOM 2920 O O . SER A 1 355 ? -11.905 -18.718 7.942 1.00 72.00 355 SER A O 1
ATOM 2922 N N . LYS A 1 356 ? -10.837 -17.016 6.935 1.00 79.38 356 LYS A N 1
ATOM 2923 C CA . LYS A 1 356 ? -10.813 -16.080 8.069 1.00 79.38 356 LYS A CA 1
ATOM 2924 C C . LYS A 1 356 ? -12.078 -15.220 8.145 1.00 79.38 356 LYS A C 1
ATOM 2926 O O . LYS A 1 356 ? -12.334 -14.653 9.206 1.00 79.38 356 LYS A O 1
ATOM 2931 N N . VAL A 1 357 ? -12.868 -15.122 7.068 1.00 87.12 357 VAL A N 1
ATOM 2932 C CA . VAL A 1 357 ? -14.145 -14.393 7.074 1.00 87.12 357 VAL A CA 1
ATOM 2933 C C . VAL A 1 357 ? -15.074 -15.032 8.116 1.00 87.12 357 VAL A C 1
ATOM 2935 O O . VAL A 1 357 ? -15.449 -16.199 7.980 1.00 87.12 357 VAL A O 1
ATOM 2938 N N . PRO A 1 358 ? -15.484 -14.294 9.162 1.00 90.69 358 PRO A N 1
ATOM 2939 C CA . PRO A 1 358 ? -16.392 -14.836 10.154 1.00 90.69 358 PRO A CA 1
ATOM 2940 C C . PRO A 1 358 ? -17.766 -15.100 9.529 1.00 90.69 358 PRO A C 1
ATOM 2942 O O . PRO A 1 358 ? -18.288 -14.291 8.754 1.00 90.69 358 PRO A O 1
ATOM 2945 N N . ARG A 1 359 ? -18.388 -16.215 9.922 1.00 91.44 359 ARG A N 1
ATOM 2946 C CA . ARG A 1 359 ? -19.774 -16.544 9.561 1.00 91.44 359 ARG A CA 1
ATOM 2947 C C . ARG A 1 359 ? -20.751 -15.500 10.100 1.00 91.44 359 ARG A C 1
ATOM 2949 O O . ARG A 1 359 ? -20.446 -14.770 11.048 1.00 91.44 359 ARG A O 1
ATOM 2956 N N . CYS A 1 360 ? -21.932 -15.420 9.492 1.00 90.31 360 CYS A N 1
ATOM 2957 C CA . CYS A 1 360 ? -22.981 -14.528 9.966 1.00 90.31 360 CYS A CA 1
ATOM 2958 C C . CYS A 1 360 ? -23.332 -14.862 11.431 1.00 90.31 360 CYS A C 1
ATOM 2960 O O . CYS A 1 360 ? -23.648 -16.013 11.722 1.00 90.31 360 CYS A O 1
ATOM 2962 N N . PRO A 1 361 ? -23.344 -13.891 12.360 1.00 87.06 361 PRO A N 1
ATOM 2963 C CA . PRO A 1 361 ? -23.648 -14.159 13.767 1.00 87.06 361 PRO A CA 1
ATOM 2964 C C . PRO A 1 361 ? -25.114 -14.550 14.020 1.00 87.06 361 PRO A C 1
ATOM 2966 O O . PRO A 1 361 ? -25.435 -14.960 15.129 1.00 87.06 361 PRO A O 1
ATOM 2969 N N . ASN A 1 362 ? -26.004 -14.390 13.030 1.00 86.94 362 ASN A N 1
ATOM 2970 C CA . ASN A 1 362 ? -27.434 -14.675 13.171 1.00 86.94 362 ASN A CA 1
ATOM 2971 C C . ASN A 1 362 ? -27.824 -16.041 12.574 1.00 86.94 362 ASN A C 1
ATOM 2973 O O . ASN A 1 362 ? -28.327 -16.898 13.292 1.00 86.94 362 ASN A O 1
ATOM 2977 N N . CYS A 1 363 ? -27.568 -16.269 11.277 1.00 89.25 363 CYS A N 1
ATOM 2978 C CA . CYS A 1 363 ? -27.898 -17.540 10.611 1.00 89.25 363 CYS A CA 1
ATOM 2979 C C . CYS A 1 363 ? -26.727 -18.529 10.512 1.00 89.25 363 CYS A C 1
ATOM 2981 O O . CYS A 1 363 ? -26.929 -19.654 10.071 1.00 89.25 363 CYS A O 1
ATOM 2983 N N . PHE A 1 364 ? -25.508 -18.129 10.892 1.00 88.75 364 PHE A N 1
ATOM 2984 C CA . PHE A 1 364 ? -24.279 -18.922 10.745 1.00 88.75 364 PHE A CA 1
ATOM 2985 C C . PHE A 1 364 ? -23.895 -19.299 9.303 1.00 88.75 364 PHE A C 1
ATOM 2987 O O . PHE A 1 364 ? -22.912 -20.016 9.114 1.00 88.75 364 PHE A O 1
ATOM 2994 N N . SER A 1 365 ? -24.589 -18.769 8.290 1.00 88.69 365 SER A N 1
ATOM 2995 C CA . SER A 1 365 ? -24.199 -18.887 6.882 1.00 88.69 365 SER A CA 1
ATOM 2996 C C . SER A 1 365 ? -22.856 -18.193 6.619 1.00 88.69 365 SER A C 1
ATOM 2998 O O . SER A 1 365 ? -22.499 -17.200 7.269 1.00 88.69 365 SER A O 1
ATOM 3000 N N . GLU A 1 366 ? -22.098 -18.713 5.656 1.00 89.31 366 GLU A N 1
ATOM 3001 C CA . GLU A 1 366 ? -20.857 -18.095 5.187 1.00 89.31 366 GLU A CA 1
ATOM 3002 C C . GLU A 1 366 ? -21.180 -16.782 4.469 1.00 89.31 366 GLU A C 1
ATOM 3004 O O . GLU A 1 366 ? -22.033 -16.740 3.579 1.00 89.31 366 GLU A O 1
ATOM 3009 N N . ARG A 1 367 ? -20.540 -15.688 4.904 1.00 89.88 367 ARG A N 1
ATOM 3010 C CA . ARG A 1 367 ? -20.732 -14.376 4.280 1.00 89.88 367 ARG A CA 1
ATOM 3011 C C . ARG A 1 367 ? -20.156 -14.394 2.863 1.00 89.88 367 ARG A C 1
ATOM 3013 O O . ARG A 1 367 ? -19.101 -14.982 2.631 1.00 89.88 367 ARG A O 1
ATOM 3020 N N . ARG A 1 368 ? -20.838 -13.724 1.935 1.00 89.06 368 ARG A N 1
ATOM 3021 C CA . ARG A 1 368 ? -20.463 -13.630 0.517 1.00 89.06 368 ARG A CA 1
ATOM 3022 C C . ARG A 1 368 ? -19.967 -12.230 0.199 1.00 89.06 368 ARG A C 1
ATOM 3024 O O . ARG A 1 368 ? -20.404 -11.270 0.828 1.00 89.06 368 ARG A O 1
ATOM 3031 N N . PHE A 1 369 ? -19.033 -12.133 -0.740 1.00 90.75 369 PHE A N 1
ATOM 3032 C CA . PHE A 1 369 ? -18.589 -10.851 -1.278 1.00 90.75 369 PHE A CA 1
ATOM 3033 C C . PHE A 1 369 ? -19.787 -10.122 -1.894 1.00 90.75 369 PHE A C 1
ATOM 3035 O O . PHE A 1 369 ? -20.564 -10.751 -2.600 1.00 90.75 369 PHE A O 1
ATOM 3042 N N . GLU A 1 370 ? -19.952 -8.834 -1.592 1.00 90.38 370 GLU A N 1
ATOM 3043 C CA . GLU A 1 370 ? -21.051 -8.024 -2.130 1.00 90.38 370 GLU A CA 1
ATOM 3044 C C . GLU A 1 370 ? -20.550 -6.923 -3.064 1.00 90.38 370 GLU A C 1
ATOM 3046 O O . GLU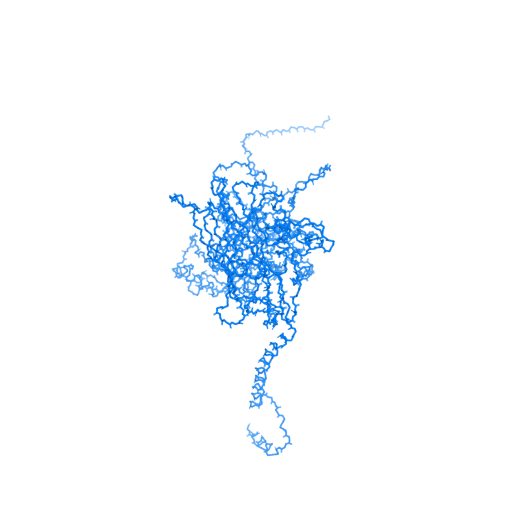 A 1 370 ? -20.971 -6.821 -4.215 1.00 90.38 370 GLU A O 1
ATOM 3051 N N . PHE A 1 371 ? -19.635 -6.096 -2.566 1.00 92.19 371 PHE A N 1
ATOM 3052 C CA . PHE A 1 371 ? -19.068 -4.990 -3.320 1.00 92.19 371 PHE A CA 1
ATOM 3053 C C . PHE A 1 371 ? -17.666 -4.663 -2.823 1.00 92.19 371 PHE A C 1
ATOM 3055 O O . PHE A 1 371 ? -17.268 -5.042 -1.714 1.00 92.19 371 PHE A O 1
ATOM 3062 N N . GLN A 1 372 ? -16.920 -3.932 -3.644 1.00 91.81 372 GLN A N 1
ATOM 3063 C CA . GLN A 1 372 ? -15.594 -3.437 -3.292 1.00 91.81 372 GLN A CA 1
ATOM 3064 C C . GLN A 1 372 ? -15.465 -1.932 -3.504 1.00 91.81 372 GLN A C 1
ATOM 3066 O O . GLN A 1 372 ? -16.062 -1.371 -4.421 1.00 91.81 372 GLN A O 1
ATOM 3071 N N . ILE A 1 373 ? -14.633 -1.303 -2.681 1.00 91.25 373 ILE A N 1
ATOM 3072 C CA . ILE A 1 373 ? -14.250 0.106 -2.779 1.00 91.25 373 ILE A CA 1
ATOM 3073 C C . ILE A 1 373 ? -12.773 0.162 -3.176 1.00 91.25 373 ILE A C 1
ATOM 3075 O O . ILE A 1 373 ? -11.942 -0.518 -2.569 1.00 91.25 373 ILE A O 1
ATOM 3079 N N . ILE A 1 374 ? -12.462 0.953 -4.199 1.00 86.88 374 ILE A N 1
ATOM 3080 C CA . ILE A 1 374 ? -11.137 1.048 -4.837 1.00 86.88 374 ILE A CA 1
ATOM 3081 C C . ILE A 1 374 ? -10.354 2.256 -4.263 1.00 86.88 374 ILE A C 1
ATOM 3083 O O . ILE A 1 374 ? -10.986 3.224 -3.823 1.00 86.88 374 ILE A O 1
ATOM 3087 N N . PRO A 1 375 ? -8.997 2.260 -4.277 1.00 82.94 375 PRO A N 1
ATOM 3088 C CA . PRO A 1 375 ? -8.176 3.366 -3.756 1.00 82.94 375 PRO A CA 1
ATOM 3089 C C . PRO A 1 375 ? -8.475 4.753 -4.325 1.00 82.94 375 PRO A C 1
ATOM 3091 O O . PRO A 1 375 ? -8.218 5.756 -3.665 1.00 82.94 375 PRO A O 1
ATOM 3094 N N . THR A 1 376 ? -9.019 4.833 -5.539 1.00 80.38 376 THR A N 1
ATOM 3095 C CA . THR A 1 376 ? -9.455 6.075 -6.203 1.00 80.38 376 THR A CA 1
ATOM 3096 C C . THR A 1 376 ? -10.331 6.951 -5.306 1.00 80.38 376 THR A C 1
ATOM 3098 O O . THR A 1 376 ? -10.250 8.178 -5.381 1.00 80.38 376 THR A O 1
ATOM 3101 N N . LEU A 1 377 ? -11.114 6.346 -4.403 1.00 82.62 377 LEU A N 1
ATOM 3102 C CA . LEU A 1 377 ? -11.899 7.063 -3.402 1.00 82.62 377 LEU A CA 1
ATOM 3103 C C . LEU A 1 377 ? -11.026 7.969 -2.518 1.00 82.62 377 LEU A C 1
ATOM 3105 O O . LEU A 1 377 ? -11.416 9.098 -2.221 1.00 82.62 377 LEU A O 1
ATOM 3109 N N . LEU A 1 378 ? -9.841 7.505 -2.106 1.00 77.12 378 LEU A N 1
ATOM 3110 C CA . LEU A 1 378 ? -8.942 8.302 -1.275 1.00 77.12 378 LEU A CA 1
ATOM 3111 C C . LEU A 1 378 ? -8.444 9.544 -1.990 1.00 77.12 378 LEU A C 1
ATOM 3113 O O . LEU A 1 378 ? -8.344 10.576 -1.342 1.00 77.12 378 LEU A O 1
ATOM 3117 N N . ASN A 1 379 ? -8.194 9.494 -3.297 1.00 71.69 379 ASN A N 1
ATOM 3118 C CA . ASN A 1 379 ? -7.756 10.680 -4.037 1.00 71.69 379 ASN A CA 1
ATOM 3119 C C . ASN A 1 379 ? -8.803 11.801 -3.982 1.00 71.69 379 ASN A C 1
ATOM 3121 O O . ASN A 1 379 ? -8.451 12.977 -3.908 1.00 71.69 379 ASN A O 1
ATOM 3125 N N . LYS A 1 380 ? -10.093 11.438 -3.970 1.00 72.50 380 LYS A N 1
ATOM 3126 C CA . LYS A 1 380 ? -11.204 12.393 -3.853 1.00 72.50 380 LYS A CA 1
ATOM 3127 C C . LYS A 1 380 ? -11.338 12.963 -2.437 1.00 72.50 380 LYS A C 1
ATOM 3129 O O . LYS A 1 380 ? -11.823 14.079 -2.285 1.00 72.50 380 LYS A O 1
ATOM 3134 N N . ILE A 1 381 ? -10.917 12.212 -1.417 1.00 72.56 381 ILE A N 1
ATOM 3135 C CA . ILE A 1 381 ? -11.045 12.591 -0.004 1.00 72.56 381 ILE A CA 1
ATOM 3136 C C . ILE A 1 381 ? -9.762 13.275 0.508 1.00 72.56 381 ILE A C 1
ATOM 3138 O O . ILE A 1 381 ? -9.810 14.416 0.949 1.00 72.56 381 ILE A O 1
ATOM 3142 N N . LEU A 1 382 ? -8.600 12.619 0.435 1.00 61.59 382 LEU A N 1
ATOM 3143 C CA . LEU A 1 382 ? -7.338 13.028 1.074 1.00 61.59 382 LEU A CA 1
ATOM 3144 C C . LEU A 1 382 ? -6.745 14.347 0.563 1.00 61.59 382 LEU A C 1
ATOM 3146 O O . LEU A 1 382 ? -6.014 14.988 1.315 1.00 61.59 382 LEU A O 1
ATOM 3150 N N . HIS A 1 383 ? -7.075 14.799 -0.652 1.00 58.59 383 HIS A N 1
ATOM 3151 C CA . HIS A 1 383 ? -6.643 16.118 -1.140 1.00 58.59 383 HIS A CA 1
ATOM 3152 C C . HIS A 1 383 ? -7.106 17.257 -0.211 1.00 58.59 383 HIS A C 1
ATOM 3154 O O . HIS A 1 383 ? -6.433 18.275 -0.073 1.00 58.59 383 HIS A O 1
ATOM 3160 N N . GLU A 1 384 ? -8.248 17.083 0.456 1.00 58.69 384 GLU A N 1
ATOM 3161 C CA . GLU A 1 384 ? -8.788 18.057 1.406 1.00 58.69 384 GLU A CA 1
ATOM 3162 C C . GLU A 1 384 ? -8.312 17.803 2.856 1.00 58.69 384 GLU A C 1
ATOM 3164 O O . GLU A 1 384 ? -8.489 18.663 3.722 1.00 58.69 384 GLU A O 1
ATOM 3169 N N . TYR A 1 385 ? -7.659 16.661 3.128 1.00 64.88 385 TYR A N 1
ATOM 3170 C CA . TYR A 1 385 ? -7.265 16.208 4.472 1.00 64.88 385 TYR A CA 1
ATOM 3171 C C . TYR A 1 385 ? -5.831 15.632 4.514 1.00 64.88 385 TYR A C 1
ATOM 3173 O O . TYR A 1 385 ? -5.641 14.456 4.820 1.00 64.88 385 TYR A O 1
ATOM 3181 N N . PRO A 1 386 ? -4.786 16.445 4.280 1.00 55.81 386 PRO A N 1
ATOM 3182 C CA . PRO A 1 386 ? -3.400 15.969 4.159 1.00 55.81 386 PRO A CA 1
ATOM 3183 C C . PRO A 1 386 ? -2.799 15.390 5.455 1.00 55.81 386 PRO A C 1
ATOM 3185 O O . PRO A 1 386 ? -1.788 14.697 5.412 1.00 55.81 386 PRO A O 1
ATOM 3188 N N . MET A 1 387 ? -3.404 15.664 6.617 1.00 52.88 387 MET A N 1
ATOM 3189 C CA . MET A 1 387 ? -2.959 15.150 7.928 1.00 52.88 387 MET A CA 1
ATOM 3190 C C . MET A 1 387 ? -3.635 13.827 8.317 1.00 52.88 387 MET A C 1
ATOM 3192 O O . MET A 1 387 ? -3.496 13.358 9.448 1.00 52.88 387 MET A O 1
ATOM 3196 N N . ASP A 1 388 ? -4.425 13.265 7.409 1.00 70.69 388 ASP A N 1
ATOM 3197 C CA . ASP A 1 388 ? -5.177 12.041 7.608 1.00 70.69 388 ASP A CA 1
ATOM 3198 C C . ASP A 1 388 ? -4.342 10.822 7.209 1.00 70.69 388 ASP A C 1
ATOM 3200 O O . ASP A 1 388 ? -3.732 10.781 6.144 1.00 70.69 388 ASP A O 1
ATOM 3204 N N . HIS A 1 389 ? -4.310 9.812 8.072 1.00 77.44 389 HIS A N 1
ATOM 3205 C CA . HIS A 1 389 ? -3.546 8.588 7.843 1.00 77.44 389 HIS A CA 1
ATOM 3206 C C . HIS A 1 389 ? -4.393 7.451 7.267 1.00 77.44 389 HIS A C 1
ATOM 3208 O O . HIS A 1 389 ? -3.921 6.316 7.251 1.00 77.44 389 HIS A O 1
ATOM 3214 N N . LEU A 1 390 ? -5.633 7.717 6.842 1.00 83.19 390 LEU A N 1
ATOM 3215 C CA . LEU A 1 390 ? -6.501 6.707 6.239 1.00 83.19 390 LEU A CA 1
ATOM 3216 C C . LEU A 1 390 ? -5.801 6.026 5.050 1.00 83.19 390 LEU A C 1
ATOM 3218 O O . LEU A 1 390 ? -5.234 6.688 4.177 1.00 83.19 390 LEU A O 1
ATOM 3222 N N . ASP A 1 391 ? -5.823 4.696 5.036 1.00 81.38 391 ASP A N 1
ATOM 3223 C CA . ASP A 1 391 ? -5.160 3.895 4.014 1.00 81.38 391 ASP A CA 1
ATOM 3224 C C . ASP A 1 391 ? -6.121 2.835 3.477 1.00 81.38 391 ASP A C 1
ATOM 3226 O O . ASP A 1 391 ? -6.536 1.909 4.174 1.00 81.38 391 ASP A O 1
ATOM 3230 N N . ILE A 1 392 ? -6.527 3.030 2.229 1.00 81.81 392 ILE A N 1
ATOM 3231 C CA . ILE A 1 392 ? -7.478 2.203 1.499 1.00 81.81 392 ILE A CA 1
ATOM 3232 C C . ILE A 1 392 ? -6.697 1.661 0.314 1.00 81.81 392 ILE A C 1
ATOM 3234 O O . ILE A 1 392 ? -6.428 2.397 -0.636 1.00 81.81 392 ILE A O 1
ATOM 3238 N N . GLY A 1 393 ? -6.325 0.383 0.380 1.00 78.75 393 GLY A N 1
ATOM 3239 C CA . GLY A 1 393 ? -6.026 -0.346 -0.843 1.00 78.75 393 GLY A CA 1
ATOM 3240 C C . GLY A 1 393 ? -7.352 -0.782 -1.453 1.00 78.75 393 GLY A C 1
ATOM 3241 O O . GLY A 1 393 ? -8.121 0.064 -1.884 1.00 78.75 393 GLY A O 1
ATOM 3242 N N . THR A 1 394 ? -7.703 -2.062 -1.450 1.00 85.50 394 THR A N 1
ATOM 3243 C CA . THR A 1 394 ? -9.063 -2.459 -1.872 1.00 85.50 394 THR A CA 1
ATOM 3244 C C . THR A 1 394 ? -9.878 -2.885 -0.663 1.00 85.50 394 THR A C 1
ATOM 3246 O O . THR A 1 394 ? -9.540 -3.876 -0.014 1.00 85.50 394 THR A O 1
ATOM 3249 N N . LEU A 1 395 ? -10.958 -2.157 -0.353 1.00 90.50 395 LEU A N 1
ATOM 3250 C CA . LEU A 1 395 ? -11.909 -2.592 0.672 1.00 90.50 395 LEU A CA 1
ATOM 3251 C C . LEU A 1 395 ? -12.880 -3.582 0.046 1.00 90.50 395 LEU A C 1
ATOM 3253 O O . LEU A 1 395 ? -13.582 -3.251 -0.903 1.00 90.50 395 LEU A O 1
ATOM 3257 N N . ILE A 1 396 ? -12.949 -4.777 0.607 1.00 91.31 396 ILE A N 1
ATOM 3258 C CA . ILE A 1 396 ? -13.785 -5.878 0.146 1.00 91.31 396 ILE A CA 1
ATOM 3259 C C . ILE A 1 396 ? -14.824 -6.138 1.229 1.00 91.31 396 ILE A C 1
ATOM 3261 O O . ILE A 1 396 ? -14.474 -6.489 2.360 1.00 91.31 396 ILE A O 1
ATOM 3265 N N . ILE A 1 397 ? -16.097 -5.933 0.896 1.00 93.19 397 ILE A N 1
ATOM 3266 C CA . ILE A 1 397 ? -17.201 -6.053 1.842 1.00 93.19 397 ILE A CA 1
ATOM 3267 C C . ILE A 1 397 ? -17.876 -7.408 1.647 1.00 93.19 397 ILE A C 1
ATOM 3269 O O . ILE A 1 397 ? -18.234 -7.793 0.533 1.00 93.19 397 ILE A O 1
ATOM 3273 N N . PHE A 1 398 ? -18.056 -8.121 2.757 1.00 92.38 398 PHE A N 1
ATOM 3274 C CA . PHE A 1 398 ? -18.726 -9.410 2.819 1.00 92.38 398 PHE A CA 1
ATOM 3275 C C . PHE A 1 398 ? -19.997 -9.306 3.653 1.00 92.38 398 PHE A C 1
ATOM 3277 O O . PHE A 1 398 ? -19.944 -8.948 4.833 1.00 92.38 398 PHE A O 1
ATOM 3284 N N . SER A 1 399 ? -21.114 -9.714 3.064 1.00 92.19 399 SER A N 1
ATOM 3285 C CA . SER A 1 399 ? -22.450 -9.620 3.646 1.00 92.19 399 SER A CA 1
ATOM 3286 C C . SER A 1 399 ? -23.111 -10.987 3.785 1.00 92.19 399 SER A C 1
ATOM 3288 O O . SER A 1 399 ? -22.755 -11.963 3.121 1.00 92.19 399 SER A O 1
ATOM 3290 N N . CYS A 1 400 ? -24.097 -11.081 4.676 1.00 91.25 400 CYS A N 1
ATOM 3291 C CA . CYS A 1 400 ? -24.892 -12.295 4.822 1.00 91.25 400 CYS A CA 1
ATOM 3292 C C . CYS A 1 400 ? -25.762 -12.565 3.571 1.00 91.25 400 CYS A C 1
ATOM 3294 O O . CYS A 1 400 ? -26.566 -11.692 3.231 1.00 91.25 400 CYS A O 1
ATOM 3296 N N . PRO A 1 401 ? -25.688 -13.761 2.946 1.00 88.69 401 PRO A N 1
ATOM 3297 C CA . PRO A 1 401 ? -26.480 -14.104 1.755 1.00 88.69 401 PRO A CA 1
ATOM 3298 C C . PRO A 1 401 ? -27.991 -14.066 2.004 1.00 88.69 401 PRO A C 1
ATOM 3300 O O . PRO A 1 401 ? -28.760 -13.617 1.158 1.00 88.69 401 PRO A O 1
ATOM 3303 N N . ASP A 1 402 ? -28.418 -14.459 3.204 1.00 87.75 402 ASP A N 1
ATOM 3304 C CA . ASP A 1 402 ? -29.830 -14.465 3.598 1.00 87.75 402 ASP A CA 1
ATOM 3305 C C . ASP A 1 402 ? -30.333 -13.067 3.999 1.00 87.75 402 ASP A C 1
ATOM 3307 O O . ASP A 1 402 ? -31.508 -12.901 4.332 1.00 87.75 402 ASP A O 1
ATOM 3311 N N . SER A 1 403 ? -29.435 -12.065 4.045 1.00 88.88 403 SER A N 1
ATOM 3312 C CA . SER A 1 403 ? -29.690 -10.717 4.569 1.00 88.88 403 SER A CA 1
ATOM 3313 C C . SER A 1 403 ? -30.587 -10.764 5.806 1.00 88.88 403 SER A C 1
ATOM 3315 O O . SER A 1 403 ? -31.703 -10.242 5.803 1.00 88.88 403 SER A O 1
ATOM 3317 N N . CYS A 1 404 ? -30.121 -11.454 6.857 1.00 89.38 404 CYS A N 1
ATOM 3318 C CA . CYS A 1 404 ? -30.966 -11.847 7.986 1.00 89.38 404 CYS A CA 1
ATOM 3319 C C . CYS A 1 404 ? -31.801 -10.696 8.552 1.00 89.38 404 CYS A C 1
ATOM 3321 O O . CYS A 1 404 ? -31.317 -9.563 8.666 1.00 89.38 404 CYS A O 1
ATOM 3323 N N . GLN A 1 405 ? -33.025 -11.034 8.959 1.00 83.50 405 GLN A N 1
ATOM 3324 C CA . GLN A 1 405 ? -34.020 -10.091 9.452 1.00 83.50 405 GLN A CA 1
ATOM 3325 C C . GLN A 1 405 ? -33.571 -9.340 10.715 1.00 83.50 405 GLN A C 1
ATOM 3327 O O . GLN A 1 405 ? -32.969 -9.943 11.609 1.00 83.50 405 GLN A O 1
ATOM 3332 N N . PRO A 1 406 ? -33.903 -8.040 10.820 1.00 77.00 406 PRO A N 1
ATOM 3333 C CA . PRO A 1 406 ? -33.639 -7.244 12.010 1.00 77.00 406 PRO A CA 1
ATOM 3334 C C . PRO A 1 406 ? -34.474 -7.720 13.203 1.00 77.00 406 PRO A C 1
ATOM 3336 O O . PRO A 1 406 ? -35.692 -7.867 13.106 1.00 77.00 406 PRO A O 1
ATOM 3339 N N . THR A 1 407 ? -33.838 -7.904 14.361 1.00 75.44 407 THR A N 1
ATOM 3340 C CA . THR A 1 407 ? -34.547 -8.188 15.618 1.00 75.44 407 THR A CA 1
ATOM 3341 C C . THR A 1 407 ? -35.023 -6.888 16.271 1.00 75.44 407 THR A C 1
ATOM 3343 O O . THR A 1 407 ? -34.572 -5.795 15.928 1.00 75.44 407 THR A O 1
ATOM 3346 N N . LYS A 1 408 ? -35.946 -6.975 17.243 1.00 66.06 408 LYS A N 1
ATOM 3347 C CA . LYS A 1 408 ? -36.445 -5.786 17.967 1.00 66.06 408 LYS A CA 1
ATOM 3348 C C . LYS A 1 408 ? -35.337 -5.017 18.705 1.00 66.06 408 LYS A C 1
ATOM 3350 O O . LYS A 1 408 ? -35.470 -3.814 18.885 1.00 66.06 408 LYS A O 1
ATOM 3355 N N . SER A 1 409 ? -34.265 -5.692 19.124 1.00 67.81 409 SER A N 1
ATOM 3356 C CA . SER A 1 409 ? -33.154 -5.099 19.880 1.00 67.81 409 SER A CA 1
ATOM 3357 C C . SER A 1 409 ? -31.977 -4.644 19.014 1.00 67.81 409 SER A C 1
ATOM 3359 O O . SER A 1 409 ? -31.232 -3.768 19.445 1.00 67.81 409 SER A O 1
ATOM 3361 N N . ASN A 1 410 ? -31.792 -5.206 17.813 1.00 76.31 410 ASN A N 1
ATOM 3362 C CA . ASN A 1 410 ? -30.674 -4.857 16.941 1.00 76.31 410 ASN A CA 1
ATOM 3363 C C . ASN A 1 410 ? -31.119 -4.696 15.480 1.00 76.31 410 ASN A C 1
ATOM 3365 O O . ASN A 1 410 ? -31.392 -5.673 14.781 1.00 76.31 410 ASN A O 1
ATOM 3369 N N . LYS A 1 411 ? -31.167 -3.439 15.024 1.00 87.75 411 LYS A N 1
ATOM 3370 C CA . LYS A 1 411 ? -31.518 -3.063 13.645 1.00 87.75 411 LYS A CA 1
ATOM 3371 C C . LYS A 1 411 ? -30.305 -2.907 12.718 1.00 87.75 411 LYS A C 1
ATOM 3373 O O . LYS A 1 411 ? -30.483 -2.878 11.505 1.00 87.75 411 LYS A O 1
ATOM 3378 N N . TYR A 1 412 ? -29.095 -2.834 13.280 1.00 91.75 412 TYR A N 1
ATOM 3379 C CA . TYR A 1 412 ? -27.845 -2.702 12.530 1.00 91.75 412 TYR A CA 1
ATOM 3380 C C . TYR A 1 412 ? -26.983 -3.950 12.715 1.00 91.75 412 TYR A C 1
ATOM 3382 O O . TYR A 1 412 ? -26.591 -4.290 13.831 1.00 91.75 412 TYR A O 1
ATOM 3390 N N . PHE A 1 413 ? -26.632 -4.620 11.630 1.00 91.38 413 PHE A N 1
ATOM 3391 C CA . PHE A 1 413 ? -25.775 -5.800 11.630 1.00 91.38 413 PHE A CA 1
ATOM 3392 C C . PHE A 1 413 ? -24.358 -5.409 11.244 1.00 91.38 413 PHE A C 1
ATOM 3394 O O . PHE A 1 413 ? -24.164 -4.734 10.244 1.00 91.38 413 PHE A O 1
ATOM 3401 N N . GLU A 1 414 ? -23.376 -5.816 12.043 1.00 92.62 414 GLU A N 1
ATOM 3402 C CA . GLU A 1 414 ? -21.971 -5.649 11.677 1.00 92.62 414 GLU A CA 1
ATOM 3403 C C . GLU A 1 414 ? -21.619 -6.703 10.624 1.00 92.62 414 GLU A C 1
ATOM 3405 O O . GLU A 1 414 ? -21.734 -7.910 10.870 1.00 92.62 414 GLU A O 1
ATOM 3410 N N . GLU A 1 415 ? -21.271 -6.240 9.429 1.00 94.25 415 GLU A N 1
ATOM 3411 C CA . GLU A 1 415 ? -20.795 -7.086 8.336 1.00 94.25 415 GLU A CA 1
ATOM 3412 C C . GLU A 1 415 ? -19.261 -7.132 8.351 1.00 94.25 415 GLU A C 1
ATOM 3414 O O . GLU A 1 415 ? -18.623 -6.519 9.211 1.00 94.25 415 GLU A O 1
ATOM 3419 N N . TYR A 1 416 ? -18.648 -7.909 7.459 1.00 93.62 416 TYR A N 1
ATOM 3420 C CA . TYR A 1 416 ? -17.194 -8.055 7.452 1.00 93.62 416 TYR A CA 1
ATOM 3421 C C . TYR A 1 416 ? -16.563 -7.214 6.343 1.00 93.62 416 TYR A C 1
ATOM 3423 O O . TYR A 1 416 ? -17.052 -7.189 5.217 1.00 93.62 416 TYR A O 1
ATOM 3431 N N . ILE A 1 417 ? -15.469 -6.530 6.668 1.00 92.81 417 ILE A N 1
ATOM 3432 C CA . ILE A 1 417 ? -14.690 -5.725 5.730 1.00 92.81 417 ILE A CA 1
ATOM 3433 C C . ILE A 1 417 ? -13.231 -6.162 5.792 1.00 92.81 417 ILE A C 1
ATOM 3435 O O . ILE A 1 417 ? -12.652 -6.280 6.872 1.00 92.81 417 ILE A O 1
ATOM 3439 N N . TYR A 1 418 ? -12.646 -6.404 4.625 1.00 90.38 418 TYR A N 1
ATOM 3440 C CA . TYR A 1 418 ? -11.228 -6.694 4.467 1.00 90.38 418 TYR A CA 1
ATOM 3441 C C . TYR A 1 418 ? -10.574 -5.567 3.670 1.00 90.38 418 TYR A C 1
ATOM 3443 O O . TYR A 1 418 ? -11.067 -5.217 2.605 1.00 90.38 418 TYR A O 1
ATOM 3451 N N . ASN A 1 419 ? -9.480 -5.000 4.174 1.00 87.06 419 ASN A N 1
ATOM 3452 C CA . ASN A 1 419 ? -8.682 -4.011 3.452 1.00 87.06 419 ASN A CA 1
ATOM 3453 C C . ASN A 1 419 ? -7.435 -4.702 2.895 1.00 87.06 419 ASN A C 1
ATOM 3455 O O . ASN A 1 419 ? -6.555 -5.077 3.671 1.00 87.06 419 ASN A O 1
ATOM 3459 N N . GLN A 1 420 ? -7.365 -4.888 1.576 1.00 79.12 420 GLN A N 1
ATOM 3460 C CA . GLN A 1 420 ? -6.128 -5.305 0.915 1.00 79.12 420 GLN A CA 1
ATOM 3461 C C . GLN A 1 420 ? -5.156 -4.121 0.962 1.00 79.12 420 GLN A C 1
ATOM 3463 O O . GLN A 1 420 ? -5.498 -3.096 0.382 1.00 79.12 420 GLN A O 1
ATOM 3468 N N . PRO A 1 421 ? -3.981 -4.211 1.605 1.00 64.69 421 PRO A N 1
ATOM 3469 C CA . PRO A 1 421 ? -3.011 -3.119 1.583 1.00 64.69 421 PRO A CA 1
ATOM 3470 C C . PRO A 1 421 ? -2.390 -2.957 0.179 1.00 64.69 421 PRO A C 1
ATOM 3472 O O . PRO A 1 421 ? -2.292 -3.925 -0.572 1.00 64.69 421 PRO A O 1
ATOM 3475 N N . LEU A 1 422 ? -1.983 -1.730 -0.181 1.00 55.50 422 LEU A N 1
ATOM 3476 C CA . LEU A 1 422 ? -1.384 -1.394 -1.492 1.00 55.50 422 LEU A CA 1
ATOM 3477 C C . LEU A 1 422 ? -0.004 -2.022 -1.714 1.00 55.50 422 LEU A C 1
ATOM 3479 O O . LEU A 1 422 ? 0.381 -2.310 -2.842 1.00 55.50 422 LEU A O 1
ATOM 3483 N N . PHE A 1 423 ? 0.713 -2.250 -0.622 1.00 47.75 423 PHE A N 1
ATOM 3484 C CA . PHE A 1 423 ? 1.984 -2.950 -0.574 1.00 47.75 423 PHE A CA 1
ATOM 3485 C C . PHE A 1 423 ? 1.884 -3.987 0.538 1.00 47.75 423 PHE A C 1
ATOM 3487 O O . PHE A 1 423 ? 1.140 -3.782 1.504 1.00 47.75 423 PHE A O 1
ATOM 3494 N N . GLU A 1 424 ? 2.671 -5.062 0.471 1.00 40.78 424 GLU A N 1
ATOM 3495 C CA . GLU A 1 424 ? 3.101 -5.683 1.717 1.00 40.78 424 GLU A CA 1
ATOM 3496 C C . GLU A 1 424 ? 3.828 -4.576 2.492 1.00 40.78 424 GLU A C 1
ATOM 3498 O O . GLU A 1 424 ? 5.027 -4.343 2.343 1.00 40.78 424 GLU A O 1
ATOM 3503 N N . ILE A 1 425 ? 3.102 -3.894 3.385 1.00 35.62 425 ILE A N 1
ATOM 3504 C CA . ILE A 1 425 ? 3.674 -3.639 4.691 1.00 35.62 425 ILE A CA 1
ATOM 3505 C C . ILE A 1 425 ? 4.027 -5.059 5.093 1.00 35.62 425 ILE A C 1
ATOM 3507 O O . ILE A 1 425 ? 3.137 -5.818 5.479 1.00 35.62 425 ILE A O 1
ATOM 3511 N N . ASN A 1 426 ? 5.294 -5.451 4.880 1.00 31.66 426 ASN A N 1
ATOM 3512 C CA . ASN A 1 426 ? 5.951 -6.400 5.751 1.00 31.66 426 ASN A CA 1
ATOM 3513 C C . ASN A 1 426 ? 5.418 -5.963 7.084 1.00 31.66 426 ASN A C 1
ATOM 3515 O O . ASN A 1 426 ? 5.791 -4.869 7.526 1.00 31.66 426 ASN A O 1
ATOM 3519 N N . GLU A 1 427 ? 4.436 -6.696 7.621 1.00 34.19 427 GLU A N 1
ATOM 3520 C CA . GLU A 1 427 ? 4.010 -6.478 8.975 1.00 34.19 427 GLU A CA 1
ATOM 3521 C C . GLU A 1 427 ? 5.359 -6.379 9.658 1.00 34.19 427 GLU A C 1
ATOM 3523 O O . GLU A 1 427 ? 6.166 -7.321 9.588 1.00 34.19 427 GLU A O 1
ATOM 3528 N N . VAL A 1 428 ? 5.683 -5.183 10.179 1.00 38.56 428 VAL A N 1
ATOM 3529 C CA . VAL A 1 428 ? 6.595 -5.103 11.301 1.00 38.56 428 VAL A CA 1
ATOM 3530 C C . VAL A 1 428 ? 5.956 -6.140 12.167 1.00 38.56 428 VAL A C 1
ATOM 3532 O O . VAL A 1 428 ? 4.808 -5.947 12.572 1.00 38.56 428 VAL A O 1
ATOM 3535 N N . ASN A 1 429 ? 6.557 -7.330 12.164 1.00 35.16 429 ASN A N 1
ATOM 3536 C CA . ASN A 1 429 ? 5.932 -8.474 12.754 1.00 35.16 429 ASN A CA 1
ATOM 3537 C C . ASN A 1 429 ? 5.869 -7.979 14.188 1.00 35.16 429 ASN A C 1
ATOM 3539 O O . ASN A 1 429 ? 6.884 -7.929 14.864 1.00 35.16 429 ASN A O 1
ATOM 3543 N N . ASP A 1 430 ? 4.684 -7.561 14.621 1.00 38.75 430 ASP A N 1
ATOM 3544 C CA . ASP A 1 430 ? 4.347 -7.420 16.025 1.00 38.75 430 ASP A CA 1
ATOM 3545 C C . ASP A 1 430 ? 4.301 -8.838 16.633 1.00 38.75 430 ASP A C 1
ATOM 3547 O O . ASP A 1 430 ? 4.026 -9.033 17.812 1.00 38.75 430 ASP A O 1
ATOM 3551 N N . GLY A 1 431 ? 4.643 -9.870 15.849 1.00 45.81 431 GLY A N 1
ATOM 3552 C CA . GLY A 1 431 ? 5.370 -11.010 16.356 1.00 45.81 431 GLY A CA 1
ATOM 3553 C C . GLY A 1 431 ? 6.628 -10.554 17.094 1.00 45.81 431 GLY A C 1
ATOM 3554 O O . GLY A 1 431 ? 7.545 -9.996 16.518 1.00 45.81 431 GLY A O 1
ATOM 3555 N N . PHE A 1 432 ? 6.696 -10.912 18.366 1.00 48.22 432 PHE A N 1
ATOM 3556 C CA . PHE A 1 432 ? 7.828 -10.816 19.297 1.00 48.22 432 PHE A CA 1
ATOM 3557 C C . PHE A 1 432 ? 9.248 -11.121 18.730 1.00 48.22 432 PHE A C 1
ATOM 3559 O O . PHE A 1 432 ? 10.254 -10.879 19.389 1.00 48.22 432 PHE A O 1
ATOM 3566 N N . TRP A 1 433 ? 9.360 -11.654 17.513 1.00 54.75 433 TRP A N 1
ATOM 3567 C CA . TRP A 1 433 ? 10.545 -12.241 16.901 1.00 54.75 433 TRP A CA 1
ATOM 3568 C C . TRP A 1 433 ? 11.029 -11.423 15.690 1.00 54.75 433 TRP A C 1
ATOM 3570 O O . TRP A 1 433 ? 10.336 -11.329 14.679 1.00 54.75 433 TRP A O 1
ATOM 3580 N N . ILE A 1 434 ? 12.254 -10.889 15.763 1.00 60.28 434 ILE A N 1
ATOM 3581 C CA . ILE A 1 434 ? 12.913 -10.151 14.667 1.00 60.28 434 ILE A CA 1
ATOM 3582 C C . ILE A 1 434 ? 13.308 -11.129 13.549 1.00 60.28 434 ILE A C 1
ATOM 3584 O O . ILE A 1 434 ? 14.365 -11.752 13.636 1.00 60.28 434 ILE A O 1
ATOM 3588 N N . LYS A 1 435 ? 12.475 -11.286 12.514 1.00 69.75 435 LYS A N 1
ATOM 3589 C CA . LYS A 1 435 ? 12.687 -12.256 11.415 1.00 69.75 435 LYS A CA 1
ATOM 3590 C C . LYS A 1 435 ? 13.708 -11.805 10.363 1.00 69.75 435 LYS A C 1
ATOM 3592 O O . LYS A 1 435 ? 14.393 -12.639 9.778 1.00 69.75 435 LYS A O 1
ATOM 3597 N N . GLU A 1 436 ? 13.844 -10.501 10.154 1.00 80.25 436 GLU A N 1
ATOM 3598 C CA . GLU A 1 436 ? 14.796 -9.912 9.208 1.00 80.25 436 GLU A CA 1
ATOM 3599 C C . GLU A 1 436 ? 15.565 -8.780 9.882 1.00 80.25 436 GLU A C 1
ATOM 3601 O O . GLU A 1 436 ? 15.058 -8.125 10.795 1.00 80.25 436 GLU A O 1
ATOM 3606 N N . ASN A 1 437 ? 16.815 -8.585 9.476 1.00 79.88 437 ASN A N 1
ATOM 3607 C CA . ASN A 1 437 ? 17.662 -7.524 9.995 1.00 79.88 437 ASN A CA 1
ATOM 3608 C C . ASN A 1 437 ? 18.653 -7.051 8.917 1.00 79.88 437 ASN A C 1
ATOM 3610 O O . ASN A 1 437 ? 18.757 -7.635 7.839 1.00 79.88 437 ASN A O 1
ATOM 3614 N N . GLN A 1 438 ? 19.370 -5.973 9.213 1.00 87.19 438 GLN A N 1
ATOM 3615 C CA . GLN A 1 438 ? 20.253 -5.276 8.289 1.00 87.19 438 GLN A CA 1
ATOM 3616 C C . GLN A 1 438 ? 21.647 -5.074 8.888 1.00 87.19 438 GLN A C 1
ATOM 3618 O O . GLN A 1 438 ? 21.808 -4.996 10.109 1.00 87.19 438 GLN A O 1
ATOM 3623 N N . PHE A 1 439 ? 22.662 -5.004 8.032 1.00 85.94 439 PHE A N 1
ATOM 3624 C CA . PHE A 1 439 ? 24.015 -4.588 8.401 1.00 85.94 439 PHE A CA 1
ATOM 3625 C C . PHE A 1 439 ? 24.612 -3.726 7.292 1.00 85.94 439 PHE A C 1
ATOM 3627 O O . PHE A 1 439 ? 24.154 -3.773 6.151 1.00 85.94 439 PHE A O 1
ATOM 3634 N N . ARG A 1 440 ? 25.615 -2.926 7.647 1.00 88.38 440 ARG A N 1
ATOM 3635 C CA . ARG A 1 440 ? 26.368 -2.117 6.697 1.00 88.38 440 ARG A CA 1
ATOM 3636 C C . ARG A 1 440 ? 27.775 -2.681 6.540 1.00 88.38 440 ARG A C 1
ATOM 3638 O O . ARG A 1 440 ? 28.350 -3.164 7.516 1.00 88.38 440 ARG A O 1
ATOM 3645 N N . GLU A 1 441 ? 28.263 -2.701 5.308 1.00 90.06 441 GLU A N 1
ATOM 3646 C CA . GLU A 1 441 ? 29.618 -3.135 4.967 1.00 90.06 441 GLU A CA 1
ATOM 3647 C C . GLU A 1 441 ? 30.061 -2.461 3.660 1.00 90.06 441 GLU A C 1
ATOM 3649 O O . GLU A 1 441 ? 29.287 -2.340 2.704 1.00 90.06 441 GLU A O 1
ATOM 3654 N N . GLN A 1 442 ? 31.318 -2.027 3.609 1.00 90.62 442 GLN A N 1
ATOM 3655 C CA . GLN A 1 442 ? 31.963 -1.648 2.357 1.00 90.62 442 GLN A CA 1
ATOM 3656 C C . GLN A 1 442 ? 32.436 -2.917 1.630 1.00 90.62 442 GLN A C 1
ATOM 3658 O O . GLN A 1 442 ? 33.170 -3.721 2.231 1.00 90.62 442 GLN A O 1
ATOM 3663 N N . PRO A 1 443 ? 31.998 -3.128 0.377 1.00 91.88 443 PRO A N 1
ATOM 3664 C CA . PRO A 1 443 ? 32.376 -4.303 -0.390 1.00 91.88 443 PRO A CA 1
ATOM 3665 C C . PRO A 1 443 ? 33.846 -4.254 -0.798 1.00 91.88 443 PRO A C 1
ATOM 3667 O O . PRO A 1 443 ? 34.371 -3.195 -1.122 1.00 91.88 443 PRO A O 1
ATOM 3670 N N . ASP A 1 444 ? 34.485 -5.420 -0.835 1.00 93.00 444 ASP A N 1
ATOM 3671 C CA . ASP A 1 444 ? 35.781 -5.582 -1.492 1.00 93.00 444 ASP A CA 1
ATOM 3672 C C . ASP A 1 444 ? 35.534 -5.784 -2.994 1.00 93.00 444 ASP A C 1
ATOM 3674 O O . ASP A 1 444 ? 34.971 -6.798 -3.428 1.00 93.00 444 ASP A O 1
ATOM 3678 N N . VAL A 1 445 ? 35.878 -4.759 -3.774 1.00 94.00 445 VAL A N 1
ATOM 3679 C CA . VAL A 1 445 ? 35.668 -4.700 -5.221 1.00 94.00 445 VAL A CA 1
ATOM 3680 C C . VAL A 1 445 ? 37.016 -4.669 -5.917 1.00 94.00 445 VAL A C 1
ATOM 3682 O O . VAL A 1 445 ? 37.848 -3.820 -5.625 1.00 94.00 445 VAL A O 1
ATOM 3685 N N . ASN A 1 446 ? 37.207 -5.567 -6.881 1.00 92.56 446 ASN A N 1
ATOM 3686 C CA . ASN A 1 446 ? 38.433 -5.632 -7.672 1.00 92.56 446 ASN A CA 1
ATOM 3687 C C . ASN A 1 446 ? 38.094 -5.661 -9.164 1.00 92.56 446 ASN A C 1
ATOM 3689 O O . ASN A 1 446 ? 37.452 -6.601 -9.660 1.00 92.56 446 ASN A O 1
ATOM 3693 N N . PHE A 1 447 ? 38.506 -4.617 -9.883 1.00 93.62 447 PHE A N 1
ATOM 3694 C CA . PHE A 1 447 ? 38.255 -4.495 -11.308 1.00 93.62 447 PHE A CA 1
ATOM 3695 C C . PHE A 1 447 ? 39.074 -5.512 -12.109 1.00 93.62 447 PHE A C 1
ATOM 3697 O O . PHE A 1 447 ? 40.305 -5.504 -12.126 1.00 93.62 447 PHE A O 1
ATOM 3704 N N . LYS A 1 448 ? 38.392 -6.368 -12.884 1.00 91.62 448 LYS A N 1
ATOM 3705 C CA . LYS A 1 448 ? 39.051 -7.421 -13.680 1.00 91.62 448 LYS A CA 1
ATOM 3706 C C . LYS A 1 448 ? 39.803 -6.884 -14.894 1.00 91.62 448 LYS A C 1
ATOM 3708 O O . LYS A 1 448 ? 40.391 -7.675 -15.632 1.00 91.62 448 LYS A O 1
ATOM 3713 N N . LYS A 1 449 ? 39.786 -5.564 -15.118 1.00 91.69 449 LYS A N 1
ATOM 3714 C CA . LYS A 1 449 ? 40.394 -4.903 -16.286 1.00 91.69 449 LYS A CA 1
ATOM 3715 C C . LYS A 1 449 ? 39.787 -5.401 -17.597 1.00 91.69 449 LYS A C 1
ATOM 3717 O O . LYS A 1 449 ? 40.454 -5.454 -18.627 1.00 91.69 449 LYS A O 1
ATOM 3722 N N . GLN A 1 450 ? 38.523 -5.806 -17.528 1.00 91.62 450 GLN A N 1
ATOM 3723 C CA . GLN A 1 450 ? 37.738 -6.326 -18.633 1.00 91.62 450 GLN A CA 1
ATOM 3724 C C . GLN A 1 450 ? 36.552 -5.398 -18.852 1.00 91.62 450 GLN A C 1
ATOM 3726 O O . GLN A 1 450 ? 35.872 -5.039 -17.889 1.00 91.62 450 GLN A O 1
ATOM 3731 N N . PHE A 1 451 ? 36.313 -5.002 -20.101 1.00 93.75 451 PHE A N 1
ATOM 3732 C CA . PHE A 1 451 ? 35.206 -4.121 -20.445 1.00 93.75 451 PHE A CA 1
ATOM 3733 C C . PHE A 1 451 ? 34.784 -4.229 -21.919 1.00 93.75 451 PHE A C 1
ATOM 3735 O O . PHE A 1 451 ? 35.500 -4.762 -22.776 1.00 93.75 451 PHE A O 1
ATOM 3742 N N . ILE A 1 452 ? 33.590 -3.719 -22.203 1.00 92.81 452 ILE A N 1
ATOM 3743 C CA . ILE A 1 452 ? 33.001 -3.568 -23.533 1.00 92.81 452 ILE A CA 1
ATOM 3744 C C . ILE A 1 452 ? 32.575 -2.108 -23.668 1.00 92.81 452 ILE A C 1
ATOM 3746 O O . ILE A 1 452 ? 31.850 -1.598 -22.821 1.00 92.81 452 ILE A O 1
ATOM 3750 N N . LEU A 1 453 ? 33.033 -1.448 -24.722 1.00 93.88 453 LEU A N 1
ATOM 3751 C CA . LEU A 1 453 ? 32.670 -0.095 -25.110 1.00 93.88 453 LEU A CA 1
ATOM 3752 C C . LEU A 1 453 ? 31.899 -0.154 -26.427 1.00 93.88 453 LEU A C 1
ATOM 3754 O O . LEU A 1 453 ? 32.370 -0.756 -27.393 1.00 93.88 453 LEU A O 1
ATOM 3758 N N . ILE A 1 454 ? 30.756 0.519 -26.468 1.00 92.19 454 ILE A N 1
ATOM 3759 C CA . ILE A 1 454 ? 29.950 0.752 -27.662 1.00 92.19 454 ILE A CA 1
ATOM 3760 C C . ILE A 1 454 ? 29.671 2.248 -27.750 1.00 92.19 454 ILE A C 1
ATOM 3762 O O . ILE A 1 454 ? 29.352 2.898 -26.756 1.00 92.19 454 ILE A O 1
ATOM 3766 N N . ILE A 1 455 ? 29.830 2.789 -28.947 1.00 90.19 455 ILE A N 1
ATOM 3767 C CA . ILE A 1 455 ? 29.599 4.183 -29.287 1.00 90.19 455 ILE A CA 1
ATOM 3768 C C . ILE A 1 455 ? 28.539 4.201 -30.376 1.00 90.19 455 ILE A C 1
ATOM 3770 O O . ILE A 1 455 ? 28.716 3.620 -31.451 1.00 90.19 455 ILE A O 1
ATOM 3774 N N . GLU A 1 456 ? 27.449 4.888 -30.079 1.00 89.62 456 GLU A N 1
ATOM 3775 C CA . GLU A 1 456 ? 26.336 5.104 -30.987 1.00 89.62 456 GLU A CA 1
ATOM 3776 C C . GLU A 1 456 ? 26.524 6.446 -31.686 1.00 89.62 456 GLU A C 1
ATOM 3778 O O . GLU A 1 456 ? 26.847 7.461 -31.056 1.00 89.62 456 GLU A O 1
ATOM 3783 N N . THR A 1 457 ? 26.346 6.450 -33.004 1.00 87.38 457 THR A N 1
ATOM 3784 C CA . THR A 1 457 ? 26.504 7.656 -33.816 1.00 87.38 457 THR A CA 1
ATOM 3785 C C . THR A 1 457 ? 25.169 8.146 -34.361 1.00 87.38 457 THR A C 1
ATOM 3787 O O . THR A 1 457 ? 24.133 7.510 -34.189 1.00 87.38 457 THR A O 1
ATOM 3790 N N . SER A 1 458 ? 25.191 9.301 -35.023 1.00 84.62 458 SER A N 1
ATOM 3791 C CA . SER A 1 458 ? 24.035 9.865 -35.720 1.00 84.62 458 SER A CA 1
ATOM 3792 C C . SER A 1 458 ? 23.457 8.989 -36.820 1.00 84.62 458 SER A C 1
ATOM 3794 O O . SER A 1 458 ? 22.290 9.161 -37.167 1.00 84.62 458 SER A O 1
ATOM 3796 N N . ASP A 1 459 ? 24.258 8.079 -37.371 1.00 81.38 459 ASP A N 1
ATOM 3797 C CA . ASP A 1 459 ? 23.765 7.061 -38.285 1.00 81.38 459 ASP A CA 1
ATOM 3798 C C . ASP A 1 459 ? 23.466 5.776 -37.491 1.00 81.38 459 ASP A C 1
ATOM 3800 O O . ASP A 1 459 ? 24.401 5.160 -36.966 1.00 81.38 459 ASP A O 1
ATOM 3804 N N . PRO A 1 460 ? 22.192 5.354 -37.381 1.00 75.38 460 PRO A N 1
ATOM 3805 C CA . PRO A 1 460 ? 21.824 4.149 -36.640 1.00 75.38 460 PRO A CA 1
ATOM 3806 C C . PRO A 1 460 ? 22.431 2.866 -37.228 1.00 75.38 460 PRO A C 1
ATOM 3808 O O . PRO A 1 460 ? 22.511 1.862 -36.523 1.00 75.38 460 PRO A O 1
ATOM 3811 N N . GLU A 1 461 ? 22.882 2.874 -38.488 1.00 75.19 461 GLU A N 1
ATOM 3812 C CA . GLU A 1 461 ? 23.562 1.726 -39.103 1.00 75.19 461 GLU A CA 1
ATOM 3813 C C . GLU A 1 461 ? 25.066 1.676 -38.775 1.00 75.19 461 GLU A C 1
ATOM 3815 O O . GLU A 1 461 ? 25.715 0.651 -38.996 1.00 75.19 461 GLU A O 1
ATOM 3820 N N . GLN A 1 462 ? 25.632 2.751 -38.211 1.00 80.38 462 GLN A N 1
ATOM 3821 C CA . GLN A 1 462 ? 27.062 2.879 -37.951 1.00 80.38 462 GLN A CA 1
ATOM 3822 C C . GLN A 1 462 ? 27.365 2.982 -36.449 1.00 80.38 462 GLN A C 1
ATOM 3824 O O . GLN A 1 462 ? 27.503 4.065 -35.876 1.00 80.38 462 GLN A O 1
ATOM 3829 N N . ILE A 1 463 ? 27.532 1.820 -35.816 1.00 85.38 463 ILE A N 1
ATOM 3830 C CA . ILE A 1 463 ? 28.037 1.694 -34.442 1.00 85.38 463 ILE A CA 1
ATOM 3831 C C . ILE A 1 463 ? 29.553 1.496 -34.439 1.00 85.38 463 ILE A C 1
ATOM 3833 O O . ILE A 1 463 ? 30.098 0.846 -35.334 1.00 85.38 463 ILE A O 1
ATOM 3837 N N . PHE A 1 464 ? 30.233 2.013 -33.414 1.00 89.62 464 PHE A N 1
ATOM 3838 C CA . PHE A 1 464 ? 31.642 1.710 -33.161 1.00 89.62 464 PHE A CA 1
ATOM 3839 C C . PHE A 1 464 ? 31.813 0.991 -31.831 1.00 89.62 464 PHE A C 1
ATOM 3841 O O . PHE A 1 464 ? 31.141 1.313 -30.859 1.00 89.62 464 PHE A O 1
ATOM 3848 N N . GLY A 1 465 ? 32.725 0.026 -31.765 1.00 90.31 465 GLY A N 1
ATOM 3849 C CA . GLY A 1 465 ? 32.909 -0.775 -30.564 1.00 90.31 465 GLY A CA 1
ATOM 3850 C C . GLY A 1 465 ? 34.343 -1.219 -30.329 1.00 90.31 465 GLY A C 1
ATOM 3851 O O . GLY A 1 465 ? 35.123 -1.439 -31.259 1.00 90.31 465 GLY A O 1
ATOM 3852 N N . PHE A 1 466 ? 34.680 -1.368 -29.054 1.00 93.12 466 PHE A N 1
ATOM 3853 C CA . PHE A 1 466 ? 35.927 -1.958 -28.591 1.00 93.12 466 PHE A CA 1
ATOM 3854 C C . PHE A 1 466 ? 35.646 -2.833 -27.379 1.00 93.12 466 PHE A C 1
ATOM 3856 O O . PHE A 1 466 ? 34.886 -2.461 -26.491 1.00 93.12 466 PHE A O 1
ATOM 3863 N N . SER A 1 467 ? 36.303 -3.980 -27.287 1.00 92.12 467 SER A N 1
ATOM 3864 C CA . SER A 1 467 ? 36.253 -4.812 -26.097 1.00 92.12 467 SER A CA 1
ATOM 3865 C C . SER A 1 467 ? 37.638 -5.320 -25.719 1.00 92.12 467 SER A C 1
ATOM 3867 O O . SER A 1 467 ? 38.521 -5.489 -26.554 1.00 92.12 467 SER A O 1
ATOM 3869 N N . THR A 1 468 ? 37.832 -5.636 -24.444 1.00 91.06 468 THR A N 1
ATOM 3870 C CA . THR A 1 468 ? 38.980 -6.439 -24.000 1.00 91.06 468 THR A CA 1
ATOM 3871 C C . THR A 1 468 ? 38.861 -7.907 -24.411 1.00 91.06 468 THR A C 1
ATOM 3873 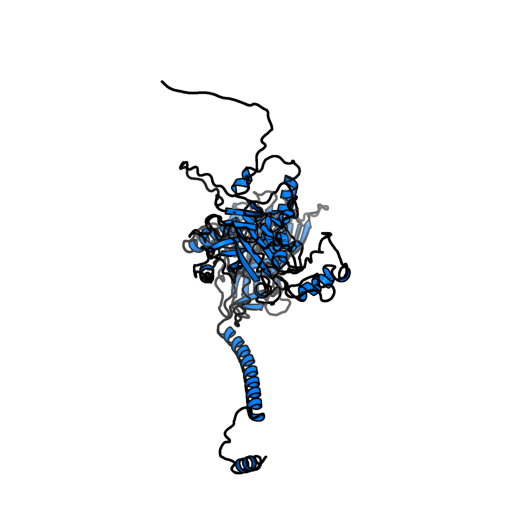O O . THR A 1 468 ? 39.840 -8.647 -24.348 1.00 91.06 468 THR A O 1
ATOM 3876 N N . PHE A 1 469 ? 37.666 -8.352 -24.808 1.00 88.62 469 PHE A N 1
ATOM 3877 C CA . PHE A 1 469 ? 37.411 -9.712 -25.257 1.00 88.62 469 PHE A CA 1
ATOM 3878 C C . PHE A 1 469 ? 37.640 -9.838 -26.762 1.00 88.62 469 PHE A C 1
ATOM 3880 O O . PHE A 1 469 ? 36.939 -9.233 -27.573 1.00 88.62 469 PHE A O 1
ATOM 3887 N N . GLU A 1 470 ? 38.605 -10.673 -27.143 1.00 87.25 470 GLU A N 1
ATOM 3888 C CA . GLU A 1 470 ? 39.023 -10.773 -28.543 1.00 87.25 470 GLU A CA 1
ATOM 3889 C C . GLU A 1 470 ? 37.926 -11.321 -29.465 1.00 87.25 470 GLU A C 1
ATOM 3891 O O . GLU A 1 470 ? 37.805 -10.865 -30.597 1.00 87.25 470 GLU A O 1
ATOM 3896 N N . PHE A 1 471 ? 37.078 -12.234 -28.986 1.00 84.44 471 PHE A N 1
ATOM 3897 C CA . PHE A 1 471 ? 35.959 -12.746 -29.783 1.00 84.44 471 PHE A CA 1
ATOM 3898 C C . PHE A 1 471 ? 34.925 -11.648 -30.106 1.00 84.44 471 PHE A C 1
ATOM 3900 O O . PHE A 1 471 ? 34.412 -11.607 -31.217 1.00 84.44 471 PHE A O 1
ATOM 3907 N N . ILE A 1 472 ? 34.680 -10.700 -29.190 1.00 86.12 472 ILE A N 1
ATOM 3908 C CA . ILE A 1 472 ? 33.798 -9.544 -29.442 1.00 86.12 472 ILE A CA 1
ATOM 3909 C C . ILE A 1 472 ? 34.464 -8.585 -30.436 1.00 86.12 472 ILE A C 1
ATOM 3911 O O . ILE A 1 472 ? 33.822 -8.084 -31.356 1.00 86.12 472 ILE A O 1
ATOM 3915 N N . ASN A 1 473 ? 35.777 -8.364 -30.303 1.00 89.44 473 ASN A N 1
ATOM 3916 C CA . ASN A 1 473 ? 36.524 -7.560 -31.272 1.00 89.44 473 ASN A CA 1
ATOM 3917 C C . ASN A 1 473 ? 36.483 -8.158 -32.683 1.00 89.44 473 ASN A C 1
ATOM 3919 O O . ASN A 1 473 ? 36.443 -7.404 -33.652 1.00 89.44 473 ASN A O 1
ATOM 3923 N N . GLN A 1 474 ? 36.499 -9.486 -32.819 1.00 86.75 474 GLN A N 1
ATOM 3924 C CA . GLN A 1 474 ? 36.369 -10.152 -34.117 1.00 86.75 474 GLN A CA 1
ATOM 3925 C C . GLN A 1 474 ? 35.020 -9.848 -34.777 1.00 86.75 474 GLN A C 1
ATOM 3927 O O . GLN A 1 474 ? 35.005 -9.539 -35.966 1.00 86.75 474 GLN A O 1
ATOM 3932 N N . GLU A 1 475 ? 33.921 -9.849 -34.020 1.00 84.88 475 GLU A N 1
ATOM 3933 C CA . GLU A 1 475 ? 32.593 -9.465 -34.522 1.00 84.88 475 GLU A CA 1
ATOM 3934 C C . GLU A 1 475 ? 32.552 -7.990 -34.953 1.00 84.88 475 GLU A C 1
ATOM 3936 O O . GLU A 1 475 ? 32.133 -7.678 -36.068 1.00 84.88 475 GLU A O 1
ATOM 3941 N N . PHE A 1 476 ? 33.095 -7.069 -34.145 1.00 86.69 476 PHE A N 1
ATOM 3942 C CA . PHE A 1 476 ? 33.185 -5.657 -34.543 1.00 86.69 476 PHE A CA 1
ATOM 3943 C C . PHE A 1 476 ? 34.023 -5.450 -35.810 1.00 86.69 476 PHE A C 1
ATOM 3945 O O . PHE A 1 476 ? 33.707 -4.583 -36.623 1.00 86.69 476 PHE A O 1
ATOM 3952 N N . ARG A 1 477 ? 35.085 -6.240 -36.010 1.00 88.00 477 ARG A N 1
ATOM 3953 C CA . ARG A 1 477 ? 35.896 -6.178 -37.236 1.00 88.00 477 ARG A CA 1
ATOM 3954 C C . ARG A 1 477 ? 35.141 -6.716 -38.450 1.00 88.00 477 ARG A C 1
ATOM 3956 O O . ARG A 1 477 ? 35.282 -6.137 -39.520 1.00 88.00 477 ARG A O 1
ATOM 3963 N N . GLN A 1 478 ? 34.331 -7.767 -38.297 1.00 86.19 478 GLN A N 1
ATOM 3964 C CA . GLN A 1 478 ? 33.481 -8.281 -39.383 1.00 86.19 478 GLN A CA 1
ATOM 3965 C C . GLN A 1 478 ? 32.468 -7.230 -39.861 1.00 86.19 478 GLN A C 1
ATOM 3967 O O . GLN A 1 478 ? 32.202 -7.136 -41.057 1.00 86.19 478 GLN A O 1
ATOM 3972 N N . LEU A 1 479 ? 31.953 -6.412 -38.941 1.00 82.75 479 LEU A N 1
ATOM 3973 C CA . LEU A 1 479 ? 30.996 -5.339 -39.224 1.00 82.75 479 LEU A CA 1
ATOM 3974 C C . LEU A 1 479 ? 31.651 -4.007 -39.645 1.00 82.75 479 LEU A C 1
ATOM 3976 O O . LEU A 1 479 ? 30.943 -3.038 -39.890 1.00 82.75 479 LEU A O 1
ATOM 3980 N N . ASN A 1 480 ? 32.987 -3.933 -39.743 1.00 83.56 480 ASN A N 1
ATOM 3981 C CA . ASN A 1 480 ? 33.746 -2.683 -39.936 1.00 83.56 480 ASN A CA 1
ATOM 3982 C C . ASN A 1 480 ? 33.472 -1.598 -38.865 1.00 83.56 480 ASN A C 1
ATOM 3984 O O . ASN A 1 480 ? 33.687 -0.410 -39.102 1.00 83.56 480 ASN A O 1
ATOM 3988 N N . SER A 1 481 ? 33.056 -2.020 -37.671 1.00 86.12 481 SER A N 1
ATOM 3989 C CA . SER A 1 481 ? 32.692 -1.183 -36.519 1.00 86.12 481 SER A CA 1
ATOM 3990 C C . SER A 1 481 ? 33.794 -1.096 -35.458 1.00 86.12 481 SER A C 1
ATOM 3992 O O . SER A 1 481 ? 33.636 -0.435 -34.436 1.00 86.12 481 SER A O 1
ATOM 3994 N N . TRP A 1 482 ? 34.917 -1.789 -35.634 1.00 91.44 482 TRP A N 1
ATOM 3995 C CA . TRP A 1 482 ? 35.970 -1.830 -34.619 1.00 91.44 482 TRP A CA 1
ATOM 3996 C C . TRP A 1 482 ? 36.791 -0.534 -34.562 1.00 91.44 482 TRP A C 1
ATOM 3998 O O . TRP A 1 482 ? 37.222 -0.019 -35.595 1.00 91.44 482 TRP A O 1
ATOM 4008 N N . ILE A 1 483 ? 37.075 -0.053 -33.347 1.00 88.19 483 ILE A N 1
ATOM 4009 C CA . ILE A 1 483 ? 37.897 1.138 -33.094 1.00 88.19 483 ILE A CA 1
ATOM 4010 C C . ILE A 1 483 ? 39.004 0.849 -32.074 1.00 88.19 483 ILE A C 1
ATOM 4012 O O . ILE A 1 483 ? 38.777 0.200 -31.057 1.00 88.19 483 ILE A O 1
ATOM 4016 N N . ALA A 1 484 ? 40.218 1.336 -32.332 1.00 86.69 484 ALA A N 1
ATOM 4017 C CA . ALA A 1 484 ? 41.318 1.262 -31.373 1.00 86.69 484 ALA A CA 1
ATOM 4018 C C . ALA A 1 484 ? 41.204 2.403 -30.357 1.00 86.69 484 ALA A C 1
ATOM 4020 O O . ALA A 1 484 ? 41.039 3.549 -30.763 1.00 86.69 484 ALA A O 1
ATOM 4021 N N . ILE A 1 485 ? 41.335 2.110 -29.064 1.00 90.00 485 ILE A N 1
ATOM 4022 C CA . ILE A 1 485 ? 41.227 3.107 -27.989 1.00 90.00 485 ILE A CA 1
ATOM 4023 C C . ILE A 1 485 ? 42.437 3.043 -27.055 1.00 90.00 485 ILE A C 1
ATOM 4025 O O . ILE A 1 485 ? 43.045 1.983 -26.893 1.00 90.00 485 ILE A O 1
ATOM 4029 N N . ASN A 1 486 ? 42.756 4.161 -26.403 1.00 90.31 486 ASN A N 1
ATOM 4030 C CA . ASN A 1 486 ? 43.712 4.180 -25.298 1.00 90.31 486 ASN A CA 1
ATOM 4031 C C . ASN A 1 486 ? 42.963 4.097 -23.966 1.00 90.31 486 ASN A C 1
ATOM 4033 O O . ASN A 1 486 ? 41.950 4.767 -23.779 1.00 90.31 486 ASN A O 1
ATOM 4037 N N . VAL A 1 487 ? 43.478 3.289 -23.039 1.00 92.19 487 VAL A N 1
ATOM 4038 C CA . VAL A 1 487 ? 42.837 2.993 -21.750 1.00 92.19 487 VAL A CA 1
ATOM 4039 C C . VAL A 1 487 ? 43.809 3.305 -20.622 1.00 92.19 487 VAL A C 1
ATOM 4041 O O . VAL A 1 487 ? 44.952 2.846 -20.637 1.00 92.19 487 VAL A O 1
ATOM 4044 N N . GLN A 1 488 ? 43.348 4.045 -19.620 1.00 92.25 488 GLN A N 1
ATOM 4045 C CA . GLN A 1 488 ? 44.044 4.271 -18.358 1.00 92.25 488 GLN A CA 1
ATOM 4046 C C . GLN A 1 488 ? 43.107 3.885 -17.214 1.00 92.25 488 GLN A C 1
ATOM 4048 O O . GLN A 1 488 ? 41.938 4.252 -17.217 1.00 92.25 488 GLN A O 1
ATOM 4053 N N . GLN A 1 489 ? 43.607 3.129 -16.240 1.00 92.06 489 GLN A N 1
ATOM 4054 C CA . GLN A 1 489 ? 42.813 2.695 -15.092 1.00 92.06 489 GLN A CA 1
ATOM 4055 C C . GLN A 1 489 ? 43.678 2.681 -13.833 1.00 92.06 489 GLN A C 1
ATOM 4057 O O . GLN A 1 489 ? 44.819 2.212 -13.883 1.00 92.06 489 GLN A O 1
ATOM 4062 N N . LEU A 1 490 ? 43.139 3.177 -12.724 1.00 93.38 490 LEU A N 1
ATOM 4063 C CA . LEU A 1 490 ? 43.760 3.141 -11.402 1.00 93.38 490 LEU A CA 1
ATOM 4064 C C . LEU A 1 490 ? 42.686 2.867 -10.351 1.00 93.38 490 LEU A C 1
ATOM 4066 O O . LEU A 1 490 ? 41.606 3.448 -10.412 1.00 93.38 490 LEU A O 1
ATOM 4070 N N . GLU A 1 491 ? 42.999 2.018 -9.381 1.00 91.88 491 GLU A N 1
ATOM 4071 C CA . GLU A 1 491 ? 42.182 1.825 -8.184 1.00 91.88 491 GLU A CA 1
ATOM 4072 C C . GLU A 1 491 ? 42.903 2.466 -6.996 1.00 91.88 491 GLU A C 1
ATOM 4074 O O . GLU A 1 491 ? 44.121 2.328 -6.851 1.00 91.88 491 GLU A O 1
ATOM 4079 N N . PHE A 1 492 ? 42.157 3.219 -6.194 1.00 90.81 492 PHE A N 1
ATOM 4080 C CA . PHE A 1 492 ? 42.655 3.945 -5.034 1.00 90.81 492 PHE A CA 1
ATOM 4081 C C . PHE A 1 492 ? 42.075 3.333 -3.768 1.00 90.81 492 PHE A C 1
ATOM 4083 O O . PHE A 1 492 ? 40.860 3.181 -3.660 1.00 90.81 492 PHE A O 1
ATOM 4090 N N . ASP A 1 493 ? 42.956 3.026 -2.827 1.00 89.94 493 ASP A N 1
ATOM 4091 C CA . ASP A 1 493 ? 42.647 2.774 -1.423 1.00 89.94 493 ASP A CA 1
ATOM 4092 C C . ASP A 1 493 ? 43.128 4.023 -0.667 1.00 89.94 493 ASP A C 1
ATOM 4094 O O . ASP A 1 493 ? 44.331 4.285 -0.576 1.00 89.94 493 ASP A O 1
ATOM 4098 N N . ASN A 1 494 ? 42.191 4.885 -0.273 1.00 86.50 494 ASN A N 1
ATOM 4099 C CA . ASN A 1 494 ? 42.494 6.147 0.401 1.00 86.50 494 ASN A CA 1
ATOM 4100 C C . ASN A 1 494 ? 42.609 5.957 1.917 1.00 86.50 494 ASN A C 1
ATOM 4102 O O . ASN A 1 494 ? 43.281 6.755 2.578 1.00 86.50 494 ASN A O 1
ATOM 4106 N N . GLU A 1 495 ? 41.949 4.936 2.463 1.00 86.06 495 GLU A N 1
ATOM 4107 C CA . GLU A 1 495 ? 41.890 4.661 3.900 1.00 86.06 495 GLU A CA 1
ATOM 4108 C C . GLU A 1 495 ? 42.979 3.670 4.367 1.00 86.06 495 GLU A C 1
ATOM 4110 O O . GLU A 1 495 ? 43.234 3.560 5.569 1.00 86.06 495 GLU A O 1
ATOM 4115 N N . ASN A 1 496 ? 43.718 3.065 3.428 1.00 82.12 496 ASN A N 1
ATOM 4116 C CA . ASN A 1 496 ? 44.720 2.010 3.623 1.00 82.12 496 ASN A CA 1
ATOM 4117 C C . ASN A 1 496 ? 44.164 0.803 4.396 1.00 82.12 496 ASN A C 1
ATOM 4119 O O . ASN A 1 496 ? 44.849 0.254 5.268 1.00 82.12 496 ASN A O 1
ATOM 4123 N N . ASP A 1 497 ? 42.921 0.416 4.117 1.00 83.75 497 ASP A N 1
ATOM 4124 C CA . ASP A 1 497 ? 42.243 -0.713 4.763 1.00 83.75 497 ASP A CA 1
ATOM 4125 C C . ASP A 1 497 ? 42.337 -2.019 3.948 1.00 83.75 497 ASP A C 1
ATOM 4127 O O . ASP A 1 497 ? 41.696 -3.016 4.290 1.00 83.75 497 ASP A O 1
ATOM 4131 N N . GLU A 1 498 ? 43.184 -2.027 2.910 1.00 83.50 498 GLU A N 1
ATOM 4132 C CA . GLU A 1 498 ? 43.352 -3.111 1.935 1.00 83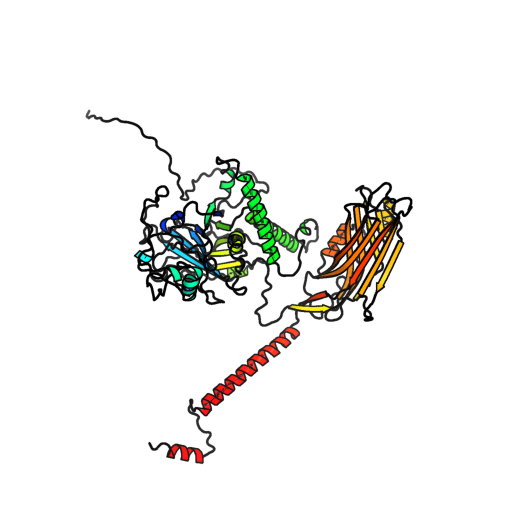.50 498 GLU A CA 1
ATOM 4133 C C . GLU A 1 498 ? 42.110 -3.345 1.056 1.00 83.50 498 GLU A C 1
ATOM 4135 O O . GLU A 1 498 ? 42.055 -4.341 0.327 1.00 83.50 498 GLU A O 1
ATOM 4140 N N . LYS A 1 499 ? 41.137 -2.424 1.070 1.00 87.75 499 LYS A N 1
ATOM 4141 C CA . LYS A 1 499 ? 40.008 -2.391 0.141 1.00 87.75 499 LYS A CA 1
ATOM 4142 C C . LYS A 1 499 ? 40.108 -1.158 -0.744 1.00 87.75 499 LYS A C 1
ATOM 4144 O O . LYS A 1 499 ? 40.515 -0.079 -0.335 1.00 87.75 499 LYS A O 1
ATOM 4149 N N . TYR A 1 500 ? 39.726 -1.309 -2.006 1.00 91.56 500 TYR A N 1
ATOM 4150 C CA . TYR A 1 500 ? 39.649 -0.151 -2.884 1.00 91.56 500 TYR A CA 1
ATOM 4151 C C . TYR A 1 500 ? 38.409 0.685 -2.549 1.00 91.56 500 TYR A C 1
ATOM 4153 O O . TYR A 1 500 ? 37.319 0.149 -2.356 1.00 91.56 500 TYR A O 1
ATOM 4161 N N . ASP A 1 501 ? 38.567 2.008 -2.568 1.00 90.50 501 ASP A N 1
ATOM 4162 C CA . ASP A 1 501 ? 37.498 2.994 -2.375 1.00 90.50 501 ASP A CA 1
ATOM 4163 C C . ASP A 1 501 ? 36.997 3.569 -3.696 1.00 90.50 501 ASP A C 1
ATOM 4165 O O . ASP A 1 501 ? 35.869 4.054 -3.802 1.00 90.50 501 ASP A O 1
ATOM 4169 N N . ARG A 1 502 ? 37.867 3.612 -4.707 1.00 93.12 502 ARG A N 1
ATOM 4170 C CA . ARG A 1 502 ? 37.576 4.304 -5.960 1.00 93.12 502 ARG A CA 1
ATOM 4171 C C . ARG A 1 502 ? 38.291 3.672 -7.138 1.00 93.12 502 ARG A C 1
ATOM 4173 O O . ARG A 1 502 ? 39.506 3.509 -7.112 1.00 93.12 502 ARG A O 1
ATOM 4180 N N . LEU A 1 503 ? 37.554 3.466 -8.221 1.00 94.69 503 LEU A N 1
ATOM 4181 C CA . LEU A 1 503 ? 38.087 3.201 -9.550 1.00 94.69 503 LEU A CA 1
ATOM 4182 C C . LEU A 1 503 ? 38.075 4.488 -10.373 1.00 94.69 503 LEU A C 1
ATOM 4184 O O . LEU A 1 503 ? 37.037 5.123 -10.555 1.00 94.69 503 LEU A O 1
ATOM 4188 N N . TRP A 1 504 ? 39.237 4.856 -10.896 1.00 95.44 504 TRP A N 1
ATOM 4189 C CA . TRP A 1 504 ? 39.390 5.870 -11.928 1.00 95.44 504 TRP A CA 1
ATOM 4190 C C . TRP A 1 504 ? 39.667 5.189 -13.259 1.00 95.44 504 TRP A C 1
ATOM 4192 O O . TRP A 1 504 ? 40.636 4.440 -13.393 1.00 95.44 504 TRP A O 1
ATOM 4202 N N . PHE A 1 505 ? 38.810 5.447 -14.238 1.00 94.44 505 PHE A N 1
ATOM 4203 C CA . PHE A 1 505 ? 38.815 4.783 -15.528 1.00 94.44 505 PHE A CA 1
ATOM 4204 C C . PHE A 1 505 ? 38.682 5.814 -16.645 1.00 94.44 505 PHE A C 1
ATOM 4206 O O . PHE A 1 505 ? 37.646 6.457 -16.801 1.00 94.44 505 PHE A O 1
ATOM 4213 N N . LYS A 1 506 ? 39.742 5.970 -17.436 1.00 93.44 506 LYS A N 1
ATOM 4214 C CA . LYS A 1 506 ? 39.826 6.955 -18.509 1.00 93.44 506 LYS A CA 1
ATOM 4215 C C . LYS A 1 506 ? 40.027 6.283 -19.864 1.00 93.44 506 LYS A C 1
ATOM 4217 O O . LYS A 1 506 ? 40.934 5.466 -20.030 1.00 93.44 506 LYS A O 1
ATOM 4222 N N . LEU A 1 507 ? 39.208 6.669 -20.839 1.00 92.88 507 LEU A N 1
ATOM 4223 C CA . LEU A 1 507 ? 39.296 6.223 -22.229 1.00 92.88 507 LEU A CA 1
ATOM 4224 C C . LEU A 1 507 ? 39.553 7.412 -23.153 1.00 92.88 507 LEU A C 1
ATOM 4226 O O . LEU A 1 507 ? 38.812 8.391 -23.115 1.00 92.88 507 LEU A O 1
ATOM 4230 N N . ASP A 1 508 ? 40.550 7.294 -24.028 1.00 90.31 508 ASP A N 1
ATOM 4231 C CA . ASP A 1 508 ? 40.733 8.211 -25.153 1.00 90.31 508 ASP A CA 1
ATOM 4232 C C . ASP A 1 508 ? 40.395 7.470 -26.455 1.00 90.31 508 ASP A C 1
ATOM 4234 O O . ASP A 1 508 ? 41.098 6.542 -26.872 1.00 90.31 508 ASP A O 1
ATOM 4238 N N . VAL A 1 509 ? 39.301 7.879 -27.095 1.00 88.75 509 VAL A N 1
ATOM 4239 C CA . VAL A 1 509 ? 38.764 7.275 -28.317 1.00 88.75 509 VAL A CA 1
ATOM 4240 C C . VAL A 1 509 ? 39.078 8.188 -29.507 1.00 88.75 509 VAL A C 1
ATOM 4242 O O . VAL A 1 509 ? 38.586 9.314 -29.540 1.00 88.75 509 VAL A O 1
ATOM 4245 N N . PRO A 1 510 ? 39.864 7.753 -30.504 1.00 84.38 510 PRO A N 1
ATOM 4246 C CA . PRO A 1 510 ? 40.156 8.554 -31.689 1.00 84.38 510 PRO A CA 1
ATOM 4247 C C . PRO A 1 510 ? 38.929 8.622 -32.612 1.00 84.38 510 PRO A C 1
ATOM 4249 O O . PRO A 1 510 ? 38.610 7.658 -33.300 1.00 84.38 510 PRO A O 1
ATOM 4252 N N . PHE A 1 511 ? 38.235 9.759 -32.652 1.00 75.88 511 PHE A N 1
ATOM 4253 C CA . PHE A 1 511 ? 36.999 9.940 -33.410 1.00 75.88 511 PHE A CA 1
ATOM 4254 C C . PHE A 1 511 ? 37.054 11.203 -34.278 1.00 75.88 511 PHE A C 1
ATOM 4256 O O . PHE A 1 511 ? 37.348 12.300 -33.802 1.00 75.88 511 PHE A O 1
ATOM 4263 N N . ARG A 1 512 ? 36.746 11.057 -35.574 1.00 69.94 512 ARG A N 1
ATOM 4264 C CA . ARG A 1 512 ? 36.719 12.175 -36.528 1.00 69.94 512 ARG A CA 1
ATOM 4265 C C . ARG A 1 512 ? 35.309 12.757 -36.641 1.00 69.94 512 ARG A C 1
ATOM 4267 O O . ARG A 1 512 ? 34.481 12.249 -37.392 1.00 69.94 512 ARG A O 1
ATOM 4274 N N . PHE A 1 513 ? 35.080 13.868 -35.942 1.00 63.03 513 PHE A N 1
ATOM 4275 C CA . PHE A 1 513 ? 33.801 14.594 -35.853 1.00 63.03 513 PHE A CA 1
ATOM 4276 C C . PHE A 1 513 ? 33.356 15.312 -37.146 1.00 63.03 513 PHE A C 1
ATOM 4278 O O . PHE A 1 513 ? 32.341 16.001 -37.155 1.00 63.03 513 PHE A O 1
ATOM 4285 N N . ASP A 1 514 ? 34.100 15.177 -38.248 1.00 62.09 514 ASP A N 1
ATOM 4286 C CA . ASP A 1 514 ? 33.797 15.864 -39.512 1.00 62.09 514 ASP A CA 1
ATOM 4287 C C . ASP A 1 514 ? 32.653 15.215 -40.309 1.00 62.09 514 ASP A C 1
ATOM 4289 O O . ASP A 1 514 ? 32.167 15.809 -41.273 1.00 62.09 514 ASP A O 1
ATOM 4293 N N . ARG A 1 515 ? 32.246 13.985 -39.956 1.00 64.69 515 ARG A N 1
ATOM 4294 C CA . ARG A 1 515 ? 31.244 13.204 -40.711 1.00 64.69 515 ARG A CA 1
ATOM 4295 C C . ARG A 1 515 ? 30.112 12.615 -39.872 1.00 64.69 515 ARG A C 1
ATOM 4297 O O . ARG A 1 515 ? 29.050 12.373 -40.429 1.00 64.69 515 ARG A O 1
ATOM 4304 N N . LEU A 1 516 ? 30.343 12.360 -38.587 1.00 72.81 516 LEU A N 1
ATOM 4305 C CA . LEU A 1 516 ? 29.400 11.692 -37.691 1.00 72.81 516 LEU A CA 1
ATOM 4306 C C . LEU A 1 516 ? 29.415 12.385 -36.333 1.00 72.81 516 LEU A C 1
ATOM 4308 O O . LEU A 1 516 ? 30.467 12.843 -35.882 1.00 72.81 516 LEU A O 1
ATOM 4312 N N . GLU A 1 517 ? 28.258 12.434 -35.684 1.00 81.81 517 GLU A N 1
ATOM 4313 C CA . GLU A 1 517 ? 28.118 12.915 -34.310 1.00 81.81 517 GLU A CA 1
ATOM 4314 C C . GLU A 1 517 ? 27.960 11.725 -33.362 1.00 81.81 517 GLU A C 1
ATOM 4316 O O . GLU A 1 517 ? 27.315 10.738 -33.713 1.00 81.81 517 GLU A O 1
ATOM 4321 N N . ILE A 1 518 ? 28.550 11.805 -32.167 1.00 85.69 518 ILE A N 1
ATOM 4322 C CA . ILE A 1 518 ? 28.345 10.800 -31.118 1.00 85.69 518 ILE A CA 1
ATOM 4323 C C . ILE A 1 518 ? 27.016 11.109 -30.426 1.00 85.69 518 ILE A C 1
ATOM 4325 O O . ILE A 1 518 ? 26.871 12.176 -29.825 1.00 85.69 518 ILE A O 1
ATOM 4329 N N . ILE A 1 519 ? 26.065 10.178 -30.513 1.00 87.81 519 ILE A N 1
ATOM 4330 C CA . ILE A 1 519 ? 24.741 10.283 -29.884 1.00 87.81 519 ILE A CA 1
ATOM 4331 C C . ILE A 1 519 ? 24.698 9.531 -28.561 1.00 87.81 519 ILE A C 1
ATOM 4333 O O . ILE A 1 519 ? 24.014 9.975 -27.648 1.00 87.81 519 ILE A O 1
ATOM 4337 N N . GLY A 1 520 ? 25.445 8.441 -28.412 1.00 89.38 520 GLY A N 1
ATOM 4338 C CA . GLY A 1 520 ? 25.380 7.629 -27.202 1.00 89.38 520 GLY A CA 1
ATOM 4339 C C . GLY A 1 520 ? 26.679 6.901 -26.914 1.00 89.38 520 GLY A C 1
ATOM 4340 O O . GLY A 1 520 ? 27.488 6.638 -27.807 1.00 89.38 520 GLY A O 1
ATOM 4341 N N . ILE A 1 521 ? 26.887 6.585 -25.641 1.00 91.75 521 ILE A N 1
ATOM 4342 C CA . ILE A 1 521 ? 27.970 5.724 -25.186 1.00 91.75 521 ILE A CA 1
ATOM 4343 C C . ILE A 1 521 ? 27.435 4.694 -24.203 1.00 91.75 521 ILE A C 1
ATOM 4345 O O . ILE A 1 521 ? 26.747 5.026 -23.237 1.00 91.75 521 ILE A O 1
ATOM 4349 N N . ARG A 1 522 ? 27.825 3.442 -24.427 1.00 93.38 522 ARG A N 1
ATOM 4350 C CA . ARG A 1 522 ? 27.565 2.331 -23.524 1.00 93.38 522 ARG A CA 1
ATOM 4351 C C . ARG A 1 522 ? 28.881 1.676 -23.137 1.00 93.38 522 ARG A C 1
ATOM 4353 O O . ARG A 1 522 ? 29.611 1.174 -23.990 1.00 93.38 522 ARG A O 1
ATOM 4360 N N . LEU A 1 523 ? 29.203 1.696 -21.852 1.00 94.62 523 LEU A N 1
ATOM 4361 C CA . LEU A 1 523 ? 30.406 1.094 -21.289 1.00 94.62 523 LEU A CA 1
ATOM 4362 C C . LEU A 1 523 ? 30.011 0.076 -20.222 1.00 94.62 523 LEU A C 1
ATOM 4364 O O . LEU A 1 523 ? 29.320 0.404 -19.263 1.00 94.62 523 LEU A O 1
ATOM 4368 N N . ILE A 1 524 ? 30.495 -1.151 -20.374 1.00 94.81 524 ILE A N 1
ATOM 4369 C CA . ILE A 1 524 ? 30.238 -2.251 -19.449 1.00 94.81 524 ILE A CA 1
ATOM 4370 C C . ILE A 1 524 ? 31.572 -2.747 -18.920 1.00 94.81 524 ILE A C 1
ATOM 4372 O O . ILE A 1 524 ? 32.377 -3.257 -19.697 1.00 94.81 524 ILE A O 1
ATOM 4376 N N . GLY A 1 525 ? 31.819 -2.610 -17.622 1.00 93.81 525 GLY A N 1
ATOM 4377 C CA . GLY A 1 525 ? 33.035 -3.099 -16.973 1.00 93.81 525 GLY A CA 1
ATOM 4378 C C . GLY A 1 525 ? 32.762 -4.257 -16.025 1.00 93.81 525 GLY A C 1
ATOM 4379 O O . GLY A 1 525 ? 31.712 -4.313 -15.397 1.00 93.81 525 GLY A O 1
ATOM 4380 N N . PHE A 1 526 ? 33.717 -5.179 -15.918 1.00 93.56 526 PHE A N 1
ATOM 4381 C CA . PHE A 1 526 ? 33.595 -6.417 -15.147 1.00 93.56 526 PHE A CA 1
ATOM 4382 C C . PHE A 1 526 ? 34.501 -6.384 -13.914 1.00 93.56 526 PHE A C 1
ATOM 4384 O O . PHE A 1 526 ? 35.687 -6.059 -14.009 1.00 93.56 526 PHE A O 1
ATOM 4391 N N . PHE A 1 527 ? 33.974 -6.783 -12.760 1.00 94.50 527 PHE A N 1
ATOM 4392 C CA . PHE A 1 527 ? 34.716 -6.830 -11.499 1.00 94.50 527 PHE A CA 1
ATOM 4393 C C . PHE A 1 527 ? 34.294 -8.021 -10.632 1.00 94.50 527 PHE A C 1
ATOM 4395 O O . PHE A 1 527 ? 33.244 -8.632 -10.842 1.00 94.50 527 PHE A O 1
ATOM 4402 N N . SER A 1 528 ? 35.132 -8.387 -9.664 1.00 93.94 528 SER A N 1
ATOM 4403 C CA . SER A 1 528 ? 34.727 -9.272 -8.566 1.00 93.94 528 SER A CA 1
ATOM 4404 C C . SER A 1 528 ? 34.209 -8.449 -7.396 1.00 93.94 528 SER A C 1
ATOM 4406 O O . SER A 1 528 ? 34.805 -7.427 -7.066 1.00 93.94 528 SER A O 1
ATOM 4408 N N . TYR A 1 529 ? 33.123 -8.910 -6.784 1.00 94.44 529 TYR A N 1
ATOM 4409 C CA . TYR A 1 529 ? 32.461 -8.267 -5.657 1.00 94.44 529 TYR A CA 1
ATOM 4410 C C . TYR A 1 529 ? 32.373 -9.242 -4.485 1.00 94.44 529 TYR A C 1
ATOM 4412 O O . TYR A 1 529 ? 31.740 -10.300 -4.603 1.00 94.44 529 TYR A O 1
ATOM 4420 N N . ASN A 1 530 ? 32.994 -8.874 -3.366 1.00 93.12 530 ASN A N 1
ATOM 4421 C CA . ASN A 1 530 ? 33.126 -9.721 -2.189 1.00 93.12 530 ASN A CA 1
ATOM 4422 C C . ASN A 1 530 ? 32.573 -9.037 -0.929 1.00 93.12 530 ASN A C 1
ATOM 4424 O O . ASN A 1 530 ? 32.806 -7.852 -0.693 1.00 93.12 530 ASN A O 1
ATOM 4428 N N . LEU A 1 531 ? 31.893 -9.818 -0.084 1.00 92.25 531 LEU A N 1
ATOM 4429 C CA . LEU A 1 531 ? 31.512 -9.441 1.285 1.00 92.25 531 LEU A CA 1
ATOM 4430 C C . LEU A 1 531 ? 32.057 -10.477 2.266 1.00 92.25 531 LEU A C 1
ATOM 4432 O O . LEU A 1 531 ? 32.107 -11.669 1.945 1.00 92.25 531 LEU A O 1
ATOM 4436 N N . SER A 1 532 ? 32.459 -10.030 3.456 1.00 87.31 532 SER A N 1
ATOM 4437 C CA . SER A 1 532 ? 33.084 -10.898 4.463 1.00 87.31 532 SER A CA 1
ATOM 4438 C C . SER A 1 532 ? 32.627 -10.659 5.905 1.00 87.31 532 SER A C 1
ATOM 4440 O O . SER A 1 532 ? 32.815 -11.548 6.734 1.00 87.31 532 SER A O 1
ATOM 4442 N N . SER A 1 533 ? 31.992 -9.524 6.228 1.00 84.00 533 SER A N 1
ATOM 4443 C CA . SER A 1 533 ? 31.652 -9.164 7.617 1.00 84.00 533 SER A CA 1
ATOM 4444 C C . SER A 1 533 ? 30.666 -10.141 8.264 1.00 84.00 533 SER A C 1
ATOM 4446 O O . SER A 1 533 ? 30.942 -10.747 9.303 1.00 84.00 533 SER A O 1
ATOM 4448 N N . ARG A 1 534 ? 29.491 -10.314 7.649 1.00 83.38 534 ARG A N 1
ATOM 4449 C CA . ARG A 1 534 ? 28.427 -11.203 8.158 1.00 83.38 534 ARG A CA 1
ATOM 4450 C C . ARG A 1 534 ? 28.055 -12.305 7.175 1.00 83.38 534 ARG A C 1
ATOM 4452 O O . ARG A 1 534 ? 27.618 -13.379 7.591 1.00 83.38 534 ARG A O 1
ATOM 4459 N N . ILE A 1 535 ? 28.213 -12.028 5.888 1.00 87.00 535 ILE A N 1
ATOM 4460 C CA . ILE A 1 535 ? 27.817 -12.899 4.788 1.00 87.00 535 ILE A CA 1
ATOM 4461 C C . ILE A 1 535 ? 29.041 -13.090 3.918 1.00 87.00 535 ILE A C 1
ATOM 4463 O O . ILE A 1 535 ? 29.651 -12.111 3.508 1.00 87.00 535 ILE A O 1
ATOM 4467 N N . ALA A 1 536 ? 29.376 -14.345 3.635 1.00 89.75 536 ALA A N 1
ATOM 4468 C CA . ALA A 1 536 ? 30.412 -14.674 2.671 1.00 89.75 536 ALA A CA 1
ATOM 4469 C C . ALA A 1 536 ? 29.794 -14.653 1.268 1.00 89.75 536 ALA A C 1
ATOM 4471 O O . ALA A 1 536 ? 29.273 -15.667 0.801 1.00 89.75 536 ALA A O 1
ATOM 4472 N N . LEU A 1 537 ? 29.799 -13.486 0.627 1.00 91.94 537 LEU A N 1
ATOM 4473 C CA . LEU A 1 537 ? 29.371 -13.320 -0.761 1.00 91.94 537 LEU A CA 1
ATOM 4474 C C . LEU A 1 537 ? 30.613 -13.257 -1.643 1.00 91.94 537 LEU A C 1
ATOM 4476 O O . LEU A 1 537 ? 31.513 -12.469 -1.368 1.00 91.94 537 LEU A O 1
ATOM 4480 N N . GLN A 1 538 ? 30.638 -14.044 -2.715 1.00 91.75 538 GLN A N 1
ATOM 4481 C CA . GLN A 1 538 ? 31.569 -13.832 -3.823 1.00 91.75 538 GLN A CA 1
ATOM 4482 C C . GLN A 1 538 ? 30.789 -13.906 -5.123 1.00 91.75 538 GLN A C 1
ATOM 4484 O O . GLN A 1 538 ? 30.079 -14.883 -5.382 1.00 91.75 538 GLN A O 1
ATOM 4489 N N . MET A 1 539 ? 30.920 -12.879 -5.952 1.00 92.75 539 MET A N 1
ATOM 4490 C CA . MET A 1 539 ? 30.293 -12.864 -7.264 1.00 92.75 539 MET A CA 1
ATOM 4491 C C . MET A 1 539 ? 31.107 -12.086 -8.286 1.00 92.75 539 MET A C 1
ATOM 4493 O O . MET A 1 539 ? 31.860 -11.173 -7.957 1.00 92.75 539 MET A O 1
ATOM 4497 N N . GLU A 1 540 ? 30.918 -12.440 -9.551 1.00 92.19 540 GLU A N 1
ATOM 4498 C CA . GLU A 1 540 ? 31.321 -11.597 -10.666 1.00 92.19 540 GLU A CA 1
ATOM 4499 C C . GLU A 1 540 ? 30.160 -10.677 -11.042 1.00 92.19 540 GLU A C 1
ATOM 4501 O O . GLU A 1 540 ? 29.040 -11.141 -11.285 1.00 92.19 540 GLU A O 1
ATOM 4506 N N . SER A 1 541 ? 30.439 -9.378 -11.083 1.00 93.44 541 SER A N 1
ATOM 4507 C CA . SER A 1 541 ? 29.445 -8.337 -11.317 1.00 93.44 541 SER A CA 1
ATOM 4508 C C . SER A 1 541 ? 29.889 -7.388 -12.425 1.00 93.44 541 SER A C 1
ATOM 4510 O O . SER A 1 541 ? 31.052 -7.413 -12.846 1.00 93.44 541 SER A O 1
ATOM 4512 N N . ILE A 1 542 ? 28.952 -6.570 -12.908 1.00 94.00 542 ILE A N 1
ATOM 4513 C CA . ILE A 1 542 ? 29.241 -5.519 -13.883 1.00 94.00 542 ILE A CA 1
ATOM 4514 C C . ILE A 1 542 ? 28.855 -4.140 -13.366 1.00 94.00 542 ILE A C 1
ATOM 4516 O O . ILE A 1 542 ? 27.967 -3.985 -12.524 1.00 94.00 542 ILE A O 1
ATOM 4520 N N . PHE A 1 543 ? 29.506 -3.131 -13.926 1.00 93.19 543 PHE A N 1
ATOM 4521 C CA . PHE A 1 543 ? 28.967 -1.786 -13.971 1.00 93.19 543 PHE A CA 1
ATOM 4522 C C . PHE A 1 543 ? 28.551 -1.504 -15.409 1.00 93.19 543 PHE A C 1
ATOM 4524 O O . PHE A 1 543 ? 29.305 -1.799 -16.335 1.00 93.19 543 PHE A O 1
ATOM 4531 N N . GLU A 1 544 ? 27.355 -0.958 -15.587 1.00 93.50 544 GLU A N 1
ATOM 4532 C CA . GLU A 1 544 ? 26.872 -0.462 -16.870 1.00 93.50 544 GLU A CA 1
ATOM 4533 C C . GLU A 1 544 ? 26.747 1.055 -16.773 1.00 93.50 544 GLU A C 1
ATOM 4535 O O . GLU A 1 544 ? 26.084 1.578 -15.878 1.00 93.50 544 GLU A O 1
ATOM 4540 N N . LEU A 1 545 ? 27.414 1.743 -17.692 1.00 93.38 545 LEU A N 1
ATOM 4541 C CA . LEU A 1 545 ? 27.239 3.155 -17.970 1.00 93.38 545 LEU A CA 1
ATOM 4542 C C . LEU A 1 545 ? 26.551 3.259 -19.328 1.00 93.38 545 LEU A C 1
ATOM 4544 O O . LEU A 1 545 ? 27.124 2.830 -20.328 1.00 93.38 545 LEU A O 1
ATOM 4548 N N . ASN A 1 546 ? 25.354 3.833 -19.363 1.00 91.81 546 ASN A N 1
ATOM 4549 C CA . ASN A 1 546 ? 24.620 4.097 -20.593 1.00 91.81 546 ASN A CA 1
ATOM 4550 C C . ASN A 1 546 ? 24.211 5.570 -20.610 1.00 91.81 546 ASN A C 1
ATOM 4552 O O . ASN A 1 546 ? 23.407 5.990 -19.780 1.00 91.81 546 ASN A O 1
ATOM 4556 N N . HIS A 1 547 ? 24.793 6.356 -21.513 1.00 89.94 547 HIS A N 1
ATOM 4557 C CA . HIS A 1 547 ? 24.600 7.800 -21.538 1.00 89.94 547 HIS A CA 1
ATOM 4558 C C . HIS A 1 547 ? 24.347 8.302 -22.959 1.00 89.94 547 HIS A C 1
ATOM 4560 O O . HIS A 1 547 ? 25.145 8.059 -23.865 1.00 89.94 547 HIS A O 1
ATOM 4566 N N . ASN A 1 548 ? 23.262 9.061 -23.121 1.00 90.00 548 ASN A N 1
ATOM 4567 C CA . ASN A 1 548 ? 22.845 9.650 -24.391 1.00 90.00 548 ASN A CA 1
ATOM 4568 C C . ASN A 1 548 ? 23.131 11.154 -24.411 1.00 90.00 548 ASN A C 1
ATOM 4570 O O . ASN A 1 548 ? 22.900 11.867 -23.434 1.00 90.00 548 ASN A O 1
ATOM 4574 N N . PHE A 1 549 ? 23.595 11.655 -25.548 1.00 85.00 549 PHE A N 1
ATOM 4575 C CA . PHE A 1 549 ? 23.979 13.038 -25.766 1.00 85.00 549 PHE A CA 1
ATOM 4576 C C . PHE A 1 549 ? 23.013 13.735 -26.722 1.00 85.00 549 PHE A C 1
ATOM 4578 O O . PHE A 1 549 ? 22.711 13.248 -27.807 1.00 85.00 549 PHE A O 1
ATOM 4585 N N . ASN A 1 550 ? 22.614 14.957 -26.370 1.00 79.56 550 ASN A N 1
ATOM 4586 C CA . ASN A 1 550 ? 21.863 15.832 -27.280 1.00 79.56 550 ASN A CA 1
ATOM 4587 C C . ASN A 1 550 ? 22.761 16.510 -28.331 1.00 79.56 550 ASN A C 1
ATOM 4589 O O . ASN A 1 550 ? 22.265 17.055 -29.315 1.00 79.56 550 ASN A O 1
ATOM 4593 N N . ARG A 1 551 ? 24.075 16.564 -28.081 1.00 77.81 551 ARG A N 1
ATOM 4594 C CA . ARG A 1 551 ? 25.108 17.107 -28.975 1.00 77.81 551 ARG A CA 1
ATOM 4595 C C . ARG A 1 551 ? 26.402 16.346 -28.752 1.00 77.81 551 ARG A C 1
ATOM 4597 O O . ARG A 1 551 ? 26.738 16.091 -27.598 1.00 77.81 551 ARG A O 1
ATOM 4604 N N . SER A 1 552 ? 27.155 16.096 -29.822 1.00 80.25 552 SER A N 1
ATOM 4605 C CA . SER A 1 552 ? 28.427 15.374 -29.739 1.00 80.25 552 SER A CA 1
ATOM 4606 C C . SER A 1 552 ? 29.387 16.020 -28.718 1.00 80.25 552 SER A C 1
ATOM 4608 O O . SER A 1 552 ? 29.808 17.173 -28.909 1.00 80.25 552 SER A O 1
ATOM 4610 N N . PRO A 1 553 ? 29.747 15.313 -27.633 1.00 82.00 553 PRO A N 1
ATOM 4611 C CA . PRO A 1 553 ? 30.687 15.806 -26.633 1.00 82.00 553 PRO A CA 1
ATOM 4612 C C . PRO A 1 553 ? 32.135 15.657 -27.112 1.00 82.00 553 PRO A C 1
ATOM 4614 O O . PRO A 1 553 ? 32.464 14.762 -27.891 1.00 82.00 553 PRO A O 1
ATOM 4617 N N . ARG A 1 554 ? 33.025 16.514 -26.604 1.00 82.06 554 ARG A N 1
ATOM 4618 C CA . ARG A 1 554 ? 34.481 16.325 -26.712 1.00 82.06 554 ARG A CA 1
ATOM 4619 C C . ARG A 1 554 ? 35.012 15.490 -25.548 1.00 82.06 554 ARG A C 1
ATOM 4621 O O . ARG A 1 554 ? 35.851 14.613 -25.735 1.00 82.06 554 ARG A O 1
ATOM 4628 N N . SER A 1 555 ? 34.515 15.776 -24.354 1.00 86.56 555 SER A N 1
ATOM 4629 C CA . SER A 1 555 ? 34.846 15.073 -23.122 1.00 86.56 555 SER A CA 1
ATOM 4630 C C . SER A 1 555 ? 33.577 14.794 -22.333 1.00 86.56 555 SER A C 1
ATOM 4632 O O . SER A 1 555 ? 32.674 15.632 -22.277 1.00 86.56 555 SER A O 1
ATOM 4634 N N . LEU A 1 556 ? 33.525 13.618 -21.720 1.00 89.75 556 LEU A N 1
ATOM 4635 C CA . LEU A 1 556 ? 32.506 13.215 -20.768 1.00 89.75 556 LEU A CA 1
ATOM 4636 C C . LEU A 1 556 ? 33.203 12.835 -19.467 1.00 89.75 556 LEU A C 1
ATOM 4638 O O . LEU A 1 556 ? 34.009 11.908 -19.449 1.00 89.75 556 LEU A O 1
ATOM 4642 N N . ARG A 1 557 ? 32.882 13.536 -18.383 1.00 91.44 557 ARG A N 1
ATOM 4643 C CA . ARG A 1 557 ? 33.332 13.200 -17.037 1.00 91.44 557 ARG A CA 1
ATOM 4644 C C . ARG A 1 557 ? 32.143 12.783 -16.190 1.00 91.44 557 ARG A C 1
ATOM 4646 O O . ARG A 1 557 ? 31.191 13.551 -16.077 1.00 91.44 557 ARG A O 1
ATOM 4653 N N . ILE A 1 558 ? 32.207 11.596 -15.599 1.00 92.38 558 ILE A N 1
ATOM 4654 C CA . ILE A 1 558 ? 31.140 11.037 -14.766 1.00 92.38 558 ILE A CA 1
ATOM 4655 C C . ILE A 1 558 ? 31.724 10.610 -13.431 1.00 92.38 558 ILE A C 1
ATOM 4657 O O . ILE A 1 558 ? 32.719 9.893 -13.375 1.00 92.38 558 ILE A O 1
ATOM 4661 N N . GLU A 1 559 ? 31.072 11.033 -12.358 1.00 93.75 559 GLU A N 1
ATOM 4662 C CA . GLU A 1 559 ? 31.309 10.530 -11.016 1.00 93.75 559 GLU A CA 1
ATOM 4663 C C . GLU A 1 559 ? 30.056 9.803 -10.530 1.00 93.75 559 GLU A C 1
ATOM 4665 O O . GLU A 1 559 ? 28.950 10.352 -10.504 1.00 93.75 559 GLU A O 1
ATOM 4670 N N . SER A 1 560 ? 30.236 8.538 -10.167 1.00 93.06 560 SER A N 1
ATOM 4671 C CA . SER A 1 560 ? 29.157 7.613 -9.841 1.00 93.06 560 SER A CA 1
ATOM 4672 C C . SER A 1 560 ? 29.501 6.781 -8.614 1.00 93.06 560 SER A C 1
ATOM 4674 O O . SER A 1 560 ? 30.673 6.549 -8.318 1.00 93.06 560 SER A O 1
ATOM 4676 N N . ASP A 1 561 ? 28.476 6.330 -7.902 1.00 94.00 561 ASP A N 1
ATOM 4677 C CA . ASP A 1 561 ? 28.627 5.363 -6.819 1.00 94.00 561 ASP A CA 1
ATOM 4678 C C . ASP A 1 561 ? 28.197 3.975 -7.300 1.00 94.00 561 ASP A C 1
ATOM 4680 O O . ASP A 1 561 ? 27.216 3.831 -8.037 1.00 94.00 561 ASP A O 1
ATOM 4684 N N . LEU A 1 562 ? 28.923 2.944 -6.866 1.00 94.44 562 LEU A N 1
ATOM 4685 C CA . LEU A 1 562 ? 28.557 1.560 -7.130 1.00 94.44 562 LEU A CA 1
ATOM 4686 C C . LEU A 1 562 ? 27.496 1.088 -6.128 1.00 94.44 562 LEU A C 1
ATOM 4688 O O . LEU A 1 562 ? 27.794 0.813 -4.964 1.00 94.44 562 LEU A O 1
ATOM 4692 N N . GLU A 1 563 ? 26.261 0.957 -6.598 1.00 92.88 563 GLU A N 1
ATOM 4693 C CA . GLU A 1 563 ? 25.118 0.554 -5.784 1.00 92.88 563 GLU A CA 1
ATOM 4694 C C . GLU A 1 563 ? 24.838 -0.946 -5.926 1.00 92.88 563 GLU A C 1
ATOM 4696 O O . GLU A 1 563 ? 24.889 -1.510 -7.022 1.00 92.88 563 GLU A O 1
ATOM 4701 N N . PHE A 1 564 ? 24.524 -1.593 -4.803 1.00 93.19 564 PHE A N 1
ATOM 4702 C CA . PHE A 1 564 ? 24.126 -2.997 -4.745 1.00 93.19 564 PHE A CA 1
ATOM 4703 C C . PHE A 1 564 ? 22.606 -3.112 -4.608 1.00 93.19 564 PHE A C 1
ATOM 4705 O O . PHE A 1 564 ? 22.029 -2.594 -3.653 1.00 93.19 564 PHE A O 1
ATOM 4712 N N . ILE A 1 565 ? 21.967 -3.824 -5.535 1.00 91.44 565 ILE A N 1
ATOM 4713 C CA . ILE A 1 565 ? 20.526 -4.077 -5.532 1.00 91.44 565 ILE A CA 1
ATOM 4714 C C . ILE A 1 565 ? 20.260 -5.521 -5.116 1.00 91.44 565 ILE A C 1
ATOM 4716 O O . ILE A 1 565 ? 20.875 -6.466 -5.617 1.00 91.44 565 ILE A O 1
ATOM 4720 N N . GLN A 1 566 ? 19.327 -5.683 -4.180 1.00 87.81 566 GLN A N 1
ATOM 4721 C CA . GLN A 1 566 ? 19.016 -6.954 -3.543 1.00 87.81 566 GLN A CA 1
ATOM 4722 C C . GLN A 1 566 ? 17.524 -7.286 -3.664 1.00 87.81 566 GLN A C 1
ATOM 4724 O O . GLN A 1 566 ? 16.713 -6.762 -2.896 1.00 87.81 566 GLN A O 1
ATOM 4729 N N . ASN A 1 567 ? 17.194 -8.242 -4.539 1.00 83.94 567 ASN A N 1
ATOM 4730 C CA . ASN A 1 567 ? 15.820 -8.702 -4.784 1.00 83.94 567 ASN A CA 1
ATOM 4731 C C . ASN A 1 567 ? 15.355 -9.763 -3.768 1.00 83.94 567 ASN A C 1
ATOM 4733 O O . ASN A 1 567 ? 14.161 -10.001 -3.614 1.00 83.94 567 ASN A O 1
ATOM 4737 N N . ARG A 1 568 ? 16.288 -10.407 -3.048 1.00 83.62 568 ARG A N 1
ATOM 4738 C CA . ARG A 1 568 ? 15.987 -11.334 -1.940 1.00 83.62 568 ARG A CA 1
ATOM 4739 C C . ARG A 1 568 ? 16.919 -11.102 -0.747 1.00 83.62 568 ARG A C 1
ATOM 4741 O O . ARG A 1 568 ? 18.122 -10.935 -0.966 1.00 83.62 568 ARG A O 1
ATOM 4748 N N . PRO A 1 569 ? 16.429 -11.144 0.505 1.00 86.31 569 PRO A N 1
ATOM 4749 C CA . PRO A 1 569 ? 17.298 -11.070 1.673 1.00 86.31 569 PRO A CA 1
ATOM 4750 C C . PRO A 1 569 ? 18.235 -12.281 1.707 1.00 86.31 569 PRO A C 1
ATOM 4752 O O . PRO A 1 569 ? 17.854 -13.393 1.337 1.00 86.31 569 PRO A O 1
ATOM 4755 N N . PHE A 1 570 ? 19.462 -12.074 2.170 1.00 87.31 570 PHE A N 1
ATOM 4756 C CA . PHE A 1 570 ? 20.420 -13.158 2.347 1.00 87.31 570 PHE A CA 1
ATOM 4757 C C . PHE A 1 570 ? 20.037 -14.058 3.522 1.00 87.31 570 PHE A C 1
ATOM 4759 O O . PHE A 1 570 ? 19.317 -13.641 4.429 1.00 87.31 570 PHE A O 1
ATOM 4766 N N . GLN A 1 571 ? 20.581 -15.270 3.570 1.00 83.44 571 GLN A N 1
ATOM 4767 C CA . GLN A 1 571 ? 20.463 -16.118 4.753 1.00 83.44 571 GLN A CA 1
ATOM 4768 C C . GLN A 1 571 ? 21.660 -15.901 5.691 1.00 83.44 571 GLN A C 1
ATOM 4770 O O . GLN A 1 571 ? 22.813 -15.918 5.261 1.00 83.44 571 GLN A O 1
ATOM 4775 N N . ASP A 1 572 ? 21.403 -15.701 6.989 1.00 81.00 572 ASP A N 1
ATOM 4776 C CA . ASP A 1 572 ? 22.471 -15.433 7.959 1.00 81.00 572 ASP A CA 1
ATOM 4777 C C . ASP A 1 572 ? 23.516 -16.564 7.991 1.00 81.00 572 ASP A C 1
ATOM 4779 O O . ASP A 1 572 ? 23.176 -17.730 8.217 1.00 81.00 572 ASP A O 1
ATOM 4783 N N . ARG A 1 573 ? 24.795 -16.204 7.815 1.00 75.44 573 ARG A N 1
ATOM 4784 C CA . ARG A 1 573 ? 25.962 -17.110 7.806 1.00 75.44 573 ARG A CA 1
ATOM 4785 C C . ARG A 1 573 ? 25.944 -18.214 6.744 1.00 75.44 573 ARG A C 1
ATOM 4787 O O . ARG A 1 573 ? 26.670 -19.198 6.888 1.00 75.44 573 ARG A O 1
ATOM 4794 N N . VAL A 1 574 ? 25.149 -18.068 5.688 1.00 78.88 574 VAL A N 1
ATOM 4795 C CA . VAL A 1 574 ? 25.210 -18.964 4.529 1.00 78.88 574 VAL A CA 1
ATOM 4796 C C . VAL A 1 574 ? 26.086 -18.314 3.457 1.00 78.88 574 VAL A C 1
ATOM 4798 O O . VAL A 1 574 ? 25.874 -17.144 3.142 1.00 78.88 574 VAL A O 1
ATOM 4801 N N . PRO A 1 575 ? 27.090 -19.027 2.920 1.00 84.31 575 PRO A N 1
ATOM 4802 C CA . PRO A 1 575 ? 27.898 -18.501 1.834 1.00 84.31 575 PRO A CA 1
ATOM 4803 C C . PRO A 1 575 ? 27.107 -18.467 0.520 1.00 84.31 575 PRO A C 1
ATOM 4805 O O . PRO A 1 575 ? 26.461 -19.446 0.146 1.00 84.31 575 PRO A O 1
ATOM 4808 N N . GLU A 1 576 ? 27.204 -17.357 -0.204 1.00 85.50 576 GLU A N 1
ATOM 4809 C CA . GLU A 1 576 ? 26.517 -17.110 -1.473 1.00 85.50 576 GLU A CA 1
ATOM 4810 C C . GLU A 1 576 ? 27.561 -17.049 -2.599 1.00 85.50 576 GLU A C 1
ATOM 4812 O O . GLU A 1 576 ? 28.236 -16.040 -2.796 1.00 85.50 576 GLU A O 1
ATOM 4817 N N . TYR A 1 577 ? 27.707 -18.148 -3.345 1.00 86.75 577 TYR A N 1
ATOM 4818 C CA . TYR A 1 577 ? 28.687 -18.268 -4.441 1.00 86.75 577 TYR A CA 1
ATOM 4819 C C . TYR A 1 577 ? 28.043 -18.548 -5.805 1.00 86.75 577 TYR A C 1
ATOM 4821 O O . TYR A 1 577 ? 28.738 -18.880 -6.766 1.00 86.75 577 TYR A O 1
ATOM 4829 N N . PHE A 1 578 ? 26.714 -18.429 -5.912 1.00 82.75 578 PHE A N 1
ATOM 4830 C CA . PHE A 1 578 ? 25.955 -18.775 -7.122 1.00 82.75 578 PHE A CA 1
ATOM 4831 C C . PHE A 1 578 ? 26.456 -18.046 -8.375 1.00 82.75 578 PHE A C 1
ATOM 4833 O O . PHE A 1 578 ? 26.516 -18.638 -9.453 1.00 82.75 578 PHE A O 1
ATOM 4840 N N . TYR A 1 579 ? 26.870 -16.786 -8.221 1.00 87.06 579 TYR A N 1
ATOM 4841 C CA . TYR A 1 579 ? 27.362 -15.939 -9.309 1.00 87.06 579 TYR A CA 1
ATOM 4842 C C . TYR A 1 579 ? 28.893 -15.791 -9.322 1.00 87.06 579 TYR A C 1
ATOM 4844 O O . TYR A 1 579 ? 29.418 -14.924 -10.015 1.00 87.06 579 TYR A O 1
ATOM 4852 N N . ASN A 1 580 ? 29.633 -16.649 -8.607 1.00 86.12 580 ASN A N 1
ATOM 4853 C CA . ASN A 1 580 ? 31.098 -16.714 -8.674 1.00 86.12 580 ASN A CA 1
ATOM 4854 C C . ASN A 1 580 ? 31.574 -17.545 -9.881 1.00 86.12 580 ASN A C 1
ATOM 4856 O O . ASN A 1 580 ? 32.293 -18.538 -9.755 1.00 86.12 580 ASN A O 1
ATOM 4860 N N . ARG A 1 581 ? 31.088 -17.204 -11.073 1.00 81.44 581 ARG A N 1
ATOM 4861 C CA . ARG A 1 581 ? 31.492 -17.831 -12.335 1.00 81.44 581 ARG A CA 1
ATOM 4862 C C . ARG A 1 581 ? 31.666 -16.747 -13.382 1.00 81.44 581 ARG A C 1
ATOM 4864 O O . ARG A 1 581 ? 30.919 -15.772 -13.379 1.00 81.44 581 ARG A O 1
ATOM 4871 N N . SER A 1 582 ? 32.614 -16.958 -14.295 1.00 76.88 582 SER A N 1
ATOM 4872 C CA . SER A 1 582 ? 32.827 -16.021 -15.396 1.00 76.88 582 SER A CA 1
ATOM 4873 C C . SER A 1 582 ? 31.571 -15.884 -16.238 1.00 76.88 582 SER A C 1
ATOM 4875 O O . SER A 1 582 ? 31.047 -16.874 -16.755 1.00 76.88 582 SER A O 1
ATOM 4877 N N . MET A 1 583 ? 31.092 -14.648 -16.371 1.00 70.69 583 MET A N 1
ATOM 4878 C CA . MET A 1 583 ? 29.813 -14.378 -17.024 1.00 70.69 583 MET A CA 1
ATOM 4879 C C . MET A 1 583 ? 29.892 -14.531 -18.550 1.00 70.69 583 MET A C 1
ATOM 4881 O O . MET A 1 583 ? 28.867 -14.672 -19.208 1.00 70.69 583 MET A O 1
ATOM 4885 N N . ILE A 1 584 ? 31.106 -14.560 -19.107 1.00 69.06 584 ILE A N 1
ATOM 4886 C CA . ILE A 1 584 ? 31.372 -14.616 -20.551 1.00 69.06 584 ILE A CA 1
ATOM 4887 C C . ILE A 1 584 ? 31.750 -16.028 -21.042 1.00 69.06 584 ILE A C 1
ATOM 4889 O O . ILE A 1 584 ? 31.722 -16.304 -22.239 1.00 69.06 584 ILE A O 1
ATOM 4893 N N . PHE A 1 585 ? 31.994 -16.987 -20.142 1.00 53.03 585 PHE A N 1
ATOM 4894 C CA . PHE A 1 585 ? 32.431 -18.342 -20.521 1.00 53.03 585 PHE A CA 1
ATOM 4895 C C . PHE A 1 585 ? 31.334 -19.209 -21.180 1.00 53.03 585 PHE A C 1
ATOM 4897 O O . PHE A 1 585 ? 31.640 -20.264 -21.723 1.00 53.03 585 PHE A O 1
ATOM 4904 N N . LYS A 1 586 ? 30.060 -18.783 -21.160 1.00 48.84 586 LYS A N 1
ATOM 4905 C CA . LYS A 1 586 ? 28.945 -19.477 -21.843 1.00 48.84 586 LYS A CA 1
ATOM 4906 C C . LYS A 1 586 ? 28.785 -19.104 -23.325 1.00 48.84 586 LYS A C 1
ATOM 4908 O O . LYS A 1 586 ? 28.063 -19.801 -24.022 1.00 48.84 586 LYS A O 1
ATOM 4913 N N . ALA A 1 587 ? 29.447 -18.051 -23.809 1.00 47.50 587 ALA A N 1
ATOM 4914 C CA . ALA A 1 587 ? 29.329 -17.587 -25.199 1.00 47.50 587 ALA A CA 1
ATOM 4915 C C . ALA A 1 587 ? 30.291 -18.293 -26.176 1.00 47.50 587 ALA A C 1
ATOM 4917 O O . ALA A 1 587 ? 30.310 -17.989 -27.363 1.00 47.50 587 ALA A O 1
ATOM 4918 N N . THR A 1 588 ? 31.126 -19.212 -25.686 1.00 48.72 588 THR A N 1
ATOM 4919 C CA . THR A 1 588 ? 32.132 -19.919 -26.494 1.00 48.72 588 THR A CA 1
ATOM 4920 C C . THR A 1 588 ? 31.647 -21.251 -27.067 1.00 48.72 588 THR A C 1
ATOM 4922 O O . THR A 1 588 ? 32.339 -21.823 -27.905 1.00 48.72 588 THR A O 1
ATOM 4925 N N . PHE A 1 589 ? 30.468 -21.736 -26.663 1.00 48.00 589 PHE A N 1
ATOM 4926 C CA . PHE A 1 589 ? 29.871 -22.972 -27.168 1.00 48.00 589 PHE A CA 1
ATOM 4927 C C . PHE A 1 589 ? 28.428 -22.691 -27.641 1.00 48.00 589 PHE A C 1
ATOM 4929 O O . PHE A 1 589 ? 27.521 -22.547 -26.830 1.00 48.00 589 PHE A O 1
ATOM 4936 N N . ASP A 1 590 ? 28.261 -22.603 -28.963 1.00 46.12 590 ASP A N 1
ATOM 4937 C CA . ASP A 1 590 ? 27.020 -22.688 -29.764 1.00 46.12 590 ASP A CA 1
ATOM 4938 C C . ASP A 1 590 ? 26.088 -21.476 -29.996 1.00 46.12 590 ASP A C 1
ATOM 4940 O O . ASP A 1 590 ? 25.350 -21.513 -30.982 1.00 46.12 590 ASP A O 1
ATOM 4944 N N . GLU A 1 591 ? 26.140 -20.365 -29.253 1.00 52.56 591 GLU A N 1
ATOM 4945 C CA . GLU A 1 591 ? 25.299 -19.181 -29.553 1.00 52.56 591 GLU A CA 1
ATOM 4946 C C . GLU A 1 591 ? 26.138 -17.919 -29.810 1.00 52.56 591 GLU A C 1
ATOM 4948 O O . GLU A 1 591 ? 27.087 -17.630 -29.081 1.00 52.56 591 GLU A O 1
ATOM 4953 N N . ARG A 1 592 ? 25.785 -17.139 -30.847 1.00 58.88 592 ARG A N 1
ATOM 4954 C CA . ARG A 1 592 ? 26.367 -15.803 -31.075 1.00 58.88 592 ARG A CA 1
ATOM 4955 C C . ARG A 1 592 ? 26.192 -14.967 -29.803 1.00 58.88 592 ARG A C 1
ATOM 4957 O O . ARG A 1 592 ? 25.132 -15.004 -29.184 1.00 58.88 592 ARG A O 1
ATOM 4964 N N . PHE A 1 593 ? 27.220 -14.217 -29.409 1.00 64.31 593 PHE A N 1
ATOM 4965 C CA . PHE A 1 593 ? 27.150 -13.363 -28.224 1.00 64.31 593 PHE A CA 1
ATOM 4966 C C . PHE A 1 593 ? 26.117 -12.244 -28.434 1.00 64.31 593 PHE A C 1
ATOM 4968 O O . PHE A 1 593 ? 26.374 -11.267 -29.132 1.00 64.31 593 PHE A O 1
ATOM 4975 N N . GLU A 1 594 ? 24.943 -12.395 -27.823 1.00 74.88 594 GLU A N 1
ATOM 4976 C CA . GLU A 1 594 ? 23.895 -11.375 -27.804 1.00 74.88 594 GLU A CA 1
ATOM 4977 C C . GLU A 1 594 ? 24.023 -10.515 -26.543 1.00 74.88 594 GLU A C 1
ATOM 4979 O O . GLU A 1 594 ? 23.666 -10.943 -25.441 1.00 74.88 594 GLU A O 1
ATOM 4984 N N . LEU A 1 595 ? 24.513 -9.282 -26.703 1.00 80.56 595 LEU A N 1
ATOM 4985 C CA . LEU A 1 595 ? 24.733 -8.357 -25.588 1.00 80.56 595 LEU A CA 1
ATOM 4986 C C . LEU A 1 595 ? 23.449 -8.082 -24.789 1.00 80.56 595 LEU A C 1
ATOM 4988 O O . LEU A 1 595 ? 23.469 -8.109 -23.562 1.00 80.56 595 LEU A O 1
ATOM 4992 N N . GLU A 1 596 ? 22.318 -7.888 -25.467 1.00 82.81 596 GLU A N 1
ATOM 4993 C CA . GLU A 1 596 ? 21.038 -7.617 -24.800 1.00 82.81 596 GLU A CA 1
ATOM 4994 C C . GLU A 1 596 ? 20.544 -8.806 -23.970 1.00 82.81 596 GLU A C 1
ATOM 4996 O O . GLU A 1 596 ? 20.042 -8.638 -22.858 1.00 82.81 596 GLU A O 1
ATOM 5001 N N . LYS A 1 597 ? 20.736 -10.033 -24.470 1.00 82.00 597 LYS A N 1
ATOM 5002 C CA . LYS A 1 597 ? 20.421 -11.260 -23.727 1.00 82.00 597 LYS A CA 1
ATOM 5003 C C . LYS A 1 597 ? 21.331 -11.396 -22.504 1.00 82.00 597 LYS A C 1
ATOM 5005 O O . LYS A 1 597 ? 20.871 -11.786 -21.432 1.00 82.00 597 LYS A O 1
ATOM 5010 N N . PHE A 1 598 ? 22.610 -11.047 -22.645 1.00 85.12 598 PHE A N 1
ATOM 5011 C CA . PHE A 1 598 ? 23.574 -11.040 -21.546 1.00 85.12 598 PHE A CA 1
ATOM 5012 C C . PHE A 1 598 ? 23.179 -10.058 -20.431 1.00 85.12 598 PHE A C 1
ATOM 5014 O O . PHE A 1 598 ? 23.111 -10.456 -19.267 1.00 85.12 598 PHE A O 1
ATOM 5021 N N . ILE A 1 599 ? 22.869 -8.809 -20.785 1.00 86.81 599 ILE A N 1
ATOM 5022 C CA . ILE A 1 599 ? 22.502 -7.753 -19.829 1.00 86.81 599 ILE A CA 1
ATOM 5023 C C . ILE A 1 599 ? 21.190 -8.096 -19.124 1.00 86.81 599 ILE A C 1
ATOM 5025 O O . ILE A 1 599 ? 21.095 -8.026 -17.900 1.00 86.81 599 ILE A O 1
ATOM 5029 N N . ARG A 1 600 ? 20.206 -8.598 -19.872 1.00 84.19 600 ARG A N 1
ATOM 5030 C CA . ARG A 1 600 ? 18.942 -9.084 -19.311 1.00 84.19 600 ARG A CA 1
ATOM 5031 C C . ARG A 1 600 ? 19.145 -10.201 -18.287 1.00 84.19 600 ARG A C 1
ATOM 5033 O O . ARG A 1 600 ? 18.600 -10.142 -17.190 1.00 84.19 600 ARG A O 1
ATOM 5040 N N . ASN A 1 601 ? 19.979 -11.191 -18.604 1.00 84.94 601 ASN A N 1
ATOM 5041 C CA . ASN A 1 601 ? 20.298 -12.277 -17.673 1.00 84.94 601 ASN A CA 1
ATOM 5042 C C . ASN A 1 601 ? 21.029 -11.787 -16.417 1.00 84.94 601 ASN A C 1
ATOM 5044 O O . ASN A 1 601 ? 20.924 -12.408 -15.359 1.00 84.94 601 ASN A O 1
ATOM 5048 N N . TYR A 1 602 ? 21.795 -10.703 -16.527 1.00 88.38 602 TYR A N 1
ATOM 5049 C CA . TYR A 1 602 ? 22.455 -10.083 -15.389 1.00 88.38 602 TYR A CA 1
ATOM 5050 C C . TYR A 1 602 ? 21.455 -9.373 -14.463 1.00 88.38 602 TYR A C 1
ATOM 5052 O O . TYR A 1 602 ? 21.501 -9.596 -13.253 1.00 88.38 602 TYR A O 1
ATOM 5060 N N . TYR A 1 603 ? 20.512 -8.603 -15.011 1.00 89.44 603 TYR A N 1
ATOM 5061 C CA . TYR A 1 603 ? 19.484 -7.921 -14.216 1.00 89.44 603 TYR A CA 1
ATOM 5062 C C . TYR A 1 603 ? 18.420 -8.862 -13.631 1.00 89.44 603 TYR A C 1
ATOM 5064 O O . TYR A 1 603 ? 17.842 -8.557 -12.592 1.00 89.44 603 TYR A O 1
ATOM 5072 N N . ASN A 1 604 ? 18.241 -10.054 -14.206 1.00 86.31 604 ASN A N 1
ATOM 5073 C CA . ASN A 1 604 ? 17.366 -11.098 -13.656 1.00 86.31 604 ASN A CA 1
ATOM 5074 C C . ASN A 1 604 ? 17.966 -11.848 -12.448 1.00 86.31 604 ASN A C 1
ATOM 5076 O O . ASN A 1 604 ? 17.362 -12.789 -11.927 1.00 86.31 604 ASN A O 1
ATOM 5080 N N . ARG A 1 605 ? 19.170 -11.486 -11.989 1.00 86.00 605 ARG A N 1
ATOM 5081 C CA . ARG A 1 605 ? 19.784 -12.103 -10.807 1.00 86.00 605 ARG A CA 1
ATOM 5082 C C . ARG A 1 605 ? 19.043 -11.730 -9.527 1.00 86.00 605 ARG A C 1
ATOM 5084 O O . ARG A 1 605 ? 18.413 -10.685 -9.406 1.00 86.00 605 ARG A O 1
ATOM 5091 N N . HIS A 1 606 ? 19.206 -12.563 -8.503 1.00 86.94 606 HIS A N 1
ATOM 5092 C CA . HIS A 1 606 ? 18.703 -12.268 -7.159 1.00 86.94 606 HIS A CA 1
ATOM 5093 C C . HIS A 1 606 ? 19.368 -11.047 -6.512 1.00 86.94 606 HIS A C 1
ATOM 5095 O O . HIS A 1 606 ? 18.822 -10.461 -5.576 1.00 86.94 606 HIS A O 1
ATOM 5101 N N . TYR A 1 607 ? 20.566 -10.710 -6.975 1.00 89.38 607 TYR A N 1
ATOM 5102 C CA . TYR A 1 607 ? 21.324 -9.549 -6.557 1.00 89.38 607 TYR A CA 1
ATOM 5103 C C . TYR A 1 607 ? 22.294 -9.151 -7.674 1.00 89.38 607 TYR A C 1
ATOM 5105 O O . TYR A 1 607 ? 22.885 -10.015 -8.329 1.00 89.38 607 TYR A O 1
ATOM 5113 N N . TYR A 1 608 ? 22.425 -7.847 -7.901 1.00 92.81 608 TYR A N 1
ATOM 5114 C CA . TYR A 1 608 ? 23.240 -7.259 -8.963 1.00 92.81 608 TYR A CA 1
ATOM 5115 C C . TYR A 1 608 ? 23.728 -5.867 -8.549 1.00 92.81 608 TYR A C 1
ATOM 5117 O O . TYR A 1 608 ? 23.261 -5.294 -7.567 1.00 92.81 608 TYR A O 1
ATOM 5125 N N . THR A 1 609 ? 24.679 -5.314 -9.293 1.00 93.88 609 THR A N 1
ATOM 5126 C CA . THR A 1 609 ? 25.183 -3.949 -9.090 1.00 93.88 609 THR A CA 1
ATOM 5127 C C . THR A 1 609 ? 24.800 -3.030 -10.240 1.00 93.88 609 THR A C 1
ATOM 5129 O O . THR A 1 609 ? 24.735 -3.475 -11.389 1.00 93.88 609 THR A O 1
ATOM 5132 N N . ARG A 1 610 ? 24.595 -1.746 -9.936 1.00 93.88 610 ARG A N 1
ATOM 5133 C CA . ARG A 1 610 ? 24.384 -0.674 -10.919 1.00 93.88 610 ARG A CA 1
ATOM 5134 C C . ARG A 1 610 ? 25.192 0.570 -10.551 1.00 93.88 610 ARG A C 1
ATOM 5136 O O . ARG A 1 610 ? 25.551 0.751 -9.389 1.00 93.88 610 ARG A O 1
ATOM 5143 N N . LEU A 1 611 ? 25.462 1.428 -11.532 1.00 93.75 611 LEU A N 1
ATOM 5144 C CA . LEU A 1 611 ? 26.024 2.749 -11.263 1.00 93.75 611 LEU A CA 1
ATOM 5145 C C . LEU A 1 611 ? 24.902 3.728 -10.956 1.00 93.75 611 LEU A C 1
ATOM 5147 O O . LEU A 1 611 ? 23.939 3.840 -11.712 1.00 93.75 611 LEU A O 1
ATOM 5151 N N . ARG A 1 612 ? 25.054 4.458 -9.857 1.00 90.94 612 ARG A N 1
ATOM 5152 C CA . ARG A 1 612 ? 24.234 5.620 -9.549 1.00 90.94 612 ARG A CA 1
ATOM 5153 C C . ARG A 1 612 ? 25.027 6.868 -9.908 1.00 90.94 612 ARG A C 1
ATOM 5155 O O . ARG A 1 612 ? 26.016 7.187 -9.249 1.00 90.94 612 ARG A O 1
ATOM 5162 N N . GLU A 1 613 ? 24.615 7.551 -10.969 1.00 86.62 613 GLU A N 1
ATOM 5163 C CA . GLU A 1 613 ? 25.250 8.796 -11.399 1.00 86.62 613 GLU A CA 1
ATOM 5164 C C . GLU A 1 613 ? 24.990 9.901 -10.368 1.00 86.62 613 GLU A C 1
ATOM 5166 O O . GLU A 1 613 ? 23.844 10.250 -10.086 1.00 86.62 613 GLU A O 1
ATOM 5171 N N . ASN A 1 614 ? 26.061 10.451 -9.794 1.00 80.31 614 ASN A N 1
ATOM 5172 C CA . ASN A 1 614 ? 25.970 11.568 -8.852 1.00 80.31 614 ASN A CA 1
ATOM 5173 C C . ASN A 1 614 ? 26.207 12.903 -9.549 1.00 80.31 614 ASN A C 1
ATOM 5175 O O . ASN A 1 614 ? 25.578 13.910 -9.225 1.00 80.31 614 ASN A O 1
ATOM 5179 N N . PHE A 1 615 ? 27.154 12.916 -10.483 1.00 83.25 615 PHE A N 1
ATOM 5180 C CA . PHE A 1 615 ? 27.548 14.103 -11.215 1.00 83.25 615 PHE A CA 1
ATOM 5181 C C . PHE A 1 615 ? 28.036 13.713 -12.604 1.00 83.25 615 PHE A C 1
ATOM 5183 O O . PHE A 1 615 ? 28.815 12.770 -12.755 1.00 83.25 615 PHE A O 1
ATOM 5190 N N . TYR A 1 616 ? 27.628 14.482 -13.609 1.00 83.69 616 TYR A N 1
ATOM 5191 C CA . TYR A 1 616 ? 28.206 14.402 -14.939 1.00 83.69 616 TYR A CA 1
ATOM 5192 C C . TYR A 1 616 ? 28.506 15.804 -15.466 1.00 83.69 616 TYR A C 1
ATOM 5194 O O . TYR A 1 616 ? 27.773 16.764 -15.224 1.00 83.69 616 TYR A O 1
ATOM 5202 N N . GLN A 1 617 ? 29.597 15.910 -16.214 1.00 81.38 617 GLN A N 1
ATOM 5203 C CA . GLN A 1 617 ? 29.967 17.095 -16.968 1.00 81.38 617 GLN A CA 1
ATOM 5204 C C . GLN A 1 617 ? 30.328 16.662 -18.384 1.00 81.38 617 GLN A C 1
ATOM 5206 O O . GLN A 1 617 ? 31.206 15.821 -18.580 1.00 81.38 617 GLN A O 1
ATOM 5211 N N . SER A 1 618 ? 29.666 17.255 -19.373 1.00 78.75 618 SER A N 1
ATOM 5212 C CA . SER A 1 618 ? 30.026 17.106 -20.779 1.00 78.75 618 SER A CA 1
ATOM 5213 C C . SER A 1 618 ? 30.453 18.453 -21.344 1.00 78.75 618 SER A C 1
ATOM 5215 O O . SER A 1 618 ? 29.739 19.450 -21.217 1.00 78.75 618 SER A O 1
ATOM 5217 N N . ASP A 1 619 ? 31.626 18.493 -21.974 1.00 75.94 619 ASP A N 1
ATOM 5218 C CA . ASP A 1 619 ? 32.065 19.689 -22.685 1.00 75.94 619 ASP A CA 1
ATOM 5219 C C . ASP A 1 619 ? 31.682 19.539 -24.164 1.00 75.94 619 ASP A C 1
ATOM 5221 O O . ASP A 1 619 ? 32.204 18.654 -24.858 1.00 75.94 619 ASP A O 1
ATOM 5225 N N . PRO A 1 620 ? 30.751 20.366 -24.677 1.00 63.44 620 PRO A N 1
ATOM 5226 C CA . PRO A 1 620 ? 30.320 20.269 -26.061 1.00 63.44 620 PRO A CA 1
ATOM 5227 C C . PRO A 1 620 ? 31.446 20.696 -26.997 1.00 63.44 620 PRO A C 1
ATOM 5229 O O . PRO A 1 620 ? 32.224 21.611 -26.705 1.00 63.44 620 PRO A O 1
ATOM 5232 N N . PHE A 1 621 ? 31.494 20.079 -28.175 1.00 57.34 621 PHE A N 1
ATOM 5233 C CA . PHE A 1 621 ? 32.456 20.464 -29.194 1.00 57.34 621 PHE A CA 1
ATOM 5234 C C . PHE A 1 621 ? 32.228 21.925 -29.637 1.00 57.34 621 PHE A C 1
ATOM 5236 O O . PHE A 1 621 ? 31.197 22.271 -30.217 1.00 57.34 621 PHE A O 1
ATOM 5243 N N . ARG A 1 622 ? 33.196 22.814 -29.374 1.00 56.84 622 ARG A N 1
ATOM 5244 C CA . ARG A 1 622 ? 33.243 24.180 -29.919 1.00 56.84 622 ARG A CA 1
ATOM 5245 C C . ARG A 1 622 ? 34.298 24.217 -31.021 1.00 56.84 622 ARG A C 1
ATOM 5247 O O . ARG A 1 622 ? 35.471 24.003 -30.738 1.00 56.84 622 ARG A O 1
ATOM 5254 N N . LYS A 1 623 ? 33.895 24.542 -32.258 1.00 52.00 623 LYS A N 1
ATOM 5255 C CA . LYS A 1 623 ? 34.816 24.885 -33.360 1.00 52.00 623 LYS A CA 1
ATOM 5256 C C . LYS A 1 623 ? 35.546 26.191 -33.023 1.00 52.00 623 LYS A C 1
ATOM 5258 O O . LYS A 1 623 ? 35.177 27.258 -33.502 1.00 52.00 623 LYS A O 1
ATOM 5263 N N . ILE A 1 624 ? 36.539 26.126 -32.148 1.00 47.19 624 ILE A N 1
ATOM 5264 C CA . ILE A 1 624 ? 37.496 27.206 -31.926 1.00 47.19 624 ILE A CA 1
ATOM 5265 C C . ILE A 1 624 ? 38.761 26.805 -32.689 1.00 47.19 624 ILE A C 1
ATOM 5267 O O . ILE A 1 624 ? 39.224 25.678 -32.572 1.00 47.19 624 ILE A O 1
ATOM 5271 N N . PHE A 1 625 ? 39.211 27.715 -33.553 1.00 43.38 625 PHE A N 1
ATOM 5272 C CA . PHE A 1 625 ? 40.368 27.657 -34.452 1.00 43.38 625 PHE A CA 1
ATOM 5273 C C . PHE A 1 625 ? 41.417 26.550 -34.195 1.00 43.38 625 PHE A C 1
ATOM 5275 O O . PHE A 1 625 ? 42.050 26.525 -33.150 1.00 43.38 625 PHE A O 1
ATOM 5282 N N . ASN A 1 626 ? 41.685 25.752 -35.240 1.00 47.62 626 ASN A N 1
ATOM 5283 C CA . ASN A 1 626 ? 42.937 25.023 -35.508 1.00 47.62 626 ASN A CA 1
ATOM 5284 C C . ASN A 1 626 ? 43.527 24.099 -34.418 1.00 47.62 626 ASN A C 1
ATOM 5286 O O . ASN A 1 626 ? 44.737 23.888 -34.421 1.00 47.62 626 ASN A O 1
ATOM 5290 N N . ASP A 1 627 ? 42.711 23.463 -33.576 1.00 46.75 627 ASP A N 1
ATOM 5291 C CA . ASP A 1 627 ? 43.164 22.286 -32.818 1.00 46.75 627 ASP A CA 1
ATOM 5292 C C . ASP A 1 627 ? 42.743 20.986 -33.530 1.00 46.75 627 ASP A C 1
ATOM 5294 O O . ASP A 1 627 ? 41.550 20.670 -33.564 1.00 46.75 627 ASP A O 1
ATOM 5298 N N . PRO A 1 628 ? 43.685 20.190 -34.077 1.00 50.59 628 PRO A N 1
ATOM 5299 C CA . PRO A 1 628 ? 43.409 18.901 -34.707 1.00 50.59 628 PRO A CA 1
ATOM 5300 C C . PRO A 1 628 ? 43.290 17.801 -33.642 1.00 50.59 628 PRO A C 1
ATOM 5302 O O . PRO A 1 628 ? 43.984 16.788 -33.698 1.00 50.59 628 PRO A O 1
ATOM 5305 N N . ILE A 1 629 ? 42.473 18.014 -32.608 1.00 54.25 629 ILE A N 1
ATOM 5306 C CA . ILE A 1 629 ? 42.268 16.987 -31.580 1.00 54.25 629 ILE A CA 1
ATOM 5307 C C . ILE A 1 629 ? 41.033 16.173 -31.961 1.00 54.25 629 ILE A C 1
ATOM 5309 O O . ILE A 1 629 ? 39.897 16.521 -31.643 1.00 54.25 629 ILE A O 1
ATOM 5313 N N . GLU A 1 630 ? 41.322 15.095 -32.689 1.00 64.75 630 GLU A N 1
ATOM 5314 C CA . GLU A 1 630 ? 40.422 14.074 -33.238 1.00 64.75 630 GLU A CA 1
ATOM 5315 C C . GLU A 1 630 ? 40.079 12.981 -32.204 1.00 64.75 630 GLU A C 1
ATOM 5317 O O . GLU A 1 630 ? 40.126 11.793 -32.523 1.00 64.75 630 GLU A O 1
ATOM 5322 N N . SER A 1 631 ? 39.818 13.323 -30.938 1.00 77.81 631 SER A N 1
ATOM 5323 C CA . SER A 1 631 ? 39.482 12.310 -29.927 1.00 77.81 631 SER A CA 1
ATOM 5324 C C . SER A 1 631 ? 38.374 12.724 -28.964 1.00 77.81 631 SER A C 1
ATOM 5326 O O . SER A 1 631 ? 38.269 13.878 -28.549 1.00 77.81 631 SER A O 1
ATOM 5328 N N . PHE A 1 632 ? 37.551 11.740 -28.611 1.00 86.19 632 PHE A N 1
ATOM 5329 C CA . PHE A 1 632 ? 36.578 11.780 -27.531 1.00 86.19 632 PHE A CA 1
ATOM 5330 C C . PHE A 1 632 ? 37.220 11.222 -26.254 1.00 86.19 632 PHE A C 1
ATOM 5332 O O . PHE A 1 632 ? 37.825 10.148 -26.286 1.00 86.19 632 PHE A O 1
ATOM 5339 N N . GLN A 1 633 ? 37.105 11.943 -25.137 1.00 89.31 633 GLN A N 1
ATOM 5340 C CA . GLN A 1 633 ? 37.662 11.526 -23.844 1.00 89.31 633 GLN A CA 1
ATOM 5341 C C . GLN A 1 633 ? 36.549 11.174 -22.854 1.00 89.31 633 GLN A C 1
ATOM 5343 O O . GLN A 1 633 ? 35.715 12.021 -22.547 1.00 89.31 633 GLN A O 1
ATOM 5348 N N . LEU A 1 634 ? 36.564 9.958 -22.311 1.00 92.19 634 LEU A N 1
ATOM 5349 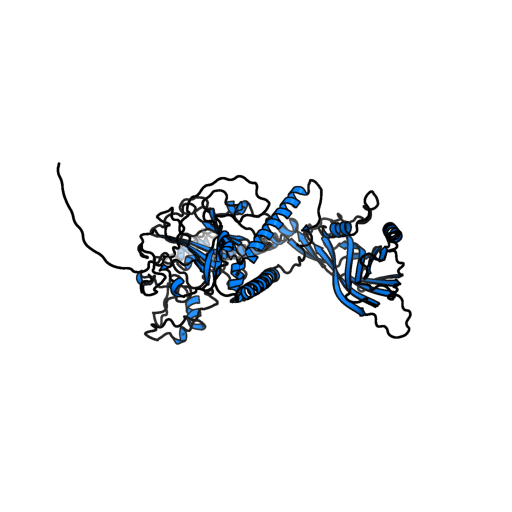C CA . LEU A 1 634 ? 35.709 9.547 -21.196 1.00 92.19 634 LEU A CA 1
ATOM 5350 C C . LEU A 1 634 ? 36.545 9.480 -19.918 1.00 92.19 634 LEU A C 1
ATOM 5352 O O . LEU A 1 634 ? 37.569 8.805 -19.896 1.00 92.19 634 LEU A O 1
ATOM 5356 N N . ASP A 1 635 ? 36.091 10.143 -18.862 1.00 93.56 635 ASP A N 1
ATOM 5357 C CA . ASP A 1 635 ? 36.680 10.135 -17.524 1.00 93.56 635 ASP A CA 1
ATOM 5358 C C . ASP A 1 635 ? 35.628 9.653 -16.514 1.00 93.56 635 ASP A C 1
ATOM 5360 O O . ASP A 1 635 ? 34.750 10.412 -16.105 1.00 93.56 635 ASP A O 1
ATOM 5364 N N . LEU A 1 636 ? 35.673 8.367 -16.163 1.00 94.94 636 LEU A N 1
ATOM 5365 C CA . LEU A 1 636 ? 34.733 7.721 -15.251 1.00 94.94 636 LEU A CA 1
ATOM 5366 C C . LEU A 1 636 ? 35.384 7.506 -13.882 1.00 94.94 636 LEU A C 1
ATOM 5368 O O . LEU A 1 636 ? 36.426 6.864 -13.754 1.00 94.94 636 LEU A O 1
ATOM 5372 N N . ILE A 1 637 ? 34.720 8.004 -12.846 1.00 95.25 637 ILE A N 1
ATOM 5373 C CA . ILE A 1 637 ? 35.044 7.758 -11.446 1.00 95.25 637 ILE A CA 1
ATOM 5374 C C . ILE A 1 637 ? 33.909 6.926 -10.847 1.00 95.25 637 ILE A C 1
ATOM 5376 O O . ILE A 1 637 ? 32.755 7.359 -10.830 1.00 95.25 637 ILE A O 1
ATOM 5380 N N . VAL A 1 638 ? 34.241 5.735 -10.352 1.00 95.62 638 VAL A N 1
ATOM 5381 C CA . VAL A 1 638 ? 33.317 4.857 -9.625 1.00 95.62 638 VAL A CA 1
ATOM 5382 C C . VAL A 1 638 ? 33.769 4.788 -8.174 1.00 95.62 638 VAL A C 1
ATOM 5384 O O . VAL A 1 638 ? 34.876 4.335 -7.895 1.00 95.62 638 VAL A O 1
ATOM 5387 N N . ASN A 1 639 ? 32.929 5.244 -7.249 1.00 94.12 639 ASN A N 1
ATOM 5388 C CA . ASN A 1 639 ? 33.191 5.165 -5.817 1.00 94.12 639 ASN A CA 1
ATOM 5389 C C . ASN A 1 639 ? 32.567 3.886 -5.230 1.00 94.12 639 ASN A C 1
ATOM 5391 O O . ASN A 1 639 ? 31.384 3.598 -5.435 1.00 94.12 639 ASN A O 1
ATOM 5395 N N . TYR A 1 640 ? 33.350 3.147 -4.454 1.00 93.62 640 TYR A N 1
ATOM 5396 C CA . TYR A 1 640 ? 32.958 1.947 -3.726 1.00 93.62 640 TYR A CA 1
ATOM 5397 C C . TYR A 1 640 ? 32.577 2.332 -2.291 1.00 93.62 640 TYR A C 1
ATOM 5399 O O . TYR A 1 640 ? 33.415 2.398 -1.394 1.00 93.62 640 TYR A O 1
ATOM 5407 N N . ARG A 1 641 ? 31.295 2.652 -2.080 1.00 88.56 641 ARG A N 1
ATOM 5408 C CA . ARG A 1 641 ? 30.779 3.109 -0.779 1.00 88.56 641 ARG A CA 1
ATOM 5409 C C . ARG A 1 641 ? 30.258 1.963 0.086 1.00 88.56 641 ARG A C 1
ATOM 5411 O O . ARG A 1 641 ? 29.979 0.864 -0.389 1.00 88.56 641 ARG A O 1
ATOM 5418 N N . GLU A 1 642 ? 30.080 2.258 1.372 1.00 88.06 642 GLU A N 1
ATOM 5419 C CA . GLU A 1 642 ? 29.380 1.382 2.309 1.00 88.06 642 GLU A CA 1
ATOM 5420 C C . GLU A 1 642 ? 27.906 1.214 1.902 1.00 88.06 642 GLU A C 1
ATOM 5422 O O . GLU A 1 642 ? 27.170 2.196 1.772 1.00 88.06 642 GLU A O 1
ATOM 5427 N N . ASN A 1 643 ? 27.467 -0.037 1.744 1.00 87.56 643 ASN A N 1
ATOM 5428 C CA . ASN A 1 643 ? 26.093 -0.379 1.377 1.00 87.56 643 ASN A CA 1
ATOM 5429 C C . ASN A 1 643 ? 25.362 -1.076 2.531 1.00 87.56 643 ASN A C 1
ATOM 5431 O O . ASN A 1 643 ? 25.970 -1.655 3.434 1.00 87.56 643 ASN A O 1
ATOM 5435 N N . LEU A 1 644 ? 24.030 -1.019 2.490 1.00 89.31 644 LEU A N 1
ATOM 5436 C CA . LEU A 1 644 ? 23.141 -1.655 3.459 1.00 89.31 644 LEU A CA 1
ATOM 5437 C C . LEU A 1 644 ? 22.623 -2.988 2.904 1.00 89.31 644 LEU A C 1
ATOM 5439 O O . LEU A 1 644 ? 21.935 -3.010 1.887 1.00 89.31 644 LEU A O 1
ATOM 5443 N N . TYR A 1 645 ? 22.889 -4.089 3.604 1.00 90.19 645 TYR A N 1
ATOM 5444 C CA . TYR A 1 645 ? 22.483 -5.434 3.187 1.00 90.19 645 TYR A CA 1
ATOM 5445 C C . TYR A 1 645 ? 21.424 -6.015 4.120 1.00 90.19 645 TYR A C 1
ATOM 5447 O O . TYR A 1 645 ? 21.537 -5.921 5.349 1.00 90.19 645 TYR A O 1
ATOM 5455 N N . ARG A 1 646 ? 20.414 -6.675 3.540 1.00 89.81 646 ARG A N 1
ATOM 5456 C CA . ARG A 1 646 ? 19.321 -7.337 4.269 1.00 89.81 646 ARG A CA 1
ATOM 5457 C C . ARG A 1 646 ? 19.583 -8.833 4.411 1.00 89.81 646 ARG A C 1
ATOM 5459 O O . ARG A 1 646 ? 20.017 -9.490 3.462 1.00 89.81 646 ARG A O 1
ATOM 5466 N N . TYR A 1 647 ? 19.278 -9.388 5.583 1.00 86.38 647 TYR A N 1
ATOM 5467 C CA . TYR A 1 647 ? 19.369 -10.824 5.837 1.00 86.38 647 TYR A CA 1
ATOM 5468 C C . TYR A 1 647 ? 18.255 -11.344 6.753 1.00 86.38 647 TYR A C 1
ATOM 5470 O O . TYR A 1 647 ? 17.750 -10.641 7.631 1.00 86.38 647 TYR A O 1
ATOM 5478 N N . ARG A 1 648 ? 17.907 -12.619 6.577 1.00 84.81 648 ARG A N 1
ATOM 5479 C CA . ARG A 1 648 ? 16.979 -13.368 7.426 1.00 84.81 648 ARG A CA 1
ATOM 5480 C C . ARG A 1 648 ? 17.695 -13.905 8.647 1.00 84.81 648 ARG A C 1
ATOM 5482 O O . ARG A 1 648 ? 18.751 -14.529 8.537 1.00 84.81 648 ARG A O 1
ATOM 5489 N N . THR A 1 649 ? 17.120 -13.664 9.819 1.00 79.38 649 THR A N 1
ATOM 5490 C CA . THR A 1 649 ? 17.722 -14.076 11.083 1.00 79.38 649 THR A CA 1
ATOM 5491 C C . THR A 1 649 ? 17.582 -15.585 11.280 1.00 79.38 649 THR A C 1
ATOM 5493 O O . THR A 1 649 ? 16.549 -16.192 11.001 1.00 79.38 649 THR A O 1
ATOM 5496 N N . ASN A 1 650 ? 18.642 -16.216 11.785 1.00 77.25 650 ASN A N 1
ATOM 5497 C CA . ASN A 1 650 ? 18.594 -17.630 12.139 1.00 77.25 650 ASN A CA 1
ATOM 5498 C C . ASN A 1 650 ? 17.927 -17.845 13.506 1.00 77.25 650 ASN A C 1
ATOM 5500 O O . ASN A 1 650 ? 17.892 -16.958 14.362 1.00 77.25 650 ASN A O 1
ATOM 5504 N N . PHE A 1 651 ? 17.497 -19.085 13.754 1.00 75.94 651 PHE A N 1
ATOM 5505 C CA . PHE A 1 651 ? 16.891 -19.536 15.013 1.00 75.94 651 PHE A CA 1
ATOM 5506 C C . PHE A 1 651 ? 17.641 -19.071 16.276 1.00 75.94 651 PHE A C 1
ATOM 5508 O O . PHE A 1 651 ? 17.037 -18.594 17.234 1.00 75.94 651 PHE A O 1
ATOM 5515 N N . TRP A 1 652 ? 18.973 -19.135 16.273 1.00 70.56 652 TRP A N 1
ATOM 5516 C CA . TRP A 1 652 ? 19.791 -18.716 17.416 1.00 70.56 652 TRP A CA 1
ATOM 5517 C C . TRP A 1 652 ? 19.762 -17.208 17.675 1.00 70.56 652 TRP A C 1
ATOM 5519 O O . TRP A 1 652 ? 19.814 -16.770 18.825 1.00 70.56 652 TRP A O 1
ATOM 5529 N N . TYR A 1 653 ? 19.657 -16.407 16.615 1.00 73.19 653 TYR A N 1
ATOM 5530 C CA . TYR A 1 653 ? 19.518 -14.960 16.732 1.00 73.19 653 TYR A CA 1
ATOM 5531 C C . TYR A 1 653 ? 18.149 -14.598 17.318 1.00 73.19 653 TYR A C 1
ATOM 5533 O O . TYR A 1 653 ? 18.066 -13.753 18.208 1.00 73.19 653 TYR A O 1
ATOM 5541 N N . LEU A 1 654 ? 17.099 -15.304 16.891 1.00 72.75 654 LEU A N 1
ATOM 5542 C CA . LEU A 1 654 ? 15.752 -15.184 17.449 1.00 72.75 654 LEU A CA 1
ATOM 5543 C C . LEU A 1 654 ? 15.726 -15.503 18.950 1.00 72.75 654 LEU A C 1
ATOM 5545 O O . LEU A 1 654 ? 15.246 -14.691 19.741 1.00 72.75 654 LEU A O 1
ATOM 5549 N N . ILE A 1 655 ? 16.310 -16.635 19.365 1.00 72.44 655 ILE A N 1
ATOM 5550 C CA . ILE A 1 655 ? 16.385 -17.030 20.782 1.00 72.44 655 ILE A CA 1
ATOM 5551 C C . ILE A 1 655 ? 17.126 -15.997 21.626 1.00 72.44 655 ILE A C 1
ATOM 5553 O O . ILE A 1 655 ? 16.678 -15.688 22.729 1.00 72.44 655 ILE A O 1
ATOM 5557 N N . LYS A 1 656 ? 18.246 -15.452 21.133 1.00 75.69 656 LYS A N 1
ATOM 5558 C CA . LYS A 1 656 ? 19.020 -14.444 21.870 1.00 75.69 656 LYS A CA 1
ATOM 5559 C C . LYS A 1 656 ? 18.136 -13.269 22.297 1.00 75.69 656 LYS A C 1
ATOM 5561 O O . LYS A 1 656 ? 18.183 -12.860 23.455 1.00 75.69 656 LYS A O 1
ATOM 5566 N N . TRP A 1 657 ? 17.335 -12.738 21.376 1.00 69.06 657 TRP A N 1
ATOM 5567 C CA . TRP A 1 657 ? 16.463 -11.596 21.650 1.00 69.06 657 TRP A CA 1
ATOM 5568 C C . TRP A 1 657 ? 15.266 -11.963 22.512 1.00 69.06 657 TRP A C 1
ATOM 5570 O O . TRP A 1 657 ? 14.931 -11.219 23.434 1.00 69.06 657 TRP A O 1
ATOM 5580 N N . ALA A 1 658 ? 14.694 -13.142 22.297 1.00 68.12 658 ALA A N 1
ATOM 5581 C CA . ALA A 1 658 ? 13.626 -13.618 23.153 1.00 68.12 658 ALA A CA 1
ATOM 5582 C C . ALA A 1 658 ? 14.063 -13.832 24.592 1.00 68.12 658 ALA A C 1
ATOM 5584 O O . ALA A 1 658 ? 13.344 -13.424 25.492 1.00 68.12 658 ALA A O 1
ATOM 5585 N N . LEU A 1 659 ? 15.239 -14.409 24.843 1.00 73.06 659 LEU A N 1
ATOM 5586 C CA . LEU A 1 659 ? 15.740 -14.580 26.207 1.00 73.06 659 LEU A CA 1
ATOM 5587 C C . LEU A 1 659 ? 15.880 -13.239 26.931 1.00 73.06 659 LEU A C 1
ATOM 5589 O O . LEU A 1 659 ? 15.493 -13.140 28.090 1.00 73.06 659 LEU A O 1
ATOM 5593 N N . ILE A 1 660 ? 16.371 -12.202 26.250 1.00 79.38 660 ILE A N 1
ATOM 5594 C CA . ILE A 1 660 ? 16.492 -10.854 26.824 1.00 79.38 660 ILE A CA 1
ATOM 5595 C C . ILE A 1 660 ? 15.107 -10.288 27.173 1.00 79.38 660 ILE A C 1
ATOM 5597 O O . ILE A 1 660 ? 14.909 -9.756 28.265 1.00 79.38 660 ILE A O 1
ATOM 5601 N N . GLN A 1 661 ? 14.134 -10.441 26.275 1.00 71.38 661 GLN A N 1
ATOM 5602 C CA . GLN A 1 661 ? 12.771 -9.943 26.471 1.00 71.38 661 GLN A CA 1
ATOM 5603 C C . GLN A 1 661 ? 12.014 -10.726 27.560 1.00 71.38 661 GLN A C 1
ATOM 5605 O O . GLN A 1 661 ? 11.421 -10.118 28.451 1.00 71.38 661 GLN A O 1
ATOM 5610 N N . TYR A 1 662 ? 12.083 -12.062 27.548 1.00 81.81 662 TYR A N 1
ATOM 5611 C CA . TYR A 1 662 ? 11.473 -12.923 28.565 1.00 81.81 662 TYR A CA 1
ATOM 5612 C C . TYR A 1 662 ? 12.110 -12.726 29.939 1.00 81.81 662 TYR A C 1
ATOM 5614 O O . TYR A 1 662 ? 11.384 -12.690 30.926 1.00 81.81 662 TYR A O 1
ATOM 5622 N N . LEU A 1 663 ? 13.432 -12.546 30.024 1.00 83.88 663 LEU A N 1
ATOM 5623 C CA . LEU A 1 663 ? 14.110 -12.229 31.284 1.00 83.88 663 LEU A CA 1
ATOM 5624 C C . LEU A 1 663 ? 13.659 -10.866 31.827 1.00 83.88 663 LEU A C 1
ATOM 5626 O O . LEU A 1 663 ? 13.413 -10.738 33.024 1.00 83.88 663 LEU A O 1
ATOM 5630 N N . GLY A 1 664 ? 13.484 -9.869 30.953 1.00 84.88 664 GLY A N 1
ATOM 5631 C CA . GLY A 1 664 ? 12.943 -8.562 31.328 1.00 84.88 664 GLY A CA 1
ATOM 5632 C C . GLY A 1 664 ? 11.538 -8.655 31.930 1.00 84.88 664 GLY A C 1
ATOM 5633 O O . GLY A 1 664 ? 11.299 -8.138 33.021 1.00 84.88 664 GLY A O 1
ATOM 5634 N N . VAL A 1 665 ? 10.624 -9.369 31.264 1.00 85.69 665 VAL A N 1
ATOM 5635 C CA . VAL A 1 665 ? 9.262 -9.598 31.779 1.00 85.69 665 VAL A CA 1
ATOM 5636 C C . VAL A 1 665 ? 9.300 -10.412 33.070 1.00 85.69 665 VAL A C 1
ATOM 5638 O O . VAL A 1 665 ? 8.663 -10.028 34.048 1.00 85.69 665 VAL A O 1
ATOM 5641 N N . PHE A 1 666 ? 10.084 -11.492 33.106 1.00 88.94 666 PHE A N 1
ATOM 5642 C CA . PHE A 1 666 ? 10.205 -12.369 34.266 1.00 88.94 666 PHE A CA 1
ATOM 5643 C C . PHE A 1 666 ? 10.645 -11.601 35.515 1.00 88.94 666 PHE A C 1
ATOM 5645 O O . PHE A 1 666 ? 9.991 -11.713 36.548 1.00 88.94 666 PHE A O 1
ATOM 5652 N N . LEU A 1 667 ? 11.685 -10.765 35.420 1.00 90.81 667 LEU A N 1
ATOM 5653 C CA . LEU A 1 667 ? 12.173 -9.971 36.552 1.00 90.81 667 LEU A CA 1
ATOM 5654 C C . LEU A 1 667 ? 11.112 -9.000 37.082 1.00 90.81 667 LEU A C 1
ATOM 5656 O O . LEU A 1 667 ? 10.931 -8.897 38.294 1.00 90.81 667 LEU A O 1
ATOM 5660 N N . ILE A 1 668 ? 10.375 -8.324 36.195 1.00 89.69 668 ILE A N 1
ATOM 5661 C CA . ILE A 1 668 ? 9.287 -7.419 36.596 1.00 89.69 668 ILE A CA 1
ATOM 5662 C C . ILE A 1 668 ? 8.166 -8.209 37.278 1.00 89.69 668 ILE A C 1
ATOM 5664 O O . ILE A 1 668 ? 7.687 -7.811 38.341 1.00 89.69 668 ILE A O 1
ATOM 5668 N N . THR A 1 669 ? 7.769 -9.347 36.703 1.00 90.00 669 THR A N 1
ATOM 5669 C CA . THR A 1 669 ? 6.725 -10.196 37.286 1.00 90.00 669 THR A CA 1
ATOM 5670 C C . THR A 1 669 ? 7.144 -10.795 38.627 1.00 90.00 669 THR A C 1
ATOM 5672 O O . THR A 1 669 ? 6.340 -10.799 39.550 1.00 90.00 669 THR A O 1
ATOM 5675 N N . ASP A 1 670 ? 8.396 -11.230 38.789 1.00 93.00 670 ASP A N 1
ATOM 5676 C CA . ASP A 1 670 ? 8.921 -11.768 40.048 1.00 93.00 670 ASP A CA 1
ATOM 5677 C C . ASP A 1 670 ? 8.968 -10.690 41.140 1.00 93.00 670 ASP A C 1
ATOM 5679 O O . ASP A 1 670 ? 8.540 -10.935 42.268 1.00 93.00 670 ASP A O 1
ATOM 5683 N N . LEU A 1 671 ? 9.402 -9.469 40.806 1.00 93.44 671 LEU A N 1
ATOM 5684 C CA . LEU A 1 671 ? 9.362 -8.334 41.731 1.00 93.44 671 LEU A CA 1
ATOM 5685 C C . LEU A 1 671 ? 7.928 -7.987 42.146 1.00 93.44 671 LEU A C 1
ATOM 5687 O O . LEU A 1 671 ? 7.666 -7.781 43.331 1.00 93.44 671 LEU A O 1
ATOM 5691 N N . PHE A 1 672 ? 6.993 -7.969 41.196 1.00 93.31 672 PHE A N 1
ATOM 5692 C CA . PHE A 1 672 ? 5.583 -7.698 41.470 1.00 93.31 672 PHE A CA 1
ATOM 5693 C C . PHE A 1 672 ? 4.940 -8.794 42.330 1.00 93.31 672 PHE A C 1
ATOM 5695 O O . PHE A 1 672 ? 4.247 -8.493 43.300 1.00 93.31 672 PHE A O 1
ATOM 5702 N N . VAL A 1 673 ? 5.218 -10.067 42.041 1.00 93.12 673 VAL A N 1
ATOM 5703 C CA . VAL A 1 673 ? 4.740 -11.206 42.838 1.00 93.12 673 VAL A CA 1
ATOM 5704 C C . VAL A 1 673 ? 5.337 -11.178 44.243 1.00 93.12 673 VAL A C 1
ATOM 5706 O O . VAL A 1 673 ? 4.609 -11.400 45.208 1.00 93.12 673 VAL A O 1
ATOM 5709 N N . LYS A 1 674 ? 6.630 -10.865 44.396 1.00 90.50 674 LYS A N 1
ATOM 5710 C CA . LYS A 1 674 ? 7.261 -10.673 45.714 1.00 90.50 674 LYS A CA 1
ATOM 5711 C C . LYS A 1 674 ? 6.626 -9.520 46.484 1.00 90.50 674 LYS A C 1
ATOM 5713 O O . LYS A 1 674 ? 6.385 -9.666 47.678 1.00 90.50 674 LYS A O 1
ATOM 5718 N N . TRP A 1 675 ? 6.315 -8.414 45.810 1.00 90.94 675 TRP A N 1
ATOM 5719 C CA . TRP A 1 675 ? 5.626 -7.280 46.418 1.00 90.94 675 TRP A CA 1
ATOM 5720 C C . TRP A 1 675 ? 4.215 -7.652 46.893 1.00 90.94 675 TRP A C 1
ATOM 5722 O O . TRP A 1 675 ? 3.903 -7.425 48.058 1.00 90.94 675 TRP A O 1
ATOM 5732 N N . ILE A 1 676 ? 3.404 -8.311 46.052 1.00 87.56 676 ILE A N 1
ATOM 5733 C CA . ILE A 1 676 ? 2.077 -8.823 46.446 1.00 87.56 676 ILE A CA 1
ATOM 5734 C C . ILE A 1 676 ? 2.205 -9.795 47.614 1.00 87.56 676 ILE A C 1
ATOM 5736 O O . ILE A 1 676 ? 1.448 -9.709 48.574 1.00 87.56 676 ILE A O 1
ATOM 5740 N N . LYS A 1 677 ? 3.159 -10.727 47.542 1.00 85.38 677 LYS A N 1
ATOM 5741 C CA . LYS A 1 677 ? 3.390 -11.715 48.591 1.00 85.38 677 LYS A CA 1
ATOM 5742 C C . LYS A 1 677 ? 3.674 -11.022 49.925 1.00 85.38 677 LYS A C 1
ATOM 5744 O O . LYS A 1 677 ? 3.005 -11.334 50.903 1.00 85.38 677 LYS A O 1
ATOM 5749 N N . ASN A 1 678 ? 4.621 -10.085 49.955 1.00 83.38 678 ASN A N 1
ATOM 5750 C CA . ASN A 1 678 ? 4.949 -9.340 51.169 1.00 83.38 678 ASN A CA 1
ATOM 5751 C C . ASN A 1 678 ? 3.737 -8.549 51.668 1.00 83.38 678 ASN A C 1
ATOM 5753 O O . ASN A 1 678 ? 3.367 -8.699 52.820 1.00 83.38 678 ASN A O 1
ATOM 5757 N N . PHE A 1 679 ? 3.032 -7.830 50.792 1.00 81.81 679 PHE A N 1
ATOM 5758 C CA . PHE A 1 679 ? 1.822 -7.091 51.158 1.00 81.81 679 PHE A CA 1
ATOM 5759 C C . PHE A 1 679 ? 0.736 -7.986 51.782 1.00 81.81 679 PHE A C 1
ATOM 5761 O O . PHE A 1 679 ? 0.165 -7.649 52.814 1.00 81.81 679 PHE A O 1
ATOM 5768 N N . VAL A 1 680 ? 0.474 -9.161 51.201 1.00 82.69 680 VAL A N 1
ATOM 5769 C CA . VAL A 1 680 ? -0.533 -10.109 51.707 1.00 82.69 680 VAL A CA 1
ATOM 5770 C C . VAL A 1 680 ? -0.147 -10.691 53.071 1.00 82.69 680 VAL A C 1
ATOM 5772 O O . VAL A 1 680 ? -1.029 -10.902 53.907 1.00 82.69 680 VAL A O 1
ATOM 5775 N N . PHE A 1 681 ? 1.142 -10.963 53.301 1.00 78.12 681 PHE A N 1
ATOM 5776 C CA . PHE A 1 681 ? 1.625 -11.527 54.564 1.00 78.12 681 PHE A CA 1
ATOM 5777 C C . PHE A 1 681 ? 1.851 -10.472 55.661 1.00 78.12 681 PHE A C 1
ATOM 5779 O O . PHE A 1 681 ? 1.584 -10.779 56.820 1.00 78.12 681 PHE A O 1
ATOM 5786 N N . ASP A 1 682 ? 2.276 -9.254 55.314 1.00 76.25 682 ASP A N 1
ATOM 5787 C CA . ASP A 1 682 ? 2.544 -8.160 56.260 1.00 76.25 682 ASP A CA 1
ATOM 5788 C C . ASP A 1 682 ? 1.242 -7.500 56.760 1.00 76.25 682 ASP A C 1
ATOM 5790 O O . ASP A 1 682 ? 1.132 -7.180 57.942 1.00 76.25 682 ASP A O 1
ATOM 5794 N N . GLU A 1 683 ? 0.221 -7.368 55.900 1.00 75.31 683 GLU A N 1
ATOM 5795 C CA . GLU A 1 683 ? -1.100 -6.810 56.257 1.00 75.31 683 GLU A CA 1
ATOM 5796 C C . GLU A 1 683 ? -2.096 -7.872 56.775 1.00 75.31 683 GLU A C 1
ATOM 5798 O O . GLU A 1 683 ? -3.274 -7.581 56.983 1.00 75.31 683 GLU A O 1
ATOM 5803 N N . TYR A 1 684 ? -1.653 -9.121 56.984 1.00 64.62 684 TYR A N 1
ATOM 5804 C CA . TYR A 1 684 ? -2.470 -10.237 57.500 1.00 64.62 684 TYR A CA 1
ATOM 5805 C C . TYR A 1 684 ? -3.798 -10.471 56.748 1.00 64.62 684 TYR A C 1
ATOM 5807 O O . TYR A 1 684 ? -4.786 -10.926 57.328 1.00 64.62 684 TYR A O 1
ATOM 5815 N N . LEU A 1 685 ? -3.837 -10.201 55.439 1.00 64.44 685 LEU A N 1
ATOM 5816 C CA . LEU A 1 685 ? -5.047 -10.349 54.615 1.00 64.44 685 LEU A CA 1
ATOM 5817 C C . LEU A 1 685 ? -5.478 -11.816 54.438 1.00 64.44 685 LEU A C 1
ATOM 5819 O O . LEU A 1 685 ? -6.626 -12.096 54.093 1.00 64.44 685 LEU A O 1
ATOM 5823 N N . VAL A 1 686 ? -4.567 -12.760 54.687 1.00 69.00 686 VAL A N 1
ATOM 5824 C CA . VAL A 1 686 ? -4.827 -14.202 54.683 1.00 69.00 686 VAL A CA 1
ATOM 5825 C C . VAL A 1 686 ? -4.419 -14.775 56.036 1.00 69.00 686 VAL A C 1
ATOM 5827 O O . VAL A 1 686 ? -3.344 -14.465 56.546 1.00 69.00 686 VAL A O 1
ATOM 5830 N N . ALA A 1 687 ? -5.265 -15.637 56.610 1.00 58.59 687 ALA A N 1
ATOM 5831 C CA . ALA A 1 687 ? -4.976 -16.336 57.857 1.00 58.59 687 ALA A CA 1
ATOM 5832 C C . ALA A 1 687 ? -3.726 -17.218 57.695 1.00 58.59 687 ALA A C 1
ATOM 5834 O O . ALA A 1 687 ? -3.782 -18.326 57.159 1.00 58.59 687 ALA A O 1
ATOM 5835 N N . SER A 1 688 ? -2.581 -16.714 58.145 1.00 59.00 688 SER A N 1
ATOM 5836 C CA . SER A 1 688 ? -1.340 -17.469 58.208 1.00 59.00 688 SER A CA 1
ATOM 5837 C C . SER A 1 688 ? -1.388 -18.381 59.433 1.00 59.00 688 SER A C 1
ATOM 5839 O O . SER A 1 688 ? -1.508 -17.932 60.571 1.00 59.00 688 SER A O 1
ATOM 5841 N N . ILE A 1 689 ? -1.330 -19.696 59.209 1.00 58.81 689 ILE A N 1
ATOM 5842 C CA . ILE A 1 689 ? -1.118 -20.656 60.295 1.00 58.81 689 ILE A CA 1
ATOM 5843 C C . ILE A 1 689 ? 0.324 -20.433 60.770 1.00 58.81 689 ILE A C 1
ATOM 5845 O O . ILE A 1 689 ? 1.247 -20.638 59.973 1.00 58.81 689 ILE A O 1
ATOM 5849 N N . PRO A 1 690 ? 0.558 -19.992 62.018 1.00 52.84 690 PRO A N 1
ATOM 5850 C CA . PRO A 1 690 ? 1.914 -19.832 62.510 1.00 52.84 690 PRO A CA 1
ATOM 5851 C C . PRO A 1 690 ? 2.589 -21.205 62.491 1.00 52.84 690 PRO A C 1
ATOM 5853 O O . PRO A 1 690 ? 2.022 -22.196 62.961 1.00 52.84 690 PRO A O 1
ATOM 5856 N N . LYS A 1 691 ? 3.802 -21.284 61.933 1.00 51.47 691 LYS A N 1
ATOM 5857 C CA . LYS A 1 691 ? 4.642 -22.473 62.110 1.00 51.47 691 LYS A CA 1
ATOM 5858 C C . LYS A 1 691 ? 4.809 -22.687 63.615 1.00 51.47 691 LYS A C 1
ATOM 5860 O O . LYS A 1 691 ? 5.252 -21.781 64.320 1.00 51.47 691 LYS A O 1
ATOM 5865 N N . LEU A 1 692 ? 4.432 -23.874 64.095 1.00 48.94 692 LEU A N 1
ATOM 5866 C CA . LEU A 1 692 ? 4.664 -24.320 65.467 1.00 48.94 692 LEU A CA 1
ATOM 5867 C C . LEU A 1 692 ? 6.175 -24.441 65.720 1.00 48.94 692 LEU A C 1
ATOM 5869 O O . LEU A 1 692 ? 6.745 -25.525 65.649 1.00 48.94 692 LEU A O 1
ATOM 5873 N N . SER A 1 693 ? 6.827 -23.322 65.999 1.00 53.41 693 SER A N 1
ATOM 5874 C CA . SER A 1 693 ? 8.138 -23.300 66.649 1.00 53.41 693 SER A CA 1
ATOM 5875 C C . SER A 1 693 ? 8.250 -22.233 67.736 1.00 53.41 693 SER A C 1
ATOM 5877 O O . SER A 1 693 ? 9.105 -22.375 68.598 1.00 53.41 693 SER A O 1
ATOM 5879 N N . ASP A 1 694 ? 7.332 -21.261 67.802 1.00 54.75 694 ASP A N 1
ATOM 5880 C CA . ASP A 1 694 ? 7.377 -20.207 68.821 1.00 54.75 694 ASP A CA 1
ATOM 5881 C C . ASP A 1 694 ? 6.154 -20.260 69.746 1.00 54.75 694 ASP A C 1
ATOM 5883 O O . ASP A 1 694 ? 5.146 -19.578 69.547 1.00 54.75 694 ASP A O 1
ATOM 5887 N N . GLN A 1 695 ? 6.257 -21.062 70.812 1.00 56.47 695 GLN A N 1
ATOM 5888 C CA . GLN A 1 695 ? 5.256 -21.122 71.891 1.00 56.47 695 GLN A CA 1
ATOM 5889 C C . GLN A 1 695 ? 5.012 -19.753 72.558 1.00 56.47 695 GLN A C 1
ATOM 5891 O O . GLN A 1 695 ? 3.939 -19.520 73.109 1.00 56.47 695 GLN A O 1
ATOM 5896 N N . GLN A 1 696 ? 5.962 -18.818 72.465 1.00 56.75 696 GLN A N 1
ATOM 5897 C CA . GLN A 1 696 ? 5.839 -17.473 73.038 1.00 56.75 696 GLN A CA 1
ATOM 5898 C C . GLN A 1 696 ? 4.899 -16.549 72.239 1.00 56.75 696 GLN A C 1
ATOM 5900 O O . GLN A 1 696 ? 4.236 -15.697 72.832 1.00 56.75 696 GLN A O 1
ATOM 5905 N N . LEU A 1 697 ? 4.766 -16.738 70.918 1.00 54.06 697 LEU A N 1
ATOM 5906 C CA . LEU A 1 697 ? 3.896 -15.899 70.083 1.00 54.06 697 LEU A CA 1
ATOM 5907 C C . LEU A 1 697 ? 2.408 -16.232 70.305 1.00 54.06 697 LEU A C 1
ATOM 5909 O O . LEU A 1 697 ? 1.575 -15.330 70.402 1.00 54.06 697 LEU A O 1
ATOM 5913 N N . LEU A 1 698 ? 2.089 -17.522 70.475 1.00 54.50 698 LEU A N 1
ATOM 5914 C CA . LEU A 1 698 ? 0.738 -18.019 70.777 1.00 54.50 698 LEU A CA 1
ATOM 5915 C C . LEU A 1 698 ? 0.182 -17.462 72.097 1.00 54.50 698 LEU A C 1
ATOM 5917 O O . LEU A 1 698 ? -1.000 -17.121 72.159 1.00 54.50 698 LEU A O 1
ATOM 5921 N N . GLN A 1 699 ? 1.029 -17.291 73.117 1.00 57.06 699 GLN A N 1
ATOM 5922 C CA . GLN A 1 699 ? 0.628 -16.693 74.394 1.00 57.06 699 GLN A CA 1
ATOM 5923 C C . GLN A 1 699 ? 0.253 -15.207 74.224 1.00 57.06 699 GLN A C 1
ATOM 5925 O O . GLN A 1 699 ? -0.793 -14.767 74.692 1.00 57.06 699 GLN A O 1
ATOM 5930 N N . SER A 1 700 ? 1.046 -14.450 73.453 1.00 58.97 700 SER A N 1
ATOM 5931 C CA . SER A 1 700 ? 0.810 -13.015 73.218 1.00 58.97 700 SER A CA 1
ATOM 5932 C C . SER A 1 700 ? -0.434 -12.703 72.371 1.00 58.97 700 SER A C 1
ATOM 5934 O O . SER A 1 700 ? -1.041 -11.641 72.519 1.00 58.97 700 SER A O 1
ATOM 5936 N N . ILE A 1 701 ? -0.834 -13.627 71.491 1.00 56.44 701 ILE A N 1
ATOM 5937 C CA . ILE A 1 701 ? -2.046 -13.500 70.667 1.00 56.44 701 ILE A CA 1
ATOM 5938 C C . ILE A 1 701 ? -3.297 -13.842 71.491 1.00 56.44 701 ILE A C 1
ATOM 5940 O O . ILE A 1 701 ? -4.337 -13.206 71.316 1.00 56.44 701 ILE A O 1
ATOM 5944 N N . MET A 1 702 ? -3.198 -14.800 72.420 1.00 57.47 702 MET A N 1
ATOM 5945 C CA . MET A 1 702 ? -4.284 -15.154 73.344 1.00 57.47 702 MET A CA 1
ATOM 5946 C C . MET A 1 702 ? -4.554 -14.046 74.374 1.00 57.47 702 MET A C 1
ATOM 5948 O O . MET A 1 702 ? -5.715 -13.774 74.673 1.00 57.47 702 MET A O 1
ATOM 5952 N N . ASP A 1 703 ? -3.521 -13.334 74.835 1.00 55.22 703 ASP A N 1
ATOM 5953 C CA . ASP A 1 703 ? -3.679 -12.210 75.772 1.00 55.22 703 ASP A CA 1
ATOM 5954 C C . ASP A 1 703 ? -4.258 -10.941 75.119 1.00 55.22 703 ASP A C 1
ATOM 5956 O O . ASP A 1 703 ? -4.899 -10.132 75.790 1.00 55.22 703 ASP A O 1
ATOM 5960 N N . LYS A 1 704 ? -4.113 -10.774 73.795 1.00 54.38 704 LYS A N 1
ATOM 5961 C CA . LYS A 1 704 ? -4.674 -9.631 73.047 1.00 54.38 704 LYS A CA 1
ATOM 5962 C C . LYS A 1 704 ? -6.148 -9.782 72.649 1.00 54.38 704 LYS A C 1
ATOM 5964 O O . LYS A 1 704 ? -6.736 -8.811 72.185 1.00 54.38 704 LYS A O 1
ATOM 5969 N N . LYS A 1 705 ? -6.771 -10.951 72.848 1.00 49.00 705 LYS A N 1
ATOM 5970 C CA . LYS A 1 705 ? -8.204 -11.204 72.571 1.00 49.00 705 LYS A CA 1
ATOM 5971 C C . LYS A 1 705 ? -9.099 -11.134 73.818 1.00 49.00 705 LYS A C 1
ATOM 5973 O O . LYS A 1 705 ? -10.083 -11.861 73.935 1.00 49.00 705 LYS A O 1
ATOM 5978 N N . LYS A 1 706 ? -8.790 -10.224 74.741 1.00 48.03 706 LYS A N 1
ATOM 5979 C CA . LYS A 1 706 ? -9.777 -9.677 75.680 1.00 48.03 706 LYS A CA 1
ATOM 5980 C C . LYS A 1 706 ? -10.001 -8.208 75.348 1.00 48.03 706 LYS A C 1
ATOM 5982 O O . LYS A 1 706 ? -9.331 -7.370 75.934 1.00 48.03 706 LYS A O 1
ATOM 5987 N N . PHE A 1 707 ? -10.886 -7.937 74.393 1.00 36.12 707 PHE A N 1
ATOM 5988 C CA . PHE A 1 707 ? -11.842 -6.823 74.365 1.00 36.12 707 PHE A CA 1
ATOM 5989 C C . PHE A 1 707 ? -12.773 -6.993 73.166 1.00 36.12 707 PHE A C 1
ATOM 5991 O O . PHE A 1 707 ? -12.258 -7.329 72.074 1.00 36.12 707 PHE A O 1
#